Protein AF-A0A946FUX9-F1 (afdb_monomer_lite)

Sequence (734 aa):
MDYKLKNIVSNAKFGRLKPIRKHLSDPSRLYWPVNLNELDSVFQELRCDLIDTSYFHLLQISLFSSLLLSLHHLDDRIKLWLGNNLDIENLFSGIDLDDAFSFQWQSVPLMSVSHDGNKINYFMVGTGKRAEKRLDLNTIVWPEWFGQCLSNDAKQAVHDAFEIAEQSSGRQSQWYLFGMVPKVPEIIQGRSLAFPLALTARALLGSQKCCPGYIATGDLKLEQGKAVVEPVGDIALKWDTAKEQGFTLFLYPHSSAMGVRLPDEIKSIPVKTFESGWMWATLYSRDRVAALTSLETALQSPETFVTMSENLDANCLEWCAGSELIRQYLKTISKDVYKIENLGRKLKNCYARASGNFDRVAAMAALFGTPESIEAFGDISPVTALLWCSVHLALANHGGDLERAEYWCKQEMKYHDAALKETGGRKIVNQFVIRRSGIGDRHNRYDFRQSMPDEFMTLLYQQEKINQETGCTVDYCIGSIYGTIAQNFAFCGPAFIKQTKKNISLAQAAFGKGEVASLRQDWLRQFSYLCFALLDCEKCCHLEAKEVLCRYLEIENVPMGITDTVSVSADKPYPLFALTRGLTDIPGTFSPAEHRRLADKIFQITDAMKVEFFFKKPDEIHPWQLITYNAGRLALQLDNLQQAHQTFIKTIKLCQYGGETINAMTLLPLSQIHKLGQMNQELEQSCSTVLGNIQTSYYINSSYFKPLTDTRDIATALNLVADHPEQFFPFNYR

Radius of gyration: 31.08 Å; chains: 1; bounding box: 75×69×86 Å

Foldseek 3Di:
DDPLLVVLLVCLQVVNVPSNLQQLQDLVNDDADLPPVSNVVSLVSSVVSCPDQQSNLLNLLSVVQNCLQVLPDHDVVVLVVNVVPPPCCQNPNPDDSVQSSQWRKDKFWDWDQDPVAIATWIKMKTWHDDDPDDDDQLDADEHPLQVLLEDPQCVVLLSLLLVQLCLFQVHGTHMYMGISGGSDNNRDDDNQVNLRNNLVSNCRSVVAAFDPQEHETFHWDQDPNFIFGHADPDLQRSVVNSVVVPRQEYEHALVCCVPDDHDPSHHYDHDTGSVLVNLCRHPDDPVCVVLSVLLVQLLPALVSVLVSLLVHDLVSLLVLLSGPSSLVSLLVQLVPLVSLVSLLVSLVVCVLPCLQPCSSNVSSLSSQVDLVSLVSNCVPCVLSSLSSLLSQLVLCLLLLALVSNVVSLVSNVVSLVVLVVDDPSLVSNLSSCCSPQLRNQDFSQVNLDLDGDPVLVVNLVVVVVVCVVVVPQADQSNLSSLLSSLLSLLLNALVSLVVNVVSLVSSCRNNVVCPDVSSNLSNLVSLLSNLLSLLSPPPVSLVVSLVSLCSSQVHPHQPPCVVPPRPCDPSNVSNLLSVLSNLLRNVVVDDPVSSVVSLVVLLVRLVVDDLVVCLVPSSSLPPVLSSLLSSLSSCVVVVNPVSNLVSLVSSLSSQCSGHLSSVLLNLSSLLVCVVVVNDDPVSLVSLVVNLVCLCPPPRHPVVQCVCLNVDPDSNSSSPCCHVCVCSNQRSSGD

Structure (mmCIF, N/CA/C/O backbone):
data_AF-A0A946FUX9-F1
#
_entry.id   AF-A0A946FUX9-F1
#
loop_
_atom_site.group_PDB
_atom_site.id
_atom_site.type_symbol
_atom_site.label_atom_id
_atom_site.label_alt_id
_atom_site.label_comp_id
_atom_site.label_asym_id
_atom_site.label_entity_id
_atom_site.label_seq_id
_atom_site.pdbx_PDB_ins_code
_atom_site.Cartn_x
_atom_site.Cartn_y
_atom_site.Cartn_z
_atom_site.occupancy
_atom_site.B_iso_or_equiv
_atom_site.auth_seq_id
_atom_site.auth_comp_id
_atom_site.auth_asym_id
_atom_site.auth_atom_id
_atom_site.pdbx_PDB_model_num
ATOM 1 N N . MET A 1 1 ? -13.549 -14.561 33.750 1.00 60.66 1 MET A N 1
ATOM 2 C CA . MET A 1 1 ? -13.925 -13.202 34.195 1.00 60.66 1 MET A CA 1
ATOM 3 C C . MET A 1 1 ? -12.731 -12.246 34.259 1.00 60.66 1 MET A C 1
ATOM 5 O O . MET A 1 1 ? -11.788 -12.506 35.009 1.00 60.66 1 MET A O 1
ATOM 9 N N . ASP A 1 2 ? -12.788 -11.153 33.489 1.00 81.56 2 ASP A N 1
ATOM 10 C CA . ASP A 1 2 ? -11.846 -10.016 33.500 1.00 81.56 2 ASP A CA 1
ATOM 11 C C . ASP A 1 2 ? -11.669 -9.439 34.924 1.00 81.56 2 ASP A C 1
ATOM 13 O O . ASP A 1 2 ? -12.631 -9.329 35.690 1.00 81.56 2 ASP A O 1
ATOM 17 N N . TYR A 1 3 ? -10.440 -9.059 35.289 1.00 87.25 3 TYR A N 1
ATOM 18 C CA . TYR A 1 3 ? -10.121 -8.407 36.565 1.00 87.25 3 TYR A CA 1
ATOM 19 C C . TYR A 1 3 ? -10.966 -7.145 36.820 1.00 87.25 3 TYR A C 1
ATOM 21 O O . TYR A 1 3 ? -11.387 -6.902 37.951 1.00 87.25 3 TYR A O 1
ATOM 29 N N . LYS A 1 4 ? -11.269 -6.359 35.781 1.00 87.06 4 LYS A N 1
ATOM 30 C CA . LYS A 1 4 ? -12.101 -5.152 35.883 1.00 87.06 4 LYS A CA 1
ATOM 31 C C . LYS A 1 4 ? -13.546 -5.479 36.242 1.00 87.06 4 LYS A C 1
ATOM 33 O O . LYS A 1 4 ? -14.097 -4.813 37.110 1.00 87.06 4 LYS A O 1
ATOM 38 N N . LEU A 1 5 ? -14.138 -6.515 35.643 1.00 87.19 5 LEU A N 1
ATOM 39 C CA . LEU A 1 5 ? -15.495 -6.958 35.991 1.00 87.19 5 LEU A CA 1
ATOM 40 C C . LEU A 1 5 ? -15.564 -7.462 37.433 1.00 87.19 5 LEU A C 1
ATOM 42 O O . LEU A 1 5 ? -16.450 -7.048 38.175 1.00 87.19 5 LEU A O 1
ATOM 46 N N . LYS A 1 6 ? -14.575 -8.252 37.874 1.00 89.25 6 LYS A N 1
ATOM 47 C CA . LYS A 1 6 ? -14.463 -8.657 39.288 1.00 89.25 6 LYS A CA 1
ATOM 48 C C . LYS A 1 6 ? -14.384 -7.449 40.222 1.00 89.25 6 LYS A C 1
ATOM 50 O O . LYS A 1 6 ? -14.989 -7.447 41.291 1.00 89.25 6 LYS A O 1
ATOM 55 N N . ASN A 1 7 ? -13.646 -6.414 39.819 1.00 89.00 7 ASN A N 1
ATOM 56 C CA . ASN A 1 7 ? -13.542 -5.179 40.585 1.00 89.00 7 ASN A CA 1
ATOM 57 C C . ASN A 1 7 ? -14.878 -4.416 40.626 1.00 89.00 7 ASN A C 1
ATOM 59 O O . ASN A 1 7 ? -15.226 -3.874 41.670 1.00 89.00 7 ASN A O 1
ATOM 63 N N . ILE A 1 8 ? -15.653 -4.389 39.537 1.00 88.81 8 ILE A N 1
ATOM 64 C CA . ILE A 1 8 ? -16.997 -3.784 39.532 1.00 88.81 8 ILE A CA 1
ATOM 65 C C . ILE A 1 8 ? -17.920 -4.532 40.490 1.00 88.81 8 ILE A C 1
ATOM 67 O O . ILE A 1 8 ? -18.510 -3.890 41.350 1.00 88.81 8 ILE A O 1
ATOM 71 N N . VAL A 1 9 ? -17.984 -5.863 40.390 1.00 90.25 9 VAL A N 1
ATOM 72 C CA . VAL A 1 9 ? -18.791 -6.714 41.282 1.00 90.25 9 VAL A CA 1
ATOM 73 C C . VAL A 1 9 ? -18.420 -6.471 42.744 1.00 90.25 9 VAL A C 1
ATOM 75 O O . VAL A 1 9 ? -19.277 -6.186 43.572 1.00 90.25 9 VAL A O 1
ATOM 78 N N . SER A 1 10 ? -17.124 -6.494 43.061 1.00 91.69 10 SER A N 1
ATOM 79 C CA . SER A 1 10 ? -16.634 -6.213 44.412 1.00 91.69 10 SER A CA 1
ATOM 80 C C . SER A 1 10 ? -17.057 -4.822 44.897 1.00 91.69 10 SER A C 1
ATOM 82 O O . SER A 1 10 ? -17.623 -4.682 45.978 1.00 91.69 10 SER A O 1
ATOM 84 N N . ASN A 1 11 ? -16.849 -3.777 44.090 1.00 90.75 11 ASN A N 1
ATOM 85 C CA . ASN A 1 11 ? -17.252 -2.422 44.465 1.00 90.75 11 ASN A CA 1
ATOM 86 C C . ASN A 1 11 ? -18.773 -2.279 44.613 1.00 90.75 11 ASN A C 1
ATOM 88 O O . ASN A 1 11 ? -19.196 -1.523 45.486 1.00 90.75 11 ASN A O 1
ATOM 92 N N . ALA A 1 12 ? -19.573 -2.991 43.813 1.00 89.94 12 ALA A N 1
ATOM 93 C CA . ALA A 1 12 ? -21.032 -2.984 43.909 1.00 89.94 12 ALA A CA 1
ATOM 94 C C . ALA A 1 12 ? -21.481 -3.529 45.270 1.00 89.94 12 ALA A C 1
ATOM 96 O O . ALA A 1 12 ? -22.181 -2.829 45.998 1.00 89.94 12 ALA A O 1
ATOM 97 N N . LYS A 1 13 ? -20.937 -4.681 45.689 1.00 91.00 13 LYS A N 1
ATOM 98 C CA . LYS A 1 13 ? -21.181 -5.275 47.018 1.00 91.00 13 LYS A CA 1
ATOM 99 C C . LYS A 1 13 ? -20.848 -4.345 48.179 1.00 91.00 13 LYS A C 1
ATOM 101 O O . LYS A 1 13 ? -21.517 -4.362 49.207 1.00 91.00 13 LYS A O 1
ATOM 106 N N . PHE A 1 14 ? -19.803 -3.531 48.031 1.00 91.56 14 PHE A N 1
ATOM 107 C CA . PHE A 1 14 ? -19.385 -2.564 49.050 1.00 91.56 14 PHE A CA 1
ATOM 108 C C . PHE A 1 14 ? -20.036 -1.178 48.897 1.00 91.56 14 PHE A C 1
ATOM 110 O O . PHE A 1 14 ? -19.619 -0.244 49.584 1.00 91.56 14 PHE A O 1
ATOM 117 N N . GLY A 1 15 ? -21.001 -0.998 47.986 1.00 87.94 15 GLY A N 1
ATOM 118 C CA . GLY A 1 15 ? -21.677 0.285 47.753 1.00 87.94 15 GLY A CA 1
ATOM 119 C C . GLY A 1 15 ? -20.766 1.392 47.200 1.00 87.94 15 GLY A C 1
ATOM 120 O O . GLY A 1 15 ? -21.060 2.581 47.327 1.00 87.94 15 GLY A O 1
ATOM 121 N N . ARG A 1 16 ? -19.626 1.042 46.595 1.00 89.69 16 ARG A N 1
ATOM 122 C CA . ARG A 1 16 ? -18.641 1.993 46.056 1.00 89.69 16 ARG A CA 1
ATOM 123 C C . ARG A 1 16 ? -18.993 2.372 44.620 1.00 89.69 16 ARG A C 1
ATOM 125 O O . ARG A 1 16 ? -18.406 1.875 43.663 1.00 89.69 16 ARG A O 1
ATOM 132 N N . LEU A 1 17 ? -19.925 3.307 44.469 1.00 85.31 17 LEU A N 1
ATOM 133 C CA . LEU A 1 17 ? -20.510 3.657 43.169 1.00 85.31 17 LEU A CA 1
ATOM 134 C C . LEU A 1 17 ? -19.580 4.452 42.227 1.00 85.31 17 LEU A C 1
ATOM 136 O O . LEU A 1 17 ? -19.632 4.282 41.010 1.00 85.31 17 LEU A O 1
ATOM 140 N N . LYS A 1 18 ? -18.679 5.294 42.753 1.00 85.06 18 LYS A N 1
ATOM 141 C CA . LYS A 1 18 ? -17.806 6.156 41.923 1.00 85.06 18 LYS A CA 1
ATOM 142 C C . LYS A 1 18 ? -16.837 5.362 41.016 1.00 85.06 18 LYS A C 1
ATOM 144 O O . LYS A 1 18 ? -16.775 5.670 39.823 1.00 85.06 18 LYS A O 1
ATOM 149 N N . PRO A 1 19 ? -16.116 4.332 41.508 1.00 85.88 19 PRO A N 1
ATOM 150 C CA . PRO A 1 19 ? -15.332 3.438 40.650 1.00 85.88 19 PRO A CA 1
ATOM 151 C C . PRO A 1 19 ? -16.178 2.703 39.603 1.00 85.88 19 PRO A C 1
ATOM 153 O O . PRO A 1 19 ? -15.738 2.554 38.465 1.00 85.88 19 PRO A O 1
ATOM 156 N N . ILE A 1 20 ? -17.397 2.291 39.968 1.00 87.94 20 ILE A N 1
ATOM 157 C CA . ILE A 1 20 ? -18.321 1.587 39.069 1.00 87.94 20 ILE A CA 1
ATOM 158 C C . ILE A 1 20 ? -18.727 2.493 37.907 1.00 87.94 20 ILE A C 1
ATOM 160 O O . ILE A 1 20 ? -18.557 2.092 36.758 1.00 87.94 20 ILE A O 1
ATOM 164 N N . ARG A 1 21 ? -19.164 3.735 38.181 1.00 87.88 21 ARG A N 1
ATOM 165 C CA . ARG A 1 21 ? -19.520 4.720 37.138 1.00 87.88 21 ARG A CA 1
ATOM 166 C C . ARG A 1 21 ? -18.385 4.887 36.133 1.00 87.88 21 ARG A C 1
ATOM 168 O O . ARG A 1 21 ? -18.617 4.813 34.934 1.00 87.88 21 ARG A O 1
ATOM 175 N N . LYS A 1 22 ? -17.148 5.053 36.618 1.00 85.88 22 LYS A N 1
ATOM 176 C CA . LYS A 1 22 ? -15.966 5.231 35.759 1.00 85.88 22 LYS A CA 1
ATOM 177 C C . LYS A 1 22 ? -15.754 4.054 34.804 1.00 85.88 22 LYS A C 1
ATOM 179 O O . LYS A 1 22 ? -15.335 4.271 33.673 1.00 85.88 22 LYS A O 1
ATOM 184 N N . HIS A 1 23 ? -15.999 2.826 35.257 1.00 88.38 23 HIS A N 1
ATOM 185 C CA . HIS A 1 23 ? -15.855 1.653 34.404 1.00 88.38 23 HIS A CA 1
ATOM 186 C C . HIS A 1 23 ? -17.036 1.478 33.447 1.00 88.38 23 HIS A C 1
ATOM 188 O O . HIS A 1 23 ? -16.805 1.250 32.267 1.00 88.38 23 HIS A O 1
ATOM 194 N N . LEU A 1 24 ? -18.276 1.611 33.930 1.00 90.94 24 LEU A N 1
ATOM 195 C CA . LEU A 1 24 ? -19.467 1.393 33.105 1.00 90.94 24 LEU A CA 1
ATOM 196 C C . LEU A 1 24 ? -19.645 2.468 32.021 1.00 90.94 24 LEU A C 1
ATOM 198 O O . LEU A 1 24 ? -20.143 2.161 30.941 1.00 90.94 24 LEU A O 1
ATOM 202 N N . SER A 1 25 ? -19.198 3.702 32.275 1.00 90.44 25 SER A N 1
ATOM 203 C CA . SER A 1 25 ? -19.255 4.791 31.296 1.00 90.44 25 SER A CA 1
ATOM 204 C C . SER A 1 25 ? -18.263 4.650 30.135 1.00 90.44 25 SER A C 1
ATOM 206 O O . SER A 1 25 ? -18.414 5.377 29.162 1.00 90.44 25 SER A O 1
ATOM 208 N N . ASP A 1 26 ? -17.275 3.748 30.197 1.00 90.25 26 ASP A N 1
ATOM 209 C CA . ASP A 1 26 ? -16.317 3.506 29.107 1.00 90.25 26 ASP A CA 1
ATOM 210 C C . ASP A 1 26 ? -16.527 2.100 28.509 1.00 90.25 26 ASP A C 1
ATOM 212 O O . ASP A 1 26 ? -15.984 1.117 29.032 1.00 90.25 26 ASP A O 1
ATOM 216 N N . PRO A 1 27 ? -17.286 1.978 27.404 1.00 85.19 27 PRO A N 1
ATOM 217 C CA . PRO A 1 27 ? -17.626 0.680 26.826 1.00 85.19 27 PRO A CA 1
ATOM 218 C C . PRO A 1 27 ? -16.404 -0.054 26.261 1.00 85.19 27 PRO A C 1
ATOM 220 O O . PRO A 1 27 ? -16.421 -1.277 26.156 1.00 85.19 27 PRO A O 1
ATOM 223 N N . SER A 1 28 ? -15.319 0.663 25.944 1.00 82.94 28 SER A N 1
ATOM 224 C CA . SER A 1 28 ? -14.094 0.077 25.385 1.00 82.94 28 SER A CA 1
ATOM 225 C C . SER A 1 28 ? -13.230 -0.632 26.433 1.00 82.94 28 SER A C 1
ATOM 227 O O . SER A 1 28 ? -12.350 -1.427 26.101 1.00 82.94 28 SER A O 1
ATOM 229 N N . ARG A 1 29 ? -13.448 -0.338 27.722 1.00 83.56 29 ARG A N 1
ATOM 230 C CA . ARG A 1 29 ? -12.620 -0.859 28.817 1.00 83.56 29 ARG A CA 1
ATOM 231 C C . ARG A 1 29 ? -13.170 -2.124 29.456 1.00 83.56 29 ARG A C 1
ATOM 233 O O . ARG A 1 29 ? -12.454 -2.666 30.305 1.00 83.56 29 ARG A O 1
ATOM 240 N N . LEU A 1 30 ? -14.370 -2.568 29.088 1.00 85.75 30 LEU A N 1
ATOM 241 C CA . LEU A 1 30 ? -15.043 -3.720 29.680 1.00 85.75 30 LEU A CA 1
ATOM 242 C C . LEU A 1 30 ? -15.240 -4.839 28.665 1.00 85.75 30 LEU A C 1
ATOM 244 O O . LEU A 1 30 ? -15.906 -4.654 27.650 1.00 85.75 30 LEU A O 1
ATOM 248 N N . TYR A 1 31 ? -14.691 -6.008 28.990 1.00 86.31 31 TYR A N 1
ATOM 249 C CA . TYR A 1 31 ? -14.885 -7.241 28.239 1.00 86.31 31 TYR A CA 1
ATOM 250 C C . TYR A 1 31 ? -15.900 -8.118 28.959 1.00 86.31 31 TYR A C 1
ATOM 252 O O . TYR A 1 31 ? -15.583 -8.731 29.981 1.00 86.31 31 TYR A O 1
ATOM 260 N N . TRP A 1 32 ? -17.121 -8.167 28.433 1.00 89.25 32 TRP A N 1
ATOM 261 C CA . TRP A 1 32 ? -18.170 -9.032 28.966 1.00 89.25 32 TRP A CA 1
ATOM 262 C C . TRP A 1 32 ? -17.923 -10.502 28.609 1.00 89.25 32 TRP A C 1
ATOM 264 O O . TRP A 1 32 ? -17.351 -10.786 27.552 1.00 89.25 32 TRP A O 1
ATOM 274 N N . PRO A 1 33 ? -18.315 -11.457 29.476 1.00 89.19 33 PRO A N 1
ATOM 275 C CA . PRO A 1 33 ? -18.177 -12.872 29.165 1.00 89.19 33 PRO A CA 1
ATOM 276 C C . PRO A 1 33 ? -18.960 -13.241 27.901 1.00 89.19 33 PRO A C 1
ATOM 278 O O . PRO A 1 33 ? -20.124 -12.883 27.759 1.00 89.19 33 PRO A O 1
ATOM 281 N N . VAL A 1 34 ? -18.329 -14.001 27.003 1.00 85.69 34 VAL A N 1
ATOM 282 C CA . VAL A 1 34 ? -19.000 -14.567 25.814 1.00 85.69 34 VAL A CA 1
ATOM 283 C C . VAL A 1 34 ? -19.766 -15.847 26.179 1.00 85.69 34 VAL A C 1
ATOM 285 O O . VAL A 1 34 ? -20.718 -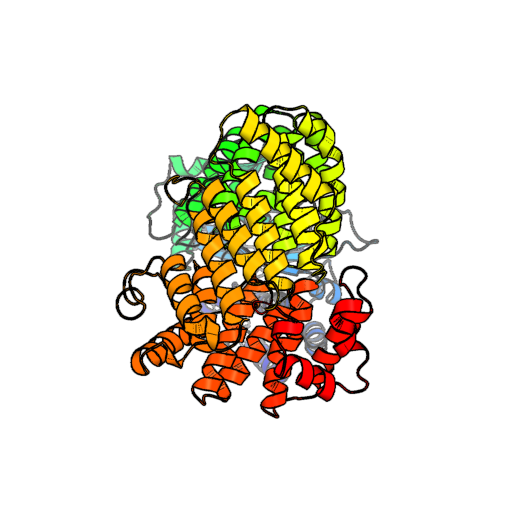16.233 25.507 1.00 85.69 34 VAL A O 1
ATOM 288 N N . ASN A 1 35 ? -19.378 -16.518 27.270 1.00 90.44 35 ASN A N 1
ATOM 289 C CA . ASN A 1 35 ? -20.128 -17.648 27.803 1.00 90.44 35 ASN A CA 1
ATOM 290 C C . ASN A 1 35 ? -21.424 -17.151 28.457 1.00 90.44 35 ASN A C 1
ATOM 292 O O . ASN A 1 35 ? -21.373 -16.390 29.421 1.00 90.44 35 ASN A O 1
ATOM 296 N N . LEU A 1 36 ? -22.568 -17.632 27.965 1.00 92.56 36 LEU A N 1
ATOM 297 C CA . LEU A 1 36 ? -23.882 -17.161 28.397 1.00 92.56 36 LEU A CA 1
ATOM 298 C C . LEU A 1 36 ? -24.150 -17.361 29.895 1.00 92.56 36 LEU A C 1
ATOM 300 O O . LEU A 1 36 ? -24.726 -16.486 30.527 1.00 92.56 36 LEU A O 1
ATOM 304 N N . ASN A 1 37 ? -23.697 -18.476 30.476 1.00 93.94 37 ASN A N 1
ATOM 305 C CA . ASN A 1 37 ? -23.906 -18.757 31.898 1.00 93.94 37 ASN A CA 1
ATOM 306 C C . ASN A 1 37 ? -23.054 -17.833 32.778 1.00 93.94 37 ASN A C 1
ATOM 308 O O . ASN A 1 37 ? -23.511 -17.371 33.819 1.00 93.94 37 ASN A O 1
ATOM 312 N N . GLU A 1 38 ? -21.815 -17.553 32.361 1.00 93.44 38 GLU A N 1
ATOM 313 C CA . GLU A 1 38 ? -20.952 -16.594 33.062 1.00 93.44 38 GLU A CA 1
ATOM 314 C C . GLU A 1 38 ? -21.497 -15.166 32.924 1.00 93.44 38 GLU A C 1
ATOM 316 O O . GLU A 1 38 ? -21.518 -14.429 33.907 1.00 93.44 38 GLU A O 1
ATOM 321 N N . LEU A 1 39 ? -21.971 -14.786 31.731 1.00 93.75 39 LEU A N 1
ATOM 322 C CA . LEU A 1 39 ? -22.597 -13.488 31.479 1.00 93.75 39 LEU A CA 1
ATOM 323 C C . LEU A 1 39 ? -23.829 -13.285 32.365 1.00 93.75 39 LEU A C 1
ATOM 325 O O . LEU A 1 39 ? -23.911 -12.275 33.062 1.00 93.75 39 LEU A O 1
ATOM 329 N N . ASP A 1 40 ? -24.748 -14.253 32.360 1.00 95.38 40 ASP A N 1
ATOM 330 C CA . ASP A 1 40 ? -25.973 -14.201 33.153 1.00 95.38 40 ASP A CA 1
ATOM 331 C C . ASP A 1 40 ? -25.651 -14.121 34.648 1.00 95.38 40 ASP A C 1
ATOM 333 O O . ASP A 1 40 ? -26.115 -13.209 35.326 1.00 95.38 40 ASP A O 1
ATOM 337 N N . SER A 1 41 ? -24.754 -14.980 35.144 1.00 94.69 41 SER A N 1
ATOM 338 C CA . SER A 1 41 ? -24.331 -14.960 36.547 1.00 94.69 41 SER A CA 1
ATOM 339 C C . SER A 1 41 ? -23.785 -13.595 36.975 1.00 94.69 41 SER A C 1
ATOM 341 O O . SER A 1 41 ? -24.163 -13.100 38.035 1.00 94.69 41 SER A O 1
ATOM 343 N N . VAL A 1 42 ? -22.907 -12.980 36.174 1.00 93.81 42 VAL A N 1
ATOM 344 C CA . VAL A 1 42 ? -22.335 -11.658 36.486 1.00 93.81 42 VAL A CA 1
ATOM 345 C C . VAL A 1 42 ? -23.401 -10.570 36.419 1.00 93.81 42 VAL A C 1
ATOM 347 O O . VAL A 1 42 ? -23.425 -9.677 37.266 1.00 93.81 42 VAL A O 1
ATOM 350 N N . PHE A 1 43 ? -24.282 -10.625 35.420 1.00 94.88 43 PHE A N 1
ATOM 351 C CA . PHE A 1 43 ? -25.347 -9.644 35.260 1.00 94.88 43 PHE A CA 1
ATOM 352 C C . PHE A 1 43 ? -26.341 -9.692 36.424 1.00 94.88 43 PHE A C 1
ATOM 354 O O . PHE A 1 43 ? -26.665 -8.640 36.972 1.00 94.88 43 PHE A O 1
ATOM 361 N N . GLN A 1 44 ? -26.778 -10.884 36.847 1.00 94.56 44 GLN A N 1
ATOM 362 C CA . GLN A 1 44 ? -27.684 -11.028 37.991 1.00 94.56 44 GLN A CA 1
ATOM 363 C C . GLN A 1 44 ? -27.024 -10.577 39.300 1.00 94.56 44 GLN A C 1
ATOM 365 O O . GLN A 1 44 ? -27.662 -9.895 40.097 1.00 94.56 44 GLN A O 1
ATOM 370 N N . GLU A 1 45 ? -25.739 -10.886 39.503 1.00 93.81 45 GLU A N 1
ATOM 371 C CA . GLU A 1 45 ? -24.988 -10.427 40.678 1.00 93.81 45 GLU A CA 1
ATOM 372 C C . GLU A 1 45 ? -24.943 -8.891 40.745 1.00 93.81 45 GLU A C 1
ATOM 374 O O . GLU A 1 45 ? -25.341 -8.293 41.744 1.00 93.81 45 GLU A O 1
ATOM 379 N N . LEU A 1 46 ? -24.574 -8.232 39.641 1.00 92.81 46 LEU A N 1
ATOM 380 C CA . LEU A 1 46 ? -24.561 -6.768 39.562 1.00 92.81 46 LEU A CA 1
ATOM 381 C C . LEU A 1 46 ? -25.958 -6.152 39.679 1.00 92.81 46 LEU A C 1
ATOM 383 O O . LEU A 1 46 ? -26.101 -5.081 40.266 1.00 92.81 46 LEU A O 1
ATOM 387 N N . ARG A 1 47 ? -26.988 -6.812 39.142 1.00 92.25 47 ARG A N 1
ATOM 388 C CA . ARG A 1 47 ? -28.386 -6.376 39.253 1.00 92.25 47 ARG A CA 1
ATOM 389 C C . ARG A 1 47 ? -28.866 -6.365 40.702 1.00 92.25 47 ARG A C 1
ATOM 391 O O . ARG A 1 47 ? -29.582 -5.445 41.081 1.00 92.25 47 ARG A O 1
ATOM 398 N N . CYS A 1 48 ? -28.489 -7.365 41.497 1.00 90.69 48 CYS A N 1
ATOM 399 C CA . CYS A 1 48 ? -28.832 -7.424 42.917 1.00 90.69 48 CYS A CA 1
ATOM 400 C C . CYS A 1 48 ? -28.121 -6.335 43.732 1.00 90.69 48 CYS A C 1
ATOM 402 O O . CYS A 1 48 ? -28.727 -5.758 44.634 1.00 90.69 48 CYS A O 1
ATOM 404 N N . ASP A 1 49 ? -26.864 -6.038 43.398 1.00 89.75 49 ASP A N 1
ATOM 405 C CA . ASP A 1 49 ? -26.032 -5.115 44.174 1.00 89.75 49 ASP A CA 1
ATOM 406 C C . ASP A 1 49 ? -26.224 -3.631 43.780 1.00 89.75 49 ASP A C 1
ATOM 408 O O . ASP A 1 49 ? -25.977 -2.730 44.585 1.00 89.75 49 ASP A O 1
ATOM 412 N N . LEU A 1 50 ? -26.691 -3.338 42.559 1.00 88.31 50 LEU A N 1
ATOM 413 C CA . LEU A 1 50 ? -26.960 -1.975 42.077 1.00 88.31 50 LEU A CA 1
ATOM 414 C C . LEU A 1 50 ? -28.426 -1.568 42.299 1.00 88.31 50 LEU A C 1
ATOM 416 O O . LEU A 1 50 ? -29.226 -1.530 41.368 1.00 88.31 50 LEU A O 1
ATOM 420 N N . ILE A 1 51 ? -28.759 -1.202 43.541 1.00 80.38 51 ILE A N 1
ATOM 421 C CA . ILE A 1 51 ? -30.117 -0.777 43.949 1.00 80.38 51 ILE A CA 1
ATOM 422 C C . ILE A 1 51 ? -30.556 0.538 43.262 1.00 80.38 51 ILE A C 1
ATOM 424 O O . ILE A 1 51 ? -31.747 0.784 43.074 1.00 80.38 51 ILE A O 1
ATOM 428 N N . ASP A 1 52 ? -29.610 1.395 42.861 1.00 83.94 52 ASP A N 1
ATOM 429 C CA . ASP A 1 52 ? -29.902 2.653 42.164 1.00 83.94 52 ASP A CA 1
ATOM 430 C C . ASP A 1 52 ? -30.247 2.408 40.685 1.00 83.94 52 ASP A C 1
ATOM 432 O O . ASP A 1 52 ? -29.401 2.000 39.881 1.00 83.94 52 ASP A O 1
ATOM 436 N N . THR A 1 53 ? -31.488 2.740 40.316 1.00 85.38 53 THR A N 1
ATOM 437 C CA . THR A 1 53 ? -32.023 2.633 38.945 1.00 85.38 53 THR A CA 1
ATOM 438 C C . THR A 1 53 ? -31.140 3.290 37.877 1.00 85.38 53 THR A C 1
ATOM 440 O O . THR A 1 53 ? -31.067 2.799 36.751 1.00 85.38 53 THR A O 1
ATOM 443 N N . SER A 1 54 ? -30.409 4.350 38.222 1.00 87.06 54 SER A N 1
ATOM 444 C CA . SER A 1 54 ? -29.532 5.083 37.305 1.00 87.06 54 SER A CA 1
ATOM 445 C C . SER A 1 54 ? -28.265 4.296 36.971 1.00 87.06 54 SER A C 1
ATOM 447 O O . SER A 1 54 ? -27.790 4.324 35.834 1.00 87.06 54 SER A O 1
ATOM 449 N N . TYR A 1 55 ? -27.716 3.580 37.956 1.00 88.50 55 TYR A N 1
ATOM 450 C CA . TYR A 1 55 ? -26.544 2.723 37.773 1.00 88.50 55 TYR A CA 1
ATOM 451 C C . TYR A 1 55 ? -26.913 1.411 37.103 1.00 88.50 55 TYR A C 1
ATOM 453 O O . TYR A 1 55 ? -26.137 0.919 36.287 1.00 88.50 55 TYR A O 1
ATOM 461 N N . PHE A 1 56 ? -28.098 0.874 37.397 1.00 90.88 56 PHE A 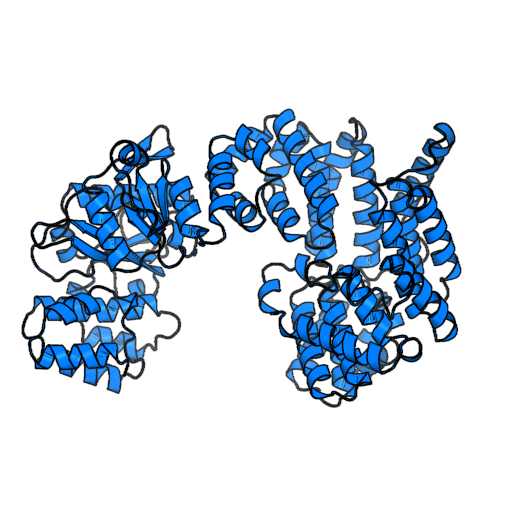N 1
ATOM 462 C CA . PHE A 1 56 ? -28.615 -0.280 36.676 1.00 90.88 56 PHE A CA 1
ATOM 463 C C . PHE A 1 56 ? -28.842 0.047 35.193 1.00 90.88 56 PHE A C 1
ATOM 465 O O . PHE A 1 56 ? -28.395 -0.699 34.328 1.00 90.88 56 PHE A O 1
ATOM 472 N N . HIS A 1 57 ? -29.411 1.212 34.874 1.00 91.56 57 HIS A N 1
ATOM 473 C CA . HIS A 1 57 ? -29.510 1.678 33.489 1.00 91.56 57 HIS A CA 1
ATOM 474 C C . HIS A 1 57 ? -28.133 1.788 32.815 1.00 91.56 57 HIS A C 1
ATOM 476 O O . HIS A 1 57 ? -27.927 1.265 31.720 1.00 91.56 57 HIS A O 1
ATOM 482 N N . LEU A 1 58 ? -27.156 2.403 33.491 1.00 91.50 58 LEU A N 1
ATOM 483 C CA . LEU A 1 58 ? -25.793 2.515 32.968 1.00 91.50 58 LEU A CA 1
ATOM 484 C C . LEU A 1 58 ? -25.126 1.140 32.779 1.00 91.50 58 LEU A C 1
ATOM 486 O O . LEU A 1 58 ? -24.386 0.959 31.817 1.00 91.50 58 LEU A O 1
ATOM 490 N N . LEU A 1 59 ? -25.400 0.165 33.653 1.00 93.25 59 LEU A N 1
ATOM 491 C CA . LEU A 1 59 ? -24.962 -1.225 33.501 1.00 93.25 59 LEU A CA 1
ATOM 492 C C . LEU A 1 59 ? -25.528 -1.840 32.217 1.00 93.25 59 LEU A C 1
ATOM 494 O O . LEU A 1 59 ? -24.767 -2.410 31.437 1.00 93.25 59 LEU A O 1
ATOM 498 N N . GLN A 1 60 ? -26.838 -1.705 31.991 1.00 94.12 60 GLN A N 1
ATOM 499 C CA . GLN A 1 60 ? -27.506 -2.250 30.808 1.00 94.12 60 GLN A CA 1
ATOM 500 C C . GLN A 1 60 ? -26.945 -1.637 29.517 1.00 94.12 60 GLN A C 1
ATOM 502 O O . GLN A 1 60 ? -26.591 -2.370 28.595 1.00 94.12 60 GLN A O 1
ATOM 507 N N . ILE A 1 61 ? -26.780 -0.309 29.480 1.00 93.62 61 ILE A N 1
ATOM 508 C CA . ILE A 1 61 ? -26.160 0.390 28.346 1.00 93.62 61 ILE A CA 1
ATOM 509 C C . ILE A 1 61 ? -24.706 -0.055 28.161 1.00 93.62 61 ILE A C 1
ATOM 511 O O . ILE A 1 61 ? -24.277 -0.303 27.040 1.00 93.62 61 ILE A O 1
ATOM 515 N N . SER A 1 62 ? -23.937 -0.188 29.244 1.00 93.50 62 SER A N 1
ATOM 516 C CA . SER A 1 62 ? -22.533 -0.609 29.183 1.00 93.50 62 SER A CA 1
ATOM 517 C C . SER A 1 62 ? -22.355 -2.002 28.592 1.00 93.50 62 SER A C 1
ATOM 519 O O . SER A 1 62 ? -21.500 -2.207 27.725 1.00 93.50 62 SER A O 1
ATOM 521 N N . LEU A 1 63 ? -23.195 -2.943 29.025 1.00 93.81 63 LEU A N 1
ATOM 522 C CA . LEU A 1 63 ? -23.247 -4.288 28.472 1.00 93.81 63 LEU A CA 1
ATOM 523 C C . LEU A 1 63 ? -23.594 -4.253 26.985 1.00 93.81 63 LEU A C 1
ATOM 525 O O . LEU A 1 63 ? -22.844 -4.789 26.171 1.00 93.81 63 LEU A O 1
ATOM 529 N N . PHE A 1 64 ? -24.685 -3.577 26.628 1.00 93.12 64 PHE A N 1
ATOM 530 C CA . PHE A 1 64 ? -25.146 -3.528 25.247 1.00 93.12 64 PHE A CA 1
ATOM 531 C C . PHE A 1 64 ? -24.106 -2.894 24.310 1.00 93.12 64 PHE A C 1
ATOM 533 O O . PHE A 1 64 ? -23.722 -3.502 23.313 1.00 93.12 64 PHE A O 1
ATOM 540 N N . SER A 1 65 ? -23.550 -1.738 24.676 1.00 94.06 65 SER A N 1
ATOM 541 C CA . SER A 1 65 ? -22.518 -1.039 23.901 1.00 94.06 65 SER A CA 1
ATOM 542 C C . SER A 1 65 ? -21.252 -1.863 23.690 1.00 94.06 65 SER A C 1
ATOM 544 O O . SER A 1 65 ? -20.701 -1.865 22.594 1.00 94.06 65 SER A O 1
ATOM 546 N N . SER A 1 66 ? -20.771 -2.567 24.718 1.00 92.06 66 SER A N 1
ATOM 547 C CA . SER A 1 66 ? -19.569 -3.402 24.592 1.00 92.06 66 SER A CA 1
ATOM 548 C C . SER A 1 66 ? -19.785 -4.566 23.613 1.00 92.06 66 SER A C 1
ATOM 550 O O . SER A 1 66 ? -18.902 -4.875 22.806 1.00 92.06 66 SER A O 1
ATOM 552 N N . LEU A 1 67 ? -20.986 -5.155 23.605 1.00 90.88 67 LEU A N 1
ATOM 553 C CA . LEU A 1 67 ? -21.363 -6.182 22.632 1.00 90.88 67 LEU A CA 1
ATOM 554 C C . LEU A 1 67 ? -21.491 -5.600 21.213 1.00 90.88 67 LEU A C 1
ATOM 556 O O . LEU A 1 67 ? -20.964 -6.194 20.273 1.00 90.88 67 LEU A O 1
ATOM 560 N N . LEU A 1 68 ? -22.083 -4.410 21.058 1.00 91.94 68 LEU A N 1
ATOM 561 C CA . LEU A 1 68 ? -22.155 -3.695 19.774 1.00 91.94 68 LEU A CA 1
ATOM 562 C C . LEU A 1 68 ? -20.781 -3.286 19.217 1.00 91.94 68 LEU A C 1
ATOM 564 O O . LEU A 1 68 ? -20.621 -3.162 18.008 1.00 91.94 68 LEU A O 1
ATOM 568 N N . LEU A 1 69 ? -19.766 -3.095 20.061 1.00 91.44 69 LEU A N 1
ATOM 569 C CA . LEU A 1 69 ? -18.384 -2.870 19.612 1.00 91.44 69 LEU A CA 1
ATOM 570 C C . LEU A 1 69 ? -17.661 -4.177 19.230 1.00 91.44 69 LEU A C 1
ATOM 572 O O . LEU A 1 69 ? -16.608 -4.126 18.594 1.00 91.44 69 LEU A O 1
ATOM 576 N N . SER A 1 70 ? -18.221 -5.339 19.586 1.00 86.00 70 SER A N 1
ATOM 577 C CA . SER A 1 70 ? -17.592 -6.666 19.475 1.00 86.00 70 SER A CA 1
ATOM 578 C C . SER A 1 70 ? -18.300 -7.603 18.474 1.00 86.00 70 SER A C 1
ATOM 580 O O . SER A 1 70 ? -18.221 -8.826 18.602 1.00 86.00 70 SER A O 1
ATOM 582 N N . LEU A 1 71 ? -18.979 -7.045 17.459 1.00 72.50 71 LEU A N 1
ATOM 583 C CA . LEU A 1 71 ? -19.925 -7.739 16.555 1.00 72.50 71 LEU A CA 1
ATOM 584 C C . LEU A 1 71 ? -19.420 -9.014 15.874 1.00 72.50 71 LEU A C 1
ATOM 586 O O . LEU A 1 71 ? -20.220 -9.881 15.537 1.00 72.50 71 LEU A O 1
ATOM 590 N N . HIS A 1 72 ? -18.113 -9.161 15.668 1.00 67.06 72 HIS A N 1
ATOM 591 C CA . HIS A 1 72 ? -17.548 -10.264 14.886 1.00 67.06 72 HIS A CA 1
ATOM 592 C C . HIS A 1 72 ? -17.703 -11.661 15.528 1.00 67.06 72 HIS A C 1
ATOM 594 O O . HIS A 1 72 ? -17.330 -12.651 14.900 1.00 67.06 72 HIS A O 1
ATOM 600 N N . HIS A 1 73 ? -18.250 -11.765 16.748 1.00 62.38 73 HIS A N 1
ATOM 601 C CA . HIS A 1 73 ? -18.278 -13.008 17.535 1.00 62.38 73 HIS A CA 1
ATOM 602 C C . HIS A 1 73 ? -19.602 -13.294 18.264 1.00 62.38 73 HIS A C 1
ATOM 604 O O . HIS A 1 73 ? -19.624 -14.103 19.193 1.00 62.38 73 HIS A O 1
ATOM 610 N N . LEU A 1 74 ? -20.699 -12.631 17.893 1.00 75.75 74 LEU A N 1
ATOM 611 C CA . LEU A 1 74 ? -21.957 -12.756 18.630 1.00 75.75 74 LEU A CA 1
ATOM 612 C C . LEU A 1 74 ? -22.821 -13.923 18.138 1.00 75.75 74 LEU A C 1
ATOM 614 O O . LEU A 1 74 ? -23.282 -13.944 17.002 1.00 75.75 74 LEU A O 1
ATOM 618 N N . ASP A 1 75 ? -23.058 -14.869 19.044 1.00 83.62 75 ASP A N 1
ATOM 619 C CA . ASP A 1 75 ? -24.011 -15.971 18.905 1.00 83.62 75 ASP A CA 1
ATOM 620 C C . ASP A 1 75 ? -25.457 -15.452 19.033 1.00 83.62 75 ASP A C 1
ATOM 622 O O . ASP A 1 75 ? -25.743 -14.620 19.901 1.00 83.62 75 ASP A O 1
ATOM 626 N N . ASP A 1 76 ? -26.388 -15.966 18.226 1.00 88.94 76 ASP A N 1
ATOM 627 C CA . ASP A 1 76 ? -27.815 -15.615 18.291 1.00 88.94 76 ASP A CA 1
ATOM 628 C C . ASP A 1 76 ? -28.428 -15.873 19.679 1.00 88.94 76 ASP A C 1
ATOM 630 O O . ASP A 1 76 ? -29.353 -15.176 20.099 1.00 88.94 76 ASP A O 1
ATOM 634 N N . ARG A 1 77 ? -27.861 -16.803 20.459 1.00 92.00 77 ARG A N 1
ATOM 635 C CA . ARG A 1 77 ? -28.239 -17.025 21.865 1.00 92.00 77 ARG A CA 1
ATOM 636 C C . ARG A 1 77 ? -28.002 -15.797 22.745 1.00 92.00 77 ARG A C 1
ATOM 638 O O . ARG A 1 77 ? -28.783 -15.557 23.662 1.00 92.00 77 ARG A O 1
ATOM 645 N N . ILE A 1 78 ? -26.951 -15.018 22.478 1.00 91.25 78 ILE A N 1
ATOM 646 C CA . ILE A 1 78 ? -26.674 -13.778 23.216 1.00 91.25 78 ILE A CA 1
ATOM 647 C C . ILE A 1 78 ? -27.693 -12.708 22.823 1.00 91.25 78 ILE A C 1
ATOM 649 O O . ILE A 1 78 ? -28.218 -12.036 23.706 1.00 91.25 78 ILE A O 1
ATOM 653 N N . LYS A 1 79 ? -28.044 -12.588 21.534 1.00 90.44 79 LYS A N 1
ATOM 654 C CA . LYS A 1 79 ? -29.100 -11.661 21.087 1.00 90.44 79 LYS A CA 1
ATOM 655 C C . LYS A 1 79 ? -30.435 -11.965 21.764 1.00 90.44 79 LYS A C 1
ATOM 657 O O . LYS A 1 79 ? -31.058 -11.065 22.322 1.00 90.44 79 LYS A O 1
ATOM 662 N N . LEU A 1 80 ? -30.825 -13.241 21.792 1.00 92.50 80 LEU A N 1
ATOM 663 C CA . LEU A 1 80 ? -32.035 -13.687 22.480 1.00 92.50 80 LEU A CA 1
ATOM 664 C C . LEU A 1 80 ? -31.981 -13.368 23.980 1.00 92.50 80 LEU A C 1
ATOM 666 O O . LEU A 1 80 ? -32.956 -12.886 24.553 1.00 92.50 80 LEU A O 1
ATOM 670 N N . TRP A 1 81 ? -30.835 -13.600 24.624 1.00 95.06 81 TRP A N 1
ATOM 671 C CA . TRP A 1 81 ? -30.657 -13.273 26.036 1.00 95.06 81 TRP A CA 1
ATOM 672 C C . TRP A 1 81 ? -30.774 -11.770 26.304 1.00 95.06 81 TRP A C 1
ATOM 674 O O . TRP A 1 81 ? -31.425 -11.397 27.279 1.00 95.06 81 TRP A O 1
ATOM 684 N N . LEU A 1 82 ? -30.218 -10.911 25.440 1.00 93.19 82 LEU A N 1
ATOM 685 C CA . LEU A 1 82 ? -30.348 -9.455 25.561 1.00 93.19 82 LEU A CA 1
ATOM 686 C C . LEU A 1 82 ? -31.812 -9.025 25.473 1.00 93.19 82 LEU A C 1
ATOM 688 O O . LEU A 1 82 ? -32.257 -8.268 26.328 1.00 93.19 82 LEU A O 1
ATOM 692 N N . GLY A 1 83 ? -32.566 -9.557 24.507 1.00 91.75 83 GLY A N 1
ATOM 693 C CA . GLY A 1 83 ? -33.998 -9.275 24.372 1.00 91.75 83 GLY A CA 1
ATOM 694 C C . GLY A 1 83 ? -34.828 -9.711 25.585 1.00 91.75 83 GLY A C 1
ATOM 695 O O . GLY A 1 83 ? -35.817 -9.065 25.914 1.00 91.75 83 GLY A O 1
ATOM 696 N N . ASN A 1 84 ? -34.407 -10.767 26.287 1.00 94.19 84 ASN A N 1
ATOM 697 C CA . ASN A 1 84 ? -35.115 -11.282 27.463 1.00 94.19 84 ASN A CA 1
ATOM 698 C C . ASN A 1 84 ? -34.717 -10.600 28.784 1.00 94.19 84 ASN A C 1
ATOM 700 O O . ASN A 1 84 ? -35.495 -10.625 29.737 1.00 94.19 84 ASN A O 1
ATOM 704 N N . ASN A 1 85 ? -33.503 -10.050 28.880 1.00 94.56 85 ASN A N 1
ATOM 705 C CA . ASN A 1 85 ? -32.943 -9.550 30.145 1.00 94.56 85 ASN A CA 1
ATOM 706 C C . ASN A 1 85 ? -32.761 -8.032 30.191 1.00 94.56 85 ASN A C 1
ATOM 708 O O . ASN A 1 85 ? -32.629 -7.465 31.281 1.00 94.56 85 ASN A O 1
ATOM 712 N N . LEU A 1 86 ? -32.735 -7.371 29.036 1.00 93.25 86 LEU A N 1
ATOM 713 C CA . LEU A 1 86 ? -32.626 -5.925 28.932 1.00 93.25 86 LEU A CA 1
ATOM 714 C C . LEU A 1 86 ? -33.953 -5.327 28.480 1.00 93.25 86 LEU A C 1
ATOM 716 O O . LEU A 1 86 ? -34.683 -5.900 27.678 1.00 93.25 86 LEU A O 1
ATOM 720 N N . ASP A 1 87 ? -34.230 -4.125 28.965 1.00 89.06 87 ASP A N 1
ATOM 721 C CA . ASP A 1 87 ? -35.370 -3.331 28.522 1.00 89.06 87 ASP A CA 1
ATOM 722 C C . ASP A 1 87 ? -35.002 -2.600 27.222 1.00 89.06 87 ASP A C 1
ATOM 724 O O . ASP A 1 87 ? -34.730 -1.399 27.216 1.00 89.06 87 ASP A O 1
ATOM 728 N N . ILE A 1 88 ? -34.858 -3.366 26.133 1.00 88.62 88 ILE A N 1
ATOM 729 C CA . ILE A 1 88 ? -34.326 -2.869 24.854 1.00 88.62 88 ILE A CA 1
ATOM 730 C C . ILE A 1 88 ? -35.164 -1.708 24.315 1.00 88.62 88 ILE A C 1
ATOM 732 O O . ILE A 1 88 ? -34.590 -0.744 23.819 1.00 88.62 88 ILE A O 1
ATOM 736 N N . GLU A 1 89 ? -36.489 -1.744 24.466 1.00 86.12 89 GLU A N 1
ATOM 737 C CA . GLU A 1 89 ? -37.361 -0.660 24.003 1.00 86.12 89 GLU A CA 1
ATOM 738 C C . GLU A 1 89 ? -37.046 0.664 24.708 1.00 86.12 89 GLU A C 1
ATOM 740 O O . GLU A 1 89 ? -36.919 1.697 24.050 1.00 86.12 89 GLU A O 1
ATOM 745 N N . ASN A 1 90 ? -36.839 0.644 26.029 1.00 85.62 90 ASN A N 1
ATOM 746 C CA . ASN A 1 90 ? -36.490 1.855 26.771 1.00 85.62 90 ASN A CA 1
ATOM 747 C C . ASN A 1 90 ? -35.016 2.248 26.632 1.00 85.62 90 ASN A C 1
ATOM 749 O O . ASN A 1 90 ? -34.690 3.432 26.716 1.00 85.62 90 ASN A O 1
ATOM 753 N N . LEU A 1 91 ? -34.107 1.288 26.456 1.00 86.00 91 LEU A N 1
ATOM 754 C CA . LEU A 1 91 ? -32.676 1.557 26.288 1.00 86.00 91 LEU A CA 1
ATOM 755 C C . LEU A 1 91 ? -32.364 2.088 24.885 1.00 86.00 91 LEU A C 1
ATOM 757 O O . LEU A 1 91 ? -31.506 2.961 24.750 1.00 86.00 91 LEU A O 1
ATOM 761 N N . PHE A 1 92 ? -33.071 1.578 23.875 1.00 86.56 92 PHE A N 1
ATOM 762 C CA . PHE A 1 92 ? -32.717 1.651 22.459 1.00 86.56 92 PHE A CA 1
ATOM 763 C C . PHE A 1 92 ? -33.914 1.926 21.537 1.00 86.56 92 PHE A C 1
ATOM 765 O O . PHE A 1 92 ? -34.055 1.334 20.471 1.00 86.56 92 PHE A O 1
ATOM 772 N N . SER A 1 93 ? -34.794 2.854 21.919 1.00 87.38 93 SER A N 1
ATOM 773 C CA . SER A 1 93 ? -35.967 3.179 21.100 1.00 87.38 93 SER A CA 1
ATOM 774 C C . SER A 1 93 ? -35.583 3.697 19.705 1.00 87.38 93 SER A C 1
ATOM 776 O O . SER A 1 93 ? -34.598 4.423 19.547 1.00 87.38 93 SER A O 1
ATOM 778 N N . GLY A 1 94 ? -36.415 3.400 18.706 1.00 84.81 94 GLY A N 1
ATOM 779 C CA . GLY A 1 94 ? -36.313 3.946 17.347 1.00 84.81 94 GLY A CA 1
ATOM 780 C C . GLY A 1 94 ? -35.702 3.004 16.306 1.00 84.81 94 GLY A C 1
ATOM 781 O O . GLY A 1 94 ? -35.905 3.242 15.118 1.00 84.81 94 GLY A O 1
ATOM 782 N N . ILE A 1 95 ? -35.031 1.930 16.730 1.00 86.88 95 ILE A N 1
ATOM 783 C CA . ILE A 1 95 ? -34.604 0.802 15.884 1.00 86.88 95 ILE A CA 1
ATOM 784 C C . ILE A 1 95 ? -34.818 -0.510 16.643 1.00 86.88 95 ILE A C 1
ATOM 786 O O . ILE A 1 95 ? -34.849 -0.502 17.873 1.00 86.88 95 ILE A O 1
ATOM 790 N N . ASP A 1 96 ? -35.001 -1.621 15.931 1.00 87.94 96 ASP A N 1
ATOM 791 C CA . ASP A 1 96 ? -35.081 -2.932 16.576 1.00 87.94 96 ASP A CA 1
ATOM 792 C C . ASP A 1 96 ? -33.686 -3.525 16.851 1.00 87.94 96 ASP A C 1
ATOM 794 O O . ASP A 1 96 ? -32.645 -2.959 16.499 1.00 87.94 96 ASP A O 1
ATOM 798 N N . LEU A 1 97 ? -33.661 -4.651 17.566 1.00 88.75 97 LEU A N 1
ATOM 799 C CA . LEU A 1 97 ? -32.418 -5.288 17.991 1.00 88.75 97 LEU A CA 1
ATOM 800 C C . LEU A 1 97 ? -31.607 -5.819 16.798 1.00 88.75 97 LEU A C 1
ATOM 802 O O . LEU A 1 97 ? -30.379 -5.739 16.815 1.00 88.75 97 LEU A O 1
ATOM 806 N N . ASP A 1 98 ? -32.277 -6.339 15.770 1.00 88.12 98 ASP A N 1
ATOM 807 C CA . ASP A 1 98 ? -31.617 -6.882 14.583 1.00 88.12 98 ASP A CA 1
ATOM 808 C C . ASP A 1 98 ? -30.982 -5.759 13.756 1.00 88.12 98 ASP A C 1
ATOM 810 O O . ASP A 1 98 ? -29.818 -5.867 13.355 1.00 88.12 98 ASP A O 1
ATOM 814 N N . ASP A 1 99 ? -31.693 -4.640 13.604 1.00 87.88 99 ASP A N 1
ATOM 815 C CA . ASP A 1 99 ? -31.173 -3.412 13.015 1.00 87.88 99 ASP A CA 1
ATOM 816 C C . ASP A 1 99 ? -29.938 -2.935 13.786 1.00 87.88 99 ASP A C 1
ATOM 818 O O . ASP A 1 99 ? -28.890 -2.719 13.177 1.00 87.88 99 ASP A O 1
ATOM 822 N N . ALA A 1 100 ? -29.995 -2.859 15.120 1.00 90.44 100 ALA A N 1
ATOM 823 C CA . ALA A 1 100 ? -28.854 -2.442 15.937 1.00 90.44 100 ALA A CA 1
ATOM 824 C C . ALA A 1 100 ? -27.605 -3.313 15.702 1.00 90.44 100 ALA A C 1
ATOM 826 O O . ALA A 1 100 ? -26.500 -2.780 15.588 1.00 90.44 100 ALA A O 1
ATOM 827 N N . PHE A 1 101 ? -27.755 -4.633 15.566 1.00 90.56 101 PHE A N 1
ATOM 828 C CA . PHE A 1 101 ? -26.635 -5.535 15.260 1.00 90.56 101 PHE A CA 1
ATOM 829 C C . PHE A 1 101 ? -26.163 -5.472 13.799 1.00 90.56 101 PHE A C 1
ATOM 831 O O . PHE A 1 101 ? -25.052 -5.917 13.502 1.00 90.56 101 PHE A O 1
ATOM 838 N N . SER A 1 102 ? -26.967 -4.915 12.891 1.00 89.25 102 SER A N 1
ATOM 839 C CA . SER A 1 102 ? -26.576 -4.673 11.497 1.00 89.25 102 SER A CA 1
ATOM 840 C C . SER A 1 102 ? -25.759 -3.386 11.307 1.00 89.25 102 SER A C 1
ATOM 842 O O . SER A 1 102 ? -25.082 -3.224 10.286 1.00 89.25 102 SER A O 1
ATOM 844 N N . PHE A 1 103 ? -25.808 -2.471 12.281 1.00 93.00 103 PHE A N 1
ATOM 845 C CA . PHE A 1 103 ? -25.094 -1.196 12.240 1.00 93.00 103 PHE A CA 1
ATOM 846 C C . PHE A 1 103 ? -23.601 -1.385 12.532 1.00 93.00 103 PHE A C 1
ATOM 848 O O . PHE A 1 103 ? -23.180 -2.283 13.260 1.00 93.00 103 PHE A O 1
ATOM 855 N N . GLN A 1 104 ? -22.781 -0.482 11.997 1.00 94.19 104 GLN A N 1
ATOM 856 C CA . GLN A 1 104 ? -21.392 -0.322 12.418 1.00 94.19 104 GLN A CA 1
ATOM 857 C C . GLN A 1 104 ? -21.330 0.685 13.567 1.00 94.19 104 GLN A C 1
ATOM 859 O O . GLN A 1 104 ? -21.830 1.800 13.429 1.00 94.19 104 GLN A O 1
ATOM 864 N N . TRP A 1 105 ? -20.688 0.307 14.673 1.00 95.06 105 TRP A N 1
ATOM 865 C CA . TRP A 1 105 ? -20.629 1.115 15.893 1.00 95.06 105 TRP A CA 1
ATOM 866 C C . TRP A 1 105 ? -19.220 1.588 16.225 1.00 95.06 105 TRP A C 1
ATOM 868 O O . TRP A 1 105 ? -18.244 0.850 16.072 1.00 95.06 105 TRP A O 1
ATOM 878 N N . GLN A 1 106 ? -19.123 2.809 16.746 1.00 95.88 106 GLN A N 1
ATOM 879 C CA . GLN A 1 106 ? -17.910 3.357 17.347 1.00 95.88 106 GLN A CA 1
ATOM 880 C C . GLN A 1 106 ? -18.241 4.180 18.595 1.00 95.88 106 GLN A C 1
ATOM 882 O O . GLN A 1 106 ? -19.257 4.872 18.659 1.00 95.88 106 GLN A O 1
ATOM 887 N N . SER A 1 107 ? -17.353 4.118 19.589 1.00 95.50 107 SER A N 1
ATOM 888 C CA . SER A 1 107 ? -17.429 4.943 20.795 1.00 95.50 107 SER A CA 1
ATOM 889 C C . SER A 1 107 ? -16.635 6.240 20.630 1.00 95.50 107 SER A C 1
ATOM 891 O O . SER A 1 107 ? -15.485 6.198 20.190 1.00 95.50 107 SER A O 1
ATOM 893 N N . VAL A 1 108 ? -17.195 7.362 21.076 1.00 96.19 108 VAL A N 1
ATOM 894 C CA . VAL A 1 108 ? -16.597 8.701 20.986 1.00 96.19 108 VAL A CA 1
ATOM 895 C C . VAL A 1 108 ? -16.338 9.258 22.378 1.00 96.19 108 VAL A C 1
ATOM 897 O O . VAL A 1 108 ? -17.302 9.479 23.114 1.00 96.19 108 VAL A O 1
ATOM 900 N N . PRO A 1 109 ? -15.079 9.521 22.761 1.00 96.12 109 PRO A N 1
ATOM 901 C CA . PRO A 1 109 ? -14.782 10.220 24.001 1.00 96.12 109 PRO A CA 1
ATOM 902 C C . PRO A 1 109 ? -15.084 11.718 23.856 1.00 96.12 109 PRO A C 1
ATOM 904 O O . PRO A 1 109 ? -14.580 12.388 22.955 1.00 96.12 109 PRO A O 1
ATOM 907 N N . LEU A 1 110 ? -15.876 12.255 24.780 1.00 95.38 110 LEU A N 1
ATOM 908 C CA . LEU A 1 110 ? -16.277 13.655 24.857 1.00 95.38 110 LEU A CA 1
ATOM 909 C C . LEU A 1 110 ? -15.874 14.244 26.207 1.00 95.38 110 LEU A C 1
ATOM 911 O O . LEU A 1 110 ? -16.235 13.729 27.265 1.00 95.38 110 LEU A O 1
ATOM 915 N N . MET A 1 111 ? -15.155 15.361 26.179 1.00 94.50 111 MET A N 1
ATOM 916 C CA . MET A 1 111 ? -14.764 16.073 27.396 1.00 94.50 111 MET A CA 1
ATOM 917 C C . MET A 1 111 ? -15.896 16.972 27.874 1.00 94.50 111 MET A C 1
ATOM 919 O O . MET A 1 111 ? -16.354 17.843 27.135 1.00 94.50 111 MET A O 1
ATOM 923 N N . SER A 1 112 ? -16.294 16.805 29.132 1.00 91.06 112 SER A N 1
ATOM 924 C CA . SER A 1 112 ? -17.206 17.718 29.820 1.00 91.06 112 SER A CA 1
ATOM 925 C C . SER A 1 112 ? -16.508 18.400 30.985 1.00 91.06 112 SER A C 1
ATOM 927 O O . SER A 1 112 ? -15.843 17.737 31.785 1.00 91.06 112 SER A O 1
ATOM 929 N N . VAL A 1 113 ? -16.734 19.702 31.097 1.00 91.88 113 VAL A N 1
ATOM 930 C CA . VAL A 1 113 ? -16.326 20.542 32.223 1.00 91.88 113 VAL A CA 1
ATOM 931 C C . VAL A 1 113 ? -17.584 20.859 33.022 1.00 91.88 113 VAL A C 1
ATOM 933 O O . VAL A 1 113 ? -18.605 21.222 32.441 1.00 91.88 113 VAL A O 1
ATOM 936 N N . SER A 1 114 ? -17.543 20.651 34.335 1.00 88.75 114 SER A N 1
ATOM 937 C CA . SER A 1 114 ? -18.684 20.888 35.224 1.00 88.75 114 SER A CA 1
ATOM 938 C C . SER A 1 114 ? -18.213 21.323 36.609 1.00 88.75 114 SER A C 1
ATOM 940 O O . SER A 1 114 ? -17.048 21.124 36.958 1.00 88.75 114 SER A O 1
ATOM 942 N N . HIS A 1 115 ? -19.119 21.876 37.419 1.00 84.06 115 HIS A N 1
ATOM 943 C CA . HIS A 1 115 ? -18.819 22.246 38.807 1.00 84.06 115 HIS A CA 1
ATOM 944 C C . HIS A 1 115 ? -18.404 21.044 39.672 1.00 84.06 115 HIS A C 1
ATOM 946 O O . HIS A 1 115 ? -17.570 21.196 40.560 1.00 84.06 115 HIS A O 1
ATOM 952 N N . ASP A 1 116 ? -18.912 19.846 39.363 1.00 82.19 116 ASP A N 1
ATOM 953 C CA . ASP A 1 116 ? -18.598 18.599 40.077 1.00 82.19 116 ASP A CA 1
ATOM 954 C C . ASP A 1 116 ? -17.288 17.941 39.604 1.00 82.19 116 ASP A C 1
ATOM 956 O O . ASP A 1 116 ? -16.934 16.833 40.022 1.00 82.19 116 ASP A O 1
ATOM 960 N N . GLY A 1 117 ? -16.560 18.627 38.721 1.00 86.88 117 GLY A N 1
ATOM 961 C CA . GLY A 1 117 ? -15.294 18.195 38.154 1.00 86.88 117 GLY A CA 1
ATOM 962 C C . GLY A 1 117 ? -15.375 17.889 36.662 1.00 86.88 117 GLY A C 1
ATOM 963 O O . GLY A 1 117 ? -16.444 17.762 36.056 1.00 86.88 117 GLY A O 1
ATOM 964 N N . ASN A 1 118 ? -14.196 17.766 36.064 1.00 91.06 118 ASN A N 1
ATOM 965 C CA . ASN A 1 118 ? -14.050 17.463 34.650 1.00 91.06 118 ASN A CA 1
ATOM 966 C C . ASN A 1 118 ? -14.037 15.948 34.442 1.00 91.06 118 ASN A C 1
ATOM 968 O O . ASN A 1 118 ? -13.486 15.195 35.248 1.00 91.06 118 ASN A O 1
ATOM 972 N N . LYS A 1 119 ? -14.663 15.482 33.364 1.00 91.06 119 LYS A N 1
ATOM 973 C CA . LYS A 1 119 ? -14.759 14.050 33.057 1.00 91.06 119 LYS A CA 1
ATOM 974 C C . LYS A 1 119 ? -14.824 13.801 31.557 1.00 91.06 119 LYS A C 1
ATOM 976 O O . LYS A 1 119 ? -15.178 14.688 30.780 1.00 91.06 119 LYS A O 1
ATOM 981 N N . ILE A 1 120 ? -14.500 12.569 31.172 1.00 92.62 120 ILE A N 1
ATOM 982 C CA . ILE A 1 120 ? -14.761 12.045 29.832 1.00 92.62 120 ILE A CA 1
ATOM 983 C C . ILE A 1 120 ? -16.083 11.287 29.879 1.00 92.62 120 ILE A C 1
ATOM 985 O O . ILE A 1 120 ? -16.212 10.319 30.629 1.00 92.62 120 ILE A O 1
ATOM 989 N N . ASN A 1 121 ? -17.050 11.728 29.083 1.00 92.31 121 ASN A N 1
ATOM 990 C CA . ASN A 1 121 ? -18.240 10.948 28.768 1.00 92.31 121 ASN A CA 1
ATOM 991 C C . ASN A 1 121 ? -18.000 10.232 27.444 1.00 92.31 121 ASN A C 1
ATOM 993 O O . ASN A 1 121 ? -17.300 10.754 26.583 1.00 92.31 121 ASN A O 1
ATOM 997 N N . TYR A 1 122 ? -18.595 9.062 27.261 1.00 94.88 122 TYR A N 1
ATOM 998 C CA . TYR A 1 122 ? -18.519 8.357 25.988 1.00 94.88 122 TYR A CA 1
ATOM 999 C C . TYR A 1 122 ? -19.881 8.360 25.330 1.00 94.88 122 TYR A C 1
ATOM 1001 O O . TYR A 1 122 ? -20.881 8.100 25.992 1.00 94.88 122 TYR A O 1
ATOM 1009 N N . PHE A 1 123 ? -19.928 8.670 24.043 1.00 96.19 123 PHE A N 1
ATOM 1010 C CA . PHE A 1 123 ? -21.114 8.474 23.218 1.00 96.19 123 PHE A CA 1
ATOM 1011 C C . PHE A 1 123 ? -20.890 7.277 22.303 1.00 96.19 123 PHE A C 1
ATOM 1013 O O . PHE A 1 123 ? -19.756 6.922 21.998 1.00 96.19 123 PHE A O 1
ATOM 1020 N N . MET A 1 124 ? -21.973 6.662 21.867 1.00 96.69 124 MET A N 1
ATOM 1021 C CA . MET A 1 124 ? -21.985 5.576 20.904 1.00 96.69 124 MET A CA 1
ATOM 1022 C C . MET A 1 124 ? -22.642 6.078 19.630 1.00 96.69 124 MET A C 1
ATOM 1024 O O . MET A 1 124 ? -23.782 6.535 19.666 1.00 96.69 124 MET A O 1
ATOM 1028 N N . VAL A 1 125 ? -21.909 6.003 18.522 1.00 97.19 125 VAL A N 1
ATOM 1029 C CA . VAL A 1 125 ? -22.380 6.382 17.188 1.00 97.19 125 VAL A CA 1
ATOM 1030 C C . VAL A 1 125 ? -22.515 5.113 16.362 1.00 97.19 125 VAL A C 1
ATOM 1032 O O . VAL A 1 125 ? -21.561 4.341 16.253 1.00 97.19 125 VAL A O 1
ATOM 1035 N N . GLY A 1 126 ? -23.700 4.906 15.802 1.00 96.31 126 GLY A N 1
ATOM 1036 C CA . GLY A 1 126 ? -24.031 3.797 14.920 1.00 96.31 126 GLY A CA 1
ATOM 1037 C C . GLY A 1 126 ? -24.359 4.297 13.523 1.00 96.31 126 GLY A C 1
ATOM 1038 O O . GLY A 1 126 ? -25.017 5.327 13.373 1.00 96.31 126 GLY A O 1
ATOM 1039 N N . THR A 1 127 ? -23.921 3.557 12.507 1.00 94.06 127 THR A N 1
ATOM 1040 C CA . THR A 1 127 ? -24.271 3.820 11.110 1.00 94.06 127 THR A CA 1
ATOM 1041 C C . THR A 1 127 ? -24.815 2.559 10.438 1.00 94.06 127 THR A C 1
ATOM 1043 O O . THR A 1 127 ? -24.210 1.490 10.543 1.00 94.06 127 THR A O 1
ATOM 1046 N N . GLY A 1 128 ? -25.969 2.667 9.780 1.00 89.44 128 GLY A N 1
ATOM 1047 C CA . GLY A 1 128 ? -26.693 1.542 9.181 1.00 89.44 128 GLY A CA 1
ATOM 1048 C C . GLY A 1 128 ? -26.933 1.708 7.683 1.00 89.44 128 GLY A C 1
ATOM 1049 O O . GLY A 1 128 ? -26.908 2.818 7.149 1.00 89.44 128 GLY A O 1
ATOM 1050 N N . LYS A 1 129 ? -27.190 0.598 6.977 1.00 79.19 129 LYS A N 1
ATOM 1051 C CA . LYS A 1 129 ? -27.637 0.679 5.579 1.00 79.19 129 LYS A CA 1
ATOM 1052 C C . LYS A 1 129 ? -29.029 1.302 5.530 1.00 79.19 129 LYS A C 1
ATOM 1054 O O . LYS A 1 129 ? -29.900 0.966 6.320 1.00 79.19 129 LYS A O 1
ATOM 1059 N N . ARG A 1 130 ? -29.231 2.172 4.545 1.00 66.81 130 ARG A N 1
ATOM 1060 C CA . ARG A 1 130 ? -30.491 2.865 4.277 1.00 66.81 130 ARG A CA 1
ATOM 1061 C C . ARG A 1 130 ? -31.639 1.861 4.110 1.00 66.81 130 ARG A C 1
ATOM 1063 O O . ARG A 1 130 ? -31.705 1.176 3.091 1.00 66.81 130 ARG A O 1
ATOM 1070 N N . ALA A 1 131 ? -32.544 1.785 5.084 1.00 59.28 131 ALA A N 1
ATOM 1071 C CA . ALA A 1 131 ? -33.781 1.032 4.925 1.00 59.28 131 ALA A CA 1
ATOM 1072 C C . ALA A 1 131 ? -34.663 1.743 3.885 1.00 59.28 131 ALA A C 1
ATOM 1074 O O . ALA A 1 131 ? -34.997 2.915 4.041 1.00 59.28 131 ALA A O 1
ATOM 1075 N N . GLU A 1 132 ? -35.070 1.047 2.820 1.00 54.44 132 GLU A N 1
ATOM 1076 C CA . GLU A 1 132 ? -35.852 1.623 1.708 1.00 54.44 132 GLU A CA 1
ATOM 1077 C C . GLU A 1 132 ? -37.220 2.203 2.125 1.00 54.44 132 GLU A C 1
ATOM 1079 O O . GLU A 1 132 ? -37.893 2.827 1.306 1.00 54.44 132 GLU A O 1
ATOM 1084 N N . LYS A 1 133 ? -37.675 1.985 3.369 1.00 51.62 133 LYS A N 1
ATOM 1085 C CA . LYS A 1 133 ? -39.079 2.200 3.757 1.00 51.62 133 LYS A CA 1
ATOM 1086 C C . LYS A 1 133 ? -39.355 2.984 5.038 1.00 51.62 133 LYS A C 1
ATOM 1088 O O . LYS A 1 133 ? -40.534 3.164 5.340 1.00 51.62 133 LYS A O 1
ATOM 1093 N N . ARG A 1 134 ? -38.373 3.459 5.807 1.00 49.97 134 ARG A N 1
ATOM 1094 C CA . ARG A 1 134 ? -38.681 4.135 7.082 1.00 49.97 134 ARG A CA 1
ATOM 1095 C C . ARG A 1 134 ? -37.768 5.330 7.358 1.00 49.97 134 ARG A C 1
ATOM 1097 O O . ARG A 1 134 ? -36.560 5.170 7.431 1.00 49.97 134 ARG A O 1
ATOM 1104 N N . LEU A 1 135 ? -38.430 6.468 7.596 1.00 53.72 135 LEU A N 1
ATOM 1105 C CA . LEU A 1 135 ? -37.942 7.760 8.100 1.00 53.72 135 LEU A CA 1
ATOM 1106 C C . LEU A 1 135 ? -37.295 8.706 7.078 1.00 53.72 135 LEU A C 1
ATOM 1108 O O . LEU A 1 135 ? -36.645 8.301 6.118 1.00 53.72 135 LEU A O 1
ATOM 1112 N N . ASP A 1 136 ? -37.557 9.996 7.299 1.00 60.66 136 ASP A N 1
ATOM 1113 C CA . ASP A 1 136 ? -36.971 11.113 6.567 1.00 60.66 136 ASP A CA 1
ATOM 1114 C C . ASP A 1 136 ? -35.444 11.026 6.685 1.00 60.66 136 ASP A C 1
ATOM 1116 O O . ASP A 1 136 ? -34.905 10.849 7.781 1.00 60.66 136 ASP A O 1
ATOM 1120 N N . LEU A 1 137 ? -34.757 11.088 5.546 1.00 54.16 137 LEU A N 1
ATOM 1121 C CA . LEU A 1 137 ? -33.364 10.650 5.369 1.00 54.16 137 LEU A CA 1
ATOM 1122 C C . LEU A 1 137 ? -32.352 11.451 6.192 1.00 54.16 137 LEU A C 1
ATOM 1124 O O . LEU A 1 137 ? -31.211 11.027 6.333 1.00 54.16 137 LEU A O 1
ATOM 1128 N N . ASN A 1 138 ? -32.787 12.577 6.752 1.00 59.69 138 ASN A N 1
ATOM 1129 C CA . ASN A 1 138 ? -31.975 13.483 7.555 1.00 59.69 138 ASN A CA 1
ATOM 1130 C C . ASN A 1 138 ? -32.200 13.306 9.068 1.00 59.69 138 ASN A C 1
ATOM 1132 O O . ASN A 1 138 ? -31.715 14.111 9.865 1.00 59.69 138 ASN A O 1
ATOM 1136 N N . THR A 1 139 ? -32.964 12.291 9.488 1.00 79.25 139 THR A N 1
ATOM 1137 C CA . THR A 1 139 ? -33.330 12.137 10.900 1.00 79.25 139 THR A CA 1
ATOM 1138 C C . THR A 1 139 ? -32.315 11.273 11.629 1.00 79.25 139 THR A C 1
ATOM 1140 O O . THR A 1 139 ? -32.217 10.066 11.414 1.00 79.25 139 THR A O 1
ATOM 1143 N N . ILE A 1 140 ? -31.576 11.902 12.534 1.00 89.88 140 ILE A N 1
ATOM 1144 C CA . ILE A 1 140 ? -30.743 11.208 13.511 1.00 89.88 140 ILE A CA 1
ATOM 1145 C C . ILE A 1 140 ? -31.671 10.549 14.525 1.00 89.88 140 ILE A C 1
ATOM 1147 O O . ILE A 1 140 ? -32.537 11.214 15.096 1.00 89.88 140 ILE A O 1
ATOM 1151 N N . VAL A 1 141 ? -31.493 9.251 14.750 1.00 92.75 141 VAL A N 1
ATOM 1152 C CA . VAL A 1 141 ? -32.275 8.503 15.733 1.00 92.75 141 VAL A CA 1
ATOM 1153 C C . VAL A 1 141 ? -31.501 8.445 17.047 1.00 92.75 141 VAL A C 1
ATOM 1155 O O . VAL A 1 141 ? -30.303 8.171 17.080 1.00 92.75 141 VAL A O 1
ATOM 1158 N N . TRP A 1 142 ? -32.184 8.699 18.154 1.00 94.12 142 TRP A N 1
ATOM 1159 C CA . TRP A 1 142 ? -31.658 8.468 19.493 1.00 94.12 142 TRP A CA 1
ATOM 1160 C C . TRP A 1 142 ? -32.796 8.111 20.448 1.00 94.12 142 TRP A C 1
ATOM 1162 O O . TRP A 1 142 ? -33.948 8.477 20.185 1.00 94.12 142 TRP A O 1
ATOM 1172 N N . PRO A 1 143 ? -32.505 7.441 21.575 1.00 93.25 143 PRO A N 1
ATOM 1173 C CA . PRO A 1 143 ? -33.515 7.172 22.580 1.00 93.25 143 PRO A CA 1
ATOM 1174 C C . PRO A 1 143 ? -34.127 8.450 23.153 1.00 93.25 143 PRO A C 1
ATOM 1176 O O . PRO A 1 143 ? -33.416 9.437 23.363 1.00 93.25 143 PRO A O 1
ATOM 1179 N N . GLU A 1 144 ? -35.420 8.427 23.490 1.00 91.44 144 GLU A N 1
ATOM 1180 C CA . GLU A 1 144 ? -36.097 9.601 24.066 1.00 91.44 144 GLU A CA 1
ATOM 1181 C C . GLU A 1 144 ? -35.390 10.100 25.335 1.00 91.44 144 GLU A C 1
ATOM 1183 O O . GLU A 1 144 ? -35.124 11.296 25.474 1.00 91.44 144 GLU A O 1
ATOM 1188 N N . TRP A 1 145 ? -35.007 9.177 26.225 1.00 91.75 145 TRP A N 1
ATOM 1189 C CA . TRP A 1 145 ? -34.294 9.509 27.460 1.00 91.75 145 TRP A CA 1
ATOM 1190 C C . TRP A 1 145 ? -32.978 10.242 27.179 1.00 91.75 145 TRP A C 1
ATOM 1192 O O . TRP A 1 145 ? -32.636 11.185 27.886 1.00 91.75 145 TRP A O 1
ATOM 1202 N N . PHE A 1 146 ? -32.259 9.857 26.122 1.00 93.56 146 PHE A N 1
ATOM 1203 C CA . PHE A 1 146 ? -30.996 10.491 25.769 1.00 93.56 146 PHE A CA 1
ATOM 1204 C C . PHE A 1 146 ? -31.229 11.863 25.138 1.00 93.56 146 PHE A C 1
ATOM 1206 O O . PHE A 1 146 ? -30.526 12.821 25.453 1.00 93.56 146 PHE A O 1
ATOM 1213 N N . GLY A 1 147 ? -32.279 11.995 24.325 1.00 92.69 147 GLY A N 1
ATOM 1214 C CA . GLY A 1 147 ? -32.722 13.281 23.799 1.00 92.69 147 GLY A CA 1
ATOM 1215 C C . GLY A 1 147 ? -33.086 14.291 24.896 1.00 92.69 147 GLY A C 1
ATOM 1216 O O . GLY A 1 147 ? -32.913 15.492 24.694 1.00 92.69 147 GLY A O 1
ATOM 1217 N N . GLN A 1 148 ? -33.551 13.839 26.064 1.00 92.56 148 GLN A N 1
ATOM 1218 C CA . GLN A 1 148 ? -33.803 14.697 27.231 1.00 92.56 148 GLN A CA 1
ATOM 1219 C C . GLN A 1 148 ? -32.508 15.118 27.949 1.00 92.56 148 GLN A C 1
ATOM 1221 O O . GLN A 1 148 ? -32.469 16.179 28.570 1.00 92.56 148 GLN A O 1
ATOM 1226 N N . CYS A 1 149 ? -31.431 14.337 27.822 1.00 92.44 149 CYS A N 1
ATOM 1227 C CA . CYS A 1 149 ? -30.107 14.681 28.343 1.00 92.44 149 CYS A CA 1
ATOM 1228 C C . CYS A 1 149 ? -29.356 15.704 27.475 1.00 92.44 149 CYS A C 1
ATOM 1230 O O . CYS A 1 149 ? -28.309 16.177 27.900 1.00 92.44 149 CYS A O 1
ATOM 1232 N N . LEU A 1 150 ? -29.833 16.052 26.276 1.00 93.81 150 LEU A N 1
ATOM 1233 C CA . LEU A 1 150 ? -29.170 17.009 25.381 1.00 93.81 150 LEU A CA 1
ATOM 1234 C C . LEU A 1 150 ? -29.907 18.354 25.363 1.00 93.81 150 LEU A C 1
ATOM 1236 O O . LEU A 1 150 ? -31.117 18.406 25.118 1.00 93.81 150 LEU A O 1
ATOM 1240 N N . SER A 1 151 ? -29.176 19.459 25.536 1.00 95.25 151 SER A N 1
ATOM 1241 C CA . SER A 1 151 ? -29.723 20.791 25.254 1.00 95.25 151 SER A CA 1
ATOM 1242 C C . SER A 1 151 ? -30.016 20.974 23.759 1.00 95.25 151 SER A C 1
ATOM 1244 O O . SER A 1 151 ? -29.512 20.229 22.917 1.00 95.25 151 SER A O 1
ATOM 1246 N N . ASN A 1 152 ? -30.808 21.988 23.401 1.00 95.44 152 ASN A N 1
ATOM 1247 C CA . ASN A 1 152 ? -31.085 22.291 21.991 1.00 95.44 152 ASN A CA 1
ATOM 1248 C C . ASN A 1 152 ? -29.801 22.601 21.206 1.00 95.44 152 ASN A C 1
ATOM 1250 O O . ASN A 1 152 ? -29.632 22.102 20.098 1.00 95.44 152 ASN A O 1
ATOM 1254 N N . ASP A 1 153 ? -28.860 23.333 21.809 1.00 96.38 153 ASP A N 1
ATOM 1255 C CA . ASP A 1 153 ? -27.562 23.618 21.188 1.00 96.38 153 ASP A CA 1
ATOM 1256 C C . ASP A 1 153 ? -26.744 22.344 20.958 1.00 96.38 153 ASP A C 1
ATOM 1258 O O . ASP A 1 153 ? -26.129 22.189 19.905 1.00 96.38 153 ASP A O 1
ATOM 1262 N N . ALA A 1 154 ? -26.759 21.418 21.924 1.00 96.44 154 ALA A N 1
ATOM 1263 C CA . ALA A 1 154 ? -26.090 20.130 21.798 1.00 96.44 154 ALA A CA 1
ATOM 1264 C C . ALA A 1 154 ? -26.727 19.276 20.691 1.00 96.44 154 ALA A C 1
ATOM 1266 O O . ALA A 1 154 ? -26.006 18.694 19.886 1.00 96.44 154 ALA A O 1
ATOM 1267 N N . LYS A 1 155 ? -28.064 19.245 20.596 1.00 96.38 155 LYS A N 1
ATOM 1268 C CA . LYS A 1 155 ? -28.785 18.564 19.504 1.00 96.38 155 LYS A CA 1
ATOM 1269 C C . LYS A 1 155 ? -28.417 19.147 18.146 1.00 96.38 155 LYS A C 1
ATOM 1271 O O . LYS A 1 155 ? -28.104 18.391 17.233 1.00 96.38 155 LYS A O 1
ATOM 1276 N N . GLN A 1 156 ? -28.394 20.473 18.021 1.00 96.50 156 GLN A N 1
ATOM 1277 C CA . GLN A 1 156 ? -27.994 21.119 16.773 1.00 96.50 156 GLN A CA 1
ATOM 1278 C C . GLN A 1 156 ? -26.542 20.780 16.412 1.00 96.50 156 GLN A C 1
ATOM 1280 O O . GLN A 1 156 ? -26.272 20.416 15.277 1.00 96.50 156 GLN A O 1
ATOM 1285 N N . ALA A 1 157 ? -25.624 20.792 17.383 1.00 97.31 157 ALA A N 1
ATOM 1286 C CA . ALA A 1 157 ? -24.236 20.378 17.174 1.00 97.31 157 ALA A CA 1
ATOM 1287 C C . ALA A 1 157 ? -24.100 18.919 16.698 1.00 97.31 157 ALA A C 1
ATOM 1289 O O . ALA A 1 157 ? -23.216 18.621 15.899 1.00 97.31 157 ALA A O 1
ATOM 1290 N N . VAL A 1 158 ? -24.966 18.010 17.164 1.00 97.50 158 VAL A N 1
ATOM 1291 C CA . VAL A 1 158 ? -25.036 16.628 16.659 1.00 97.50 158 VAL A CA 1
ATOM 1292 C C . VAL A 1 158 ? -25.471 16.603 15.187 1.00 97.50 158 VAL A C 1
ATOM 1294 O O . VAL A 1 158 ? -24.845 15.907 14.388 1.00 97.50 158 VAL A O 1
ATOM 1297 N N . HIS A 1 159 ? -26.501 17.373 14.819 1.00 96.00 159 HIS A N 1
ATOM 1298 C CA . HIS A 1 159 ? -26.946 17.487 13.425 1.00 96.00 159 HIS A CA 1
ATOM 1299 C C . HIS A 1 159 ? -25.843 18.031 12.514 1.00 96.00 159 HIS A C 1
ATOM 1301 O O . HIS A 1 159 ? -25.502 17.385 11.523 1.00 96.00 159 HIS A O 1
ATOM 1307 N N . ASP A 1 160 ? -25.224 19.147 12.902 1.00 96.38 160 ASP A N 1
ATOM 1308 C CA . ASP A 1 160 ? -24.149 19.783 12.134 1.00 96.38 160 ASP A CA 1
ATOM 1309 C C . ASP A 1 160 ? -22.952 18.825 11.958 1.00 96.38 160 ASP A C 1
ATOM 1311 O O . ASP A 1 160 ? -22.334 18.759 10.894 1.00 96.38 160 ASP A O 1
ATOM 1315 N N . ALA A 1 161 ? -22.637 18.033 12.989 1.00 97.88 161 ALA A N 1
ATOM 1316 C CA . ALA A 1 161 ? -21.547 17.066 12.956 1.00 97.88 161 ALA A CA 1
ATOM 1317 C C . ALA A 1 161 ? -21.754 15.954 11.920 1.00 97.88 161 ALA A C 1
ATOM 1319 O O . ALA A 1 161 ? -20.824 15.618 11.180 1.00 97.88 161 ALA A O 1
ATOM 1320 N N . PHE A 1 162 ? -22.949 15.362 11.878 1.00 96.56 162 PHE A N 1
ATOM 1321 C CA . PHE A 1 162 ? -23.242 14.289 10.929 1.00 96.56 162 PHE A CA 1
ATOM 1322 C C . PHE A 1 162 ? -23.404 14.828 9.510 1.00 96.56 162 PHE A C 1
ATOM 1324 O O . PHE A 1 162 ? -22.855 14.223 8.593 1.00 96.56 162 PHE A O 1
ATOM 1331 N N . GLU A 1 163 ? -24.009 16.005 9.327 1.00 94.69 163 GLU A N 1
ATOM 1332 C CA . GLU A 1 163 ? -24.061 16.666 8.018 1.00 94.69 163 GLU A CA 1
ATOM 1333 C C . GLU A 1 163 ? -22.649 16.899 7.450 1.00 94.69 163 GLU A C 1
ATOM 1335 O O . GLU A 1 163 ? -22.361 16.539 6.307 1.00 94.69 163 GLU A O 1
ATOM 1340 N N . ILE A 1 164 ? -21.728 17.432 8.258 1.00 95.88 164 ILE A N 1
ATOM 1341 C CA . ILE A 1 164 ? -20.339 17.667 7.837 1.00 95.88 164 ILE A CA 1
ATOM 1342 C C . ILE A 1 164 ? -19.615 16.357 7.512 1.00 95.88 164 ILE A C 1
ATOM 1344 O O . ILE A 1 164 ? -18.873 16.288 6.528 1.00 95.88 164 ILE A O 1
ATOM 1348 N N . ALA A 1 165 ? -19.828 15.303 8.303 1.00 95.56 165 ALA A N 1
ATOM 1349 C CA . ALA A 1 165 ? -19.242 13.993 8.034 1.00 95.56 165 ALA A CA 1
ATOM 1350 C C . ALA A 1 165 ? -19.737 13.399 6.702 1.00 95.56 165 ALA A C 1
ATOM 1352 O O . ALA A 1 165 ? -18.941 12.840 5.937 1.00 95.56 165 ALA A O 1
ATOM 1353 N N . GLU A 1 166 ? -21.027 13.546 6.399 1.00 92.94 166 GLU A N 1
ATOM 1354 C CA . GLU A 1 166 ? -21.626 13.103 5.140 1.00 92.94 166 GLU A CA 1
ATOM 1355 C C . GLU A 1 166 ? -21.105 13.905 3.947 1.00 92.94 166 GLU A C 1
ATOM 1357 O O . GLU A 1 166 ? -20.625 13.315 2.977 1.00 92.94 166 GLU A O 1
ATOM 1362 N N . GLN A 1 167 ? -21.084 15.238 4.045 1.00 90.81 167 GLN A N 1
ATOM 1363 C CA . GLN A 1 167 ? -20.537 16.114 3.004 1.00 90.81 167 GLN A CA 1
ATOM 1364 C C . GLN A 1 167 ? -19.056 15.812 2.725 1.00 90.81 167 GLN A C 1
ATOM 1366 O O . GLN A 1 167 ? -18.661 15.644 1.572 1.00 90.81 167 GLN A O 1
ATOM 1371 N N . SER A 1 168 ? -18.239 15.669 3.773 1.00 90.56 168 SER A N 1
ATOM 1372 C CA . SER A 1 168 ? -16.801 15.380 3.656 1.00 90.56 168 SER A CA 1
ATOM 1373 C C . SER A 1 168 ? -16.504 13.956 3.154 1.00 90.56 168 SER A C 1
ATOM 1375 O O . SER A 1 168 ? -15.419 13.672 2.633 1.00 90.56 168 SER A O 1
ATOM 1377 N N . SER A 1 169 ? -17.442 13.019 3.313 1.00 90.25 169 SER A N 1
ATOM 1378 C CA . SER A 1 169 ? -17.304 11.650 2.796 1.00 90.25 169 SER A CA 1
ATOM 1379 C C . SER A 1 169 ? -17.924 11.436 1.416 1.00 90.25 169 SER A C 1
ATOM 1381 O O . SER A 1 169 ? -17.563 10.465 0.746 1.00 90.25 169 SER A O 1
ATOM 1383 N N . GLY A 1 170 ? -18.856 12.301 1.006 1.00 88.19 170 GLY A N 1
ATOM 1384 C CA . GLY A 1 170 ? -19.721 12.086 -0.153 1.00 88.19 170 GLY A CA 1
ATOM 1385 C C . GLY A 1 170 ? -20.689 10.909 0.022 1.00 88.19 170 GLY A C 1
ATOM 1386 O O . GLY A 1 170 ? -21.175 10.370 -0.971 1.00 88.19 170 GLY A O 1
ATOM 1387 N N . ARG A 1 171 ? -20.929 10.457 1.260 1.00 89.38 171 ARG A N 1
ATOM 1388 C CA . ARG A 1 171 ? -21.794 9.317 1.593 1.00 89.38 171 ARG A CA 1
ATOM 1389 C C . ARG A 1 171 ? -22.827 9.743 2.624 1.00 89.38 171 ARG A C 1
ATOM 1391 O O . ARG A 1 171 ? -22.488 10.429 3.575 1.00 89.38 171 ARG A O 1
ATOM 1398 N N . GLN A 1 172 ? -24.057 9.284 2.443 1.00 90.44 172 GLN A N 1
ATOM 1399 C CA . GLN A 1 172 ? -25.148 9.467 3.400 1.00 90.44 172 GLN A CA 1
ATOM 1400 C C . GLN A 1 172 ? -25.389 8.176 4.172 1.00 90.44 172 GLN A C 1
ATOM 1402 O O . GLN A 1 172 ? -25.130 7.090 3.640 1.00 90.44 172 GLN A O 1
ATOM 1407 N N . SER A 1 173 ? -25.911 8.282 5.392 1.00 91.12 173 SER A N 1
ATOM 1408 C CA . SER A 1 173 ? -26.245 7.106 6.188 1.00 91.12 173 SER A CA 1
ATOM 1409 C C . SER A 1 173 ? -27.374 7.345 7.182 1.00 91.12 173 SER A C 1
ATOM 1411 O O . SER A 1 173 ? -27.730 8.475 7.494 1.00 91.12 173 SER A O 1
ATOM 1413 N N . GLN A 1 174 ? -27.932 6.254 7.706 1.00 91.56 174 GLN A N 1
ATOM 1414 C CA . GLN A 1 174 ? -28.800 6.329 8.872 1.00 91.56 174 GLN A CA 1
ATOM 1415 C C . GLN A 1 174 ? -27.938 6.399 10.130 1.00 91.56 174 GLN A C 1
ATOM 1417 O O . GLN A 1 174 ? -27.065 5.552 10.338 1.00 91.56 174 GLN A O 1
ATOM 1422 N N . TRP A 1 175 ? -28.211 7.390 10.975 1.00 94.56 175 TRP A N 1
ATOM 1423 C CA . TRP A 1 175 ? -27.458 7.633 12.199 1.00 94.56 175 TRP A CA 1
ATOM 1424 C C . TRP A 1 175 ? -28.237 7.220 13.432 1.00 94.56 175 TRP A C 1
ATOM 1426 O O . TRP A 1 175 ? -29.409 7.570 13.580 1.00 94.56 175 TRP A O 1
ATOM 1436 N N . TYR A 1 176 ? -27.548 6.537 14.341 1.00 95.81 176 TYR A N 1
ATOM 1437 C CA . TYR A 1 176 ? -28.032 6.299 15.691 1.00 95.81 176 TYR A CA 1
ATOM 1438 C C . TYR A 1 176 ? -27.030 6.831 16.714 1.00 95.81 176 TYR A C 1
ATOM 1440 O O . TYR A 1 176 ? -25.826 6.599 16.580 1.00 95.81 176 TYR A O 1
ATOM 1448 N N . LEU A 1 177 ? -27.508 7.540 17.734 1.00 96.56 177 LEU A N 1
ATOM 1449 C CA . LEU A 1 177 ? -26.663 8.125 18.773 1.00 96.56 177 LEU A CA 1
ATOM 1450 C C . LEU A 1 177 ? -27.243 7.870 20.165 1.00 96.56 177 LEU A C 1
ATOM 1452 O O . LEU A 1 177 ? -28.424 8.086 20.406 1.00 96.56 177 LEU A O 1
ATOM 1456 N N . PHE A 1 178 ? -26.397 7.489 21.116 1.00 95.31 178 PHE A N 1
ATOM 1457 C CA . PHE A 1 178 ? -26.757 7.497 22.536 1.00 95.31 178 PHE A CA 1
ATOM 1458 C C . PHE A 1 178 ? -25.526 7.696 23.425 1.00 95.31 178 PHE A C 1
ATOM 1460 O O . PHE A 1 178 ? -24.391 7.467 23.006 1.00 95.31 178 PHE A O 1
ATOM 1467 N N . GLY A 1 179 ? -25.730 8.159 24.658 1.00 93.69 179 GLY A N 1
ATOM 1468 C CA . GLY A 1 179 ? -24.655 8.438 25.612 1.00 93.69 179 GLY A CA 1
ATOM 1469 C C . GLY A 1 179 ? -24.462 7.339 26.652 1.00 93.69 179 GLY A C 1
ATOM 1470 O O . GLY A 1 179 ? -25.412 6.723 27.114 1.00 93.69 179 GLY A O 1
ATOM 1471 N N . MET A 1 180 ? -23.229 7.154 27.110 1.00 92.56 180 MET A N 1
ATOM 1472 C CA . MET A 1 180 ? -22.862 6.279 28.230 1.00 92.56 180 MET A CA 1
ATOM 1473 C C . MET A 1 180 ? -23.018 7.017 29.567 1.00 92.56 180 MET A C 1
ATOM 1475 O O . MET A 1 180 ? -22.078 7.136 30.366 1.00 92.56 180 MET A O 1
ATOM 1479 N N . VAL A 1 181 ? -24.208 7.577 29.779 1.00 87.69 181 VAL A N 1
ATOM 1480 C CA . VAL A 1 181 ? -24.553 8.411 30.934 1.00 87.69 181 VAL A CA 1
ATOM 1481 C C . VAL A 1 181 ? -25.675 7.759 31.745 1.00 87.69 181 VAL A C 1
ATOM 1483 O O . VAL A 1 181 ? -26.528 7.081 31.175 1.00 87.69 181 VAL A O 1
ATOM 1486 N N . PRO A 1 182 ? -25.680 7.907 33.080 1.00 82.19 182 PRO A N 1
ATOM 1487 C CA . PRO A 1 182 ? -26.798 7.432 33.888 1.00 82.19 182 PRO A CA 1
ATOM 1488 C C . PRO A 1 182 ? -28.076 8.213 33.533 1.00 82.19 182 PRO A C 1
ATOM 1490 O O . PRO A 1 182 ? -27.991 9.379 33.145 1.00 82.19 182 PRO A O 1
ATOM 1493 N N . LYS A 1 183 ? -29.254 7.592 33.703 1.00 78.25 183 LYS A N 1
ATOM 1494 C CA . LYS A 1 183 ? -30.579 8.197 33.439 1.00 78.25 183 LYS A CA 1
ATOM 1495 C C . LYS A 1 183 ? -30.944 9.236 34.511 1.00 78.25 183 LYS A C 1
ATOM 1497 O O . LYS A 1 183 ? -31.868 9.051 35.294 1.00 78.25 183 LYS A O 1
ATOM 1502 N N . VAL A 1 184 ? -30.160 10.306 34.581 1.00 71.56 184 VAL A N 1
ATOM 1503 C CA . VAL A 1 184 ? -30.250 11.409 35.548 1.00 71.56 184 VAL A CA 1
ATOM 1504 C C . VAL A 1 184 ? -30.278 12.714 34.742 1.00 71.56 184 VAL A C 1
ATOM 1506 O O . VAL A 1 184 ? -29.616 12.774 33.706 1.00 71.56 184 VAL A O 1
ATOM 1509 N N . PRO A 1 185 ? -30.999 13.769 35.173 1.00 62.00 185 PRO A N 1
ATOM 1510 C CA . PRO A 1 185 ? -31.147 15.032 34.433 1.00 62.00 185 PRO A CA 1
ATOM 1511 C C . PRO A 1 185 ? -29.870 15.900 34.355 1.00 62.00 185 PRO A C 1
ATOM 1513 O O . PRO A 1 185 ? -29.950 17.127 34.359 1.00 62.00 185 PRO A O 1
ATOM 1516 N N . GLU A 1 186 ? -28.676 15.304 34.274 1.00 74.12 186 GLU A N 1
ATOM 1517 C CA . GLU A 1 186 ? -27.472 16.031 33.865 1.00 74.12 186 GLU A CA 1
ATOM 1518 C C . GLU A 1 186 ? -27.630 16.416 32.382 1.00 74.12 186 GLU A C 1
ATOM 1520 O O . GLU A 1 186 ? -27.385 15.612 31.483 1.00 74.12 186 GLU A O 1
ATOM 1525 N N . ILE A 1 187 ? -28.082 17.647 32.125 1.00 84.94 187 ILE A N 1
ATOM 1526 C CA . ILE A 1 187 ? -28.201 18.177 30.765 1.00 84.94 187 ILE A CA 1
ATOM 1527 C C . ILE A 1 187 ? -26.792 18.429 30.224 1.00 84.94 187 ILE A C 1
ATOM 1529 O O . ILE A 1 187 ? -26.055 19.276 30.728 1.00 84.94 187 ILE A O 1
ATOM 1533 N N . ILE A 1 188 ? -26.434 17.715 29.165 1.00 91.00 188 ILE A N 1
ATOM 1534 C CA . ILE A 1 188 ? -25.243 17.937 28.357 1.00 91.00 188 ILE A CA 1
ATOM 1535 C C . ILE A 1 188 ? -25.494 19.177 27.500 1.00 91.00 188 ILE A C 1
ATOM 1537 O O . ILE A 1 188 ? -26.440 19.233 26.709 1.00 91.00 188 ILE A O 1
ATOM 1541 N N . GLN A 1 189 ? -24.646 20.184 27.688 1.00 92.31 189 GLN A N 1
ATOM 1542 C CA . GLN A 1 189 ? -24.779 21.498 27.069 1.00 92.31 189 GLN A CA 1
ATOM 1543 C C . GLN A 1 189 ? -23.566 21.843 26.207 1.00 92.31 189 GLN A C 1
ATOM 1545 O O . GLN A 1 189 ? -22.471 21.305 26.381 1.00 92.31 189 GLN A O 1
ATOM 1550 N N . GLY A 1 190 ? -23.773 22.814 25.319 1.00 93.12 190 GLY A N 1
ATOM 1551 C CA . GLY A 1 190 ? -22.732 23.387 24.483 1.00 93.12 190 GLY A CA 1
ATOM 1552 C C . GLY A 1 190 ? -22.471 22.594 23.208 1.00 93.12 190 GLY A C 1
ATOM 1553 O O . GLY A 1 190 ? -22.874 21.445 23.039 1.00 93.12 190 GLY A O 1
ATOM 1554 N N . ARG A 1 191 ? -21.767 23.250 22.289 1.00 96.81 191 ARG A N 1
ATOM 1555 C CA . ARG A 1 191 ? -21.554 22.759 20.924 1.00 96.81 191 ARG A CA 1
ATOM 1556 C C . ARG A 1 191 ? -20.197 22.087 20.716 1.00 96.81 191 ARG A C 1
ATOM 1558 O O . ARG A 1 191 ? -19.913 21.574 19.643 1.00 96.81 191 ARG A O 1
ATOM 1565 N N . SER A 1 192 ? -19.366 21.996 21.763 1.00 97.56 192 SER A N 1
ATOM 1566 C CA . SER A 1 192 ? -18.000 21.458 21.662 1.00 97.56 192 SER A CA 1
ATOM 1567 C C . SER A 1 192 ? -17.894 19.961 21.349 1.00 97.56 192 SER A C 1
ATOM 1569 O O . SER A 1 192 ? -16.784 19.448 21.202 1.00 97.56 192 SER A O 1
ATOM 1571 N N . LEU A 1 193 ? -19.035 19.272 21.294 1.00 97.31 193 LEU A N 1
ATOM 1572 C CA . LEU A 1 193 ? -19.180 17.878 20.884 1.00 97.31 193 LEU A CA 1
ATOM 1573 C C . LEU A 1 193 ? -19.290 17.701 19.360 1.00 97.31 193 LEU A C 1
ATOM 1575 O O . LEU A 1 193 ? -19.111 16.580 18.890 1.00 97.31 193 LEU A O 1
ATOM 1579 N N . ALA A 1 194 ? -19.552 18.769 18.593 1.00 98.25 194 ALA A N 1
ATOM 1580 C CA . ALA A 1 194 ? -19.754 18.665 17.148 1.00 98.25 194 ALA A CA 1
ATOM 1581 C C . ALA A 1 194 ? -18.527 18.051 16.458 1.00 98.25 194 ALA A C 1
ATOM 1583 O O . ALA A 1 194 ? -18.622 17.054 15.745 1.00 98.25 194 ALA A O 1
ATOM 1584 N N . PHE A 1 195 ? -17.342 18.599 16.734 1.00 98.50 195 PHE A N 1
ATOM 1585 C CA . PHE A 1 195 ? -16.106 18.160 16.096 1.00 98.50 195 PHE A CA 1
ATOM 1586 C C . PHE A 1 195 ? -15.733 16.686 16.369 1.00 98.50 195 PHE A C 1
ATOM 1588 O O . PHE A 1 195 ? -15.550 15.941 15.402 1.00 98.50 195 PHE A O 1
ATOM 1595 N N . PRO A 1 196 ? -15.650 16.200 17.626 1.00 98.38 196 PRO A N 1
ATOM 1596 C CA . PRO A 1 196 ? -15.361 14.784 17.885 1.00 98.38 196 PRO A CA 1
ATOM 1597 C C . PRO A 1 196 ? -16.420 13.821 17.316 1.00 98.38 196 PRO A C 1
ATOM 1599 O O . PRO A 1 196 ? -16.060 12.729 16.860 1.00 98.38 196 PRO A O 1
ATOM 1602 N N . LEU A 1 197 ? -17.703 14.208 17.293 1.00 98.44 197 LEU A N 1
ATOM 1603 C CA . LEU A 1 197 ? -18.749 13.393 16.668 1.00 98.44 197 LEU A CA 1
ATOM 1604 C C . LEU A 1 197 ? -18.582 13.314 15.151 1.00 98.44 197 LEU A C 1
ATOM 1606 O O . LEU A 1 197 ? -18.650 12.217 14.602 1.00 98.44 197 LEU A O 1
ATOM 1610 N N . ALA A 1 198 ? -18.289 14.433 14.486 1.00 98.31 198 ALA A N 1
ATOM 1611 C CA . ALA A 1 198 ? -18.079 14.464 13.042 1.00 98.31 198 ALA A CA 1
ATOM 1612 C C . ALA A 1 198 ? -16.882 13.601 12.619 1.00 98.31 198 ALA A C 1
ATOM 1614 O O . ALA A 1 198 ? -16.966 12.867 11.637 1.00 98.31 198 ALA A O 1
ATOM 1615 N N . LEU A 1 199 ? -15.781 13.627 13.386 1.00 98.38 199 LEU A N 1
ATOM 1616 C CA . LEU A 1 199 ? -14.616 12.767 13.135 1.00 98.38 199 LEU A CA 1
ATOM 1617 C C . LEU A 1 199 ? -14.996 11.281 13.193 1.00 98.38 199 LEU A C 1
ATOM 1619 O O . LEU A 1 199 ? -14.605 10.501 12.328 1.00 98.38 199 LEU A O 1
ATOM 1623 N N . THR A 1 200 ? -15.791 10.894 14.188 1.00 97.75 200 THR A N 1
ATOM 1624 C CA . THR A 1 200 ? -16.218 9.498 14.360 1.00 97.75 200 THR A CA 1
ATOM 1625 C C . THR A 1 200 ? -17.212 9.080 13.281 1.00 97.75 200 THR A C 1
ATOM 1627 O O . THR A 1 200 ? -17.056 8.028 12.665 1.00 97.75 200 THR A O 1
ATOM 1630 N N . ALA A 1 201 ? -18.205 9.919 12.986 1.00 97.50 201 ALA A N 1
ATOM 1631 C CA . ALA A 1 201 ? -19.147 9.675 11.900 1.00 97.50 201 ALA A CA 1
ATOM 1632 C C . ALA A 1 201 ? -18.412 9.526 10.557 1.00 97.50 201 ALA A C 1
ATOM 1634 O O . ALA A 1 201 ? -18.666 8.588 9.801 1.00 97.50 201 ALA A O 1
ATOM 1635 N N . ARG A 1 202 ? -17.411 10.375 10.292 1.00 96.31 202 ARG A N 1
ATOM 1636 C CA . ARG A 1 202 ? -16.581 10.285 9.085 1.00 96.31 202 ARG A CA 1
ATOM 1637 C C . ARG A 1 202 ? -15.783 8.984 9.013 1.00 96.31 202 ARG A C 1
ATOM 1639 O O . ARG A 1 202 ? -15.650 8.424 7.917 1.00 96.31 202 ARG A O 1
ATOM 1646 N N . ALA A 1 203 ? -15.278 8.509 10.152 1.00 96.19 203 ALA A N 1
ATOM 1647 C CA . ALA A 1 203 ? -14.590 7.229 10.269 1.00 96.19 203 ALA A CA 1
ATOM 1648 C C . ALA A 1 203 ? -15.520 6.056 9.951 1.00 96.19 203 ALA A C 1
ATOM 1650 O O . ALA A 1 203 ? -15.167 5.210 9.128 1.00 96.19 203 ALA A O 1
ATOM 1651 N N . LEU A 1 204 ? -16.732 6.059 10.507 1.00 95.69 204 LEU A N 1
ATOM 1652 C CA . LEU A 1 204 ? -17.768 5.065 10.228 1.00 95.69 204 LEU A CA 1
ATOM 1653 C C . LEU A 1 204 ? -18.138 5.012 8.734 1.00 95.69 204 LEU A C 1
ATOM 1655 O O . LEU A 1 204 ? -18.067 3.942 8.132 1.00 95.69 204 LEU A O 1
ATOM 1659 N N . LEU A 1 205 ? -18.406 6.154 8.086 1.00 94.25 205 LEU A N 1
ATOM 1660 C CA . LEU A 1 205 ? -18.731 6.209 6.644 1.00 94.25 205 LEU A CA 1
ATOM 1661 C C . LEU A 1 205 ? -17.604 5.688 5.746 1.00 94.25 205 LEU A C 1
ATOM 1663 O O . LEU A 1 205 ? -17.850 5.182 4.646 1.00 94.25 205 LEU A O 1
ATOM 1667 N N . GLY A 1 206 ? -16.356 5.856 6.187 1.00 91.31 206 GLY A N 1
ATOM 1668 C CA . GLY A 1 206 ? -15.171 5.366 5.490 1.00 91.31 206 GLY A CA 1
ATOM 1669 C C . GLY A 1 206 ? -14.800 3.922 5.824 1.00 91.31 206 GLY A C 1
ATOM 1670 O O . GLY A 1 206 ? -13.871 3.405 5.209 1.00 91.31 206 GLY A O 1
ATOM 1671 N N . SER A 1 207 ? -15.465 3.293 6.801 1.00 91.62 207 SER A N 1
ATOM 1672 C CA . SER A 1 207 ? -14.988 2.068 7.463 1.00 91.62 207 SER A CA 1
ATOM 1673 C C . SER A 1 207 ? -13.517 2.180 7.903 1.00 91.62 207 SER A C 1
ATOM 1675 O O . SER A 1 207 ? -12.735 1.232 7.825 1.00 91.62 207 SER A O 1
ATOM 1677 N N . GLN A 1 208 ? -13.133 3.378 8.346 1.00 91.12 208 GLN A N 1
ATOM 1678 C CA . GLN A 1 208 ? -11.807 3.719 8.843 1.00 91.12 208 GLN A CA 1
ATOM 1679 C C . GLN A 1 208 ? -11.826 3.788 10.372 1.00 91.12 208 GLN A C 1
ATOM 1681 O O . GLN A 1 208 ? -12.875 3.901 11.010 1.00 91.12 208 GLN A O 1
ATOM 1686 N N . LYS A 1 209 ? -10.641 3.704 10.976 1.00 91.62 209 LYS A N 1
ATOM 1687 C CA . LYS A 1 209 ? -10.453 3.881 12.416 1.00 91.62 209 LYS A CA 1
ATOM 1688 C C . LYS A 1 209 ? -9.632 5.137 12.652 1.00 91.62 209 LYS A C 1
ATOM 1690 O O . LYS A 1 209 ? -8.649 5.366 11.951 1.00 91.62 209 LYS A O 1
ATOM 1695 N N . CYS A 1 210 ? -10.014 5.910 13.658 1.00 94.50 210 CYS A N 1
ATOM 1696 C CA . CYS A 1 210 ? -9.150 6.950 14.194 1.00 94.50 210 CYS A CA 1
ATOM 1697 C C . CYS A 1 210 ? -7.967 6.321 14.952 1.00 94.50 210 CYS A C 1
ATOM 1699 O O . CYS A 1 210 ? -8.046 5.180 15.424 1.00 94.50 210 CYS A O 1
ATOM 1701 N N . CYS A 1 211 ? -6.868 7.059 15.085 1.00 94.00 211 CYS A N 1
ATOM 1702 C CA . CYS A 1 211 ? -5.693 6.626 15.821 1.00 94.00 211 CYS A CA 1
ATOM 1703 C C . CYS A 1 211 ? -6.039 6.412 17.307 1.00 94.00 211 CYS A C 1
ATOM 1705 O O . CYS A 1 211 ? -6.741 7.233 17.905 1.00 94.00 211 CYS A O 1
ATOM 1707 N N . PRO A 1 212 ? -5.544 5.342 17.950 1.00 90.94 212 PRO A N 1
ATOM 1708 C CA . PRO A 1 212 ? -5.757 5.141 19.378 1.00 90.94 212 PRO A CA 1
ATOM 1709 C C . PRO A 1 212 ? -5.241 6.326 20.203 1.00 90.94 212 PRO A C 1
ATOM 1711 O O . PRO A 1 212 ? -4.184 6.882 19.913 1.00 90.94 212 PRO A O 1
ATOM 1714 N N . GLY A 1 213 ? -5.969 6.696 21.259 1.00 93.06 213 GLY A N 1
ATOM 1715 C CA . GLY A 1 213 ? -5.525 7.739 22.188 1.00 93.06 213 GLY A CA 1
ATOM 1716 C C . GLY A 1 213 ? -5.664 9.174 21.672 1.00 93.06 213 GLY A C 1
ATOM 1717 O O . GLY A 1 213 ? -5.047 10.070 22.251 1.00 93.06 213 GLY A O 1
ATOM 1718 N N . TYR A 1 214 ? -6.469 9.421 20.634 1.00 96.50 214 TYR A N 1
ATOM 1719 C CA . TYR A 1 214 ? -6.908 10.778 20.297 1.00 96.50 214 TYR A CA 1
ATOM 1720 C C . TYR A 1 214 ? -8.138 11.201 21.097 1.00 96.50 214 TYR A C 1
ATOM 1722 O O . TYR A 1 214 ? -8.988 10.382 21.448 1.00 96.50 214 TYR A O 1
ATOM 1730 N N . ILE A 1 215 ? -8.246 12.503 21.333 1.00 97.94 215 ILE A N 1
ATOM 1731 C CA . ILE A 1 215 ? -9.471 13.151 21.778 1.00 97.94 215 ILE A CA 1
ATOM 1732 C C . ILE A 1 215 ? -9.570 14.537 21.143 1.00 97.94 215 ILE A C 1
ATOM 1734 O O . ILE A 1 215 ? -8.553 15.161 20.830 1.00 97.94 215 ILE A O 1
ATOM 1738 N N . ALA A 1 216 ? -10.793 15.010 20.920 1.00 98.38 216 ALA A N 1
ATOM 1739 C CA . ALA A 1 216 ? -11.042 16.267 20.232 1.00 98.38 216 ALA A CA 1
ATOM 1740 C C . ALA A 1 216 ? -12.121 17.101 20.931 1.00 98.38 216 ALA A C 1
ATOM 1742 O O . ALA A 1 216 ? -13.006 16.571 21.601 1.00 98.38 216 ALA A O 1
ATOM 1743 N N . THR A 1 217 ? -12.053 18.418 20.756 1.00 98.31 217 THR A N 1
ATOM 1744 C CA . THR A 1 217 ? -13.085 19.373 21.175 1.00 98.31 217 THR A CA 1
ATOM 1745 C C . THR A 1 217 ? -13.200 20.476 20.138 1.00 98.31 217 THR A C 1
ATOM 1747 O O . THR A 1 217 ? -12.197 20.921 19.592 1.00 98.31 217 THR A O 1
ATOM 1750 N N . GLY A 1 218 ? -14.414 20.948 19.891 1.00 98.00 218 GLY A N 1
ATOM 1751 C CA . GLY A 1 218 ? -14.653 22.030 18.943 1.00 98.00 218 GLY A CA 1
ATOM 1752 C C . GLY A 1 218 ? -16.103 22.058 18.501 1.00 98.00 218 GLY A C 1
ATOM 1753 O O . GLY A 1 218 ? -16.771 21.022 18.495 1.00 98.00 218 GLY A O 1
ATOM 1754 N N . ASP A 1 219 ? -16.579 23.250 18.175 1.00 97.81 219 ASP A N 1
ATOM 1755 C CA . ASP A 1 219 ? -17.810 23.407 17.412 1.00 97.81 219 ASP A CA 1
ATOM 1756 C C . ASP A 1 219 ? -17.470 23.333 15.914 1.00 97.81 219 ASP A C 1
ATOM 1758 O O . ASP A 1 219 ? -16.301 23.425 15.525 1.00 97.81 219 ASP A O 1
ATOM 1762 N N . LEU A 1 220 ? -18.474 23.117 15.077 1.00 97.88 220 LEU A N 1
ATOM 1763 C CA . LEU A 1 220 ? -18.328 23.070 13.637 1.00 97.88 220 LEU A CA 1
ATOM 1764 C C . LEU A 1 220 ? -19.305 24.022 12.966 1.00 97.88 220 LEU A C 1
ATOM 1766 O O . LEU A 1 220 ? -20.470 24.124 13.345 1.00 97.88 220 LEU A O 1
ATOM 1770 N N . LYS A 1 221 ? -18.817 24.681 11.919 1.00 95.56 221 LYS A N 1
ATOM 1771 C CA . LYS A 1 221 ? -19.612 25.572 11.085 1.00 95.56 221 LYS A CA 1
ATOM 1772 C C . LYS A 1 221 ? -19.196 25.431 9.630 1.00 95.56 221 LYS A C 1
ATOM 1774 O O . LYS A 1 221 ? -18.013 25.299 9.322 1.00 95.56 221 LYS A O 1
ATOM 1779 N N . LEU A 1 222 ? -20.171 25.486 8.729 1.00 92.81 222 LEU A N 1
ATOM 1780 C CA . LEU A 1 222 ? -19.917 25.564 7.296 1.00 92.81 222 LEU A CA 1
ATOM 1781 C C . LEU A 1 222 ? -19.675 27.022 6.887 1.00 92.81 222 LEU A C 1
ATOM 1783 O O . LEU A 1 222 ? -20.558 27.871 7.002 1.00 92.81 222 LEU A O 1
ATOM 1787 N N . GLU A 1 223 ? -18.486 27.311 6.367 1.00 92.31 223 GLU A N 1
ATOM 1788 C CA . GLU A 1 223 ? -18.115 28.606 5.801 1.00 92.31 223 GLU A CA 1
ATOM 1789 C C . GLU A 1 223 ? -17.701 28.427 4.341 1.00 92.31 223 GLU A C 1
ATOM 1791 O O . GLU A 1 223 ? -16.721 27.750 4.036 1.00 92.31 223 GLU A O 1
ATOM 1796 N N . GLN A 1 224 ? -18.465 29.016 3.414 1.00 87.00 224 GLN A N 1
ATOM 1797 C CA . GLN A 1 224 ? -18.208 28.917 1.966 1.00 87.00 224 GLN A CA 1
ATOM 1798 C C . GLN A 1 224 ? -18.059 27.459 1.473 1.00 87.00 224 GLN A C 1
ATOM 1800 O O . GLN A 1 224 ? -17.223 27.162 0.621 1.00 87.00 224 GLN A O 1
ATOM 1805 N N . GLY A 1 225 ? -18.852 26.538 2.035 1.00 84.81 225 GLY A N 1
ATOM 1806 C CA . GLY A 1 225 ? -18.800 25.109 1.704 1.00 84.81 225 GLY A CA 1
ATOM 1807 C C . GLY A 1 225 ? -17.636 24.340 2.337 1.00 84.81 225 GLY A C 1
ATOM 1808 O O . GLY A 1 225 ? -17.422 23.185 1.985 1.00 84.81 225 GLY A O 1
ATOM 1809 N N . LYS A 1 226 ? -16.879 24.951 3.258 1.00 88.75 226 LYS A N 1
ATOM 1810 C CA . LYS A 1 226 ? -15.815 24.296 4.029 1.00 88.75 226 LYS A CA 1
ATOM 1811 C C . LYS A 1 226 ? -16.200 24.210 5.499 1.00 88.75 226 LYS A C 1
ATOM 1813 O O . LYS A 1 226 ? -16.669 25.190 6.070 1.00 88.75 226 LYS A O 1
ATOM 1818 N N . ALA A 1 227 ? -15.963 23.063 6.123 1.00 94.94 227 ALA A N 1
ATOM 1819 C CA . ALA A 1 227 ? -16.192 22.892 7.551 1.00 94.94 227 ALA A CA 1
ATOM 1820 C C . ALA A 1 227 ? -15.015 23.463 8.360 1.00 94.94 227 ALA A C 1
ATOM 1822 O O . ALA A 1 227 ? -13.875 22.993 8.269 1.00 94.94 227 ALA A O 1
ATOM 1823 N N . VAL A 1 228 ? -15.296 24.491 9.156 1.00 96.75 228 VAL A N 1
ATOM 1824 C CA . VAL A 1 228 ? -14.342 25.183 10.030 1.00 96.75 228 VAL A CA 1
ATOM 1825 C C . VAL A 1 228 ? -14.568 24.734 11.472 1.00 96.75 228 VAL A C 1
ATOM 1827 O O . VAL A 1 228 ? -15.704 24.502 11.887 1.00 96.75 228 VAL A O 1
ATOM 1830 N N . VAL A 1 229 ? -13.474 24.584 12.223 1.00 97.62 229 VAL A N 1
ATOM 1831 C CA . VAL A 1 229 ? -13.509 24.236 13.648 1.00 97.62 229 VAL A CA 1
ATOM 1832 C C . VAL A 1 229 ? -13.533 25.523 14.472 1.00 97.62 229 VAL A C 1
ATOM 1834 O O . VAL A 1 229 ? -12.547 26.261 14.527 1.00 97.62 229 VAL A O 1
ATOM 1837 N N . GLU A 1 230 ? -14.667 25.779 15.115 1.00 97.25 230 GLU A N 1
ATOM 1838 C CA . GLU A 1 230 ? -14.966 27.009 15.853 1.00 97.25 230 GLU A CA 1
ATOM 1839 C C . GLU A 1 230 ? -14.508 26.933 17.327 1.00 97.25 230 GLU A C 1
ATOM 1841 O O . GLU A 1 230 ? -14.424 25.836 17.902 1.00 97.25 230 GLU A O 1
ATOM 1846 N N . PRO A 1 231 ? -14.180 28.082 17.959 1.00 96.25 231 PRO A N 1
ATOM 1847 C CA . PRO A 1 231 ? -13.660 28.133 19.322 1.00 96.25 231 PRO A CA 1
ATOM 1848 C C . PRO A 1 231 ? -14.668 27.619 20.347 1.00 96.25 231 PRO A C 1
ATOM 1850 O O . PRO A 1 231 ? -15.876 27.802 20.226 1.00 96.25 231 PRO A O 1
ATOM 1853 N N . VAL A 1 232 ? -14.146 27.030 21.422 1.00 95.75 232 VAL A N 1
ATOM 1854 C CA . VAL A 1 232 ? -14.945 26.539 22.551 1.00 95.75 232 VAL A CA 1
ATOM 1855 C C . VAL A 1 232 ? -14.264 26.854 23.879 1.00 95.75 232 VAL A C 1
ATOM 1857 O O . VAL A 1 232 ? -13.053 27.075 23.929 1.00 95.75 232 VAL A O 1
ATOM 1860 N N . GLY A 1 233 ? -15.047 26.872 24.959 1.00 94.00 233 GLY A N 1
ATOM 1861 C CA . GLY A 1 233 ? -14.562 27.166 26.308 1.00 94.00 233 GLY A CA 1
ATOM 1862 C C . GLY A 1 233 ? -13.698 26.062 26.929 1.00 94.00 233 GLY A C 1
ATOM 1863 O O . GLY A 1 233 ? -13.703 24.906 26.482 1.00 94.00 233 GLY A O 1
ATOM 1864 N N . ASP A 1 234 ? -12.986 26.459 27.989 1.00 95.62 234 ASP A N 1
ATOM 1865 C CA . ASP A 1 234 ? -12.312 25.594 28.966 1.00 95.62 234 ASP A CA 1
ATOM 1866 C C . ASP A 1 234 ? -11.277 24.617 28.390 1.00 95.62 234 ASP A C 1
ATOM 1868 O O . ASP A 1 234 ? -11.120 23.491 28.862 1.00 95.62 234 ASP A O 1
ATOM 1872 N N . ILE A 1 235 ? -10.534 25.048 27.367 1.00 96.56 235 ILE A N 1
ATOM 1873 C CA . ILE A 1 235 ? -9.534 24.212 26.685 1.00 96.56 235 ILE A CA 1
ATOM 1874 C C . ILE A 1 235 ? -8.479 23.652 27.648 1.00 96.56 235 ILE A C 1
ATOM 1876 O O . ILE A 1 235 ? -8.154 22.473 27.546 1.00 96.56 235 ILE A O 1
ATOM 1880 N N . ALA A 1 236 ? -7.983 24.452 28.598 1.00 96.12 236 ALA A N 1
ATOM 1881 C CA . ALA A 1 236 ? -6.996 23.995 29.580 1.00 96.12 236 ALA A CA 1
ATOM 1882 C C . ALA A 1 236 ? -7.548 22.867 30.471 1.00 96.12 236 ALA A C 1
ATOM 1884 O O . ALA A 1 236 ? -6.924 21.819 30.595 1.00 96.12 236 ALA A O 1
ATOM 1885 N N . LEU A 1 237 ? -8.771 23.027 30.989 1.00 96.31 237 LEU A N 1
ATOM 1886 C CA . LEU A 1 237 ? -9.432 22.018 31.827 1.00 96.31 237 LEU A CA 1
ATOM 1887 C C . LEU A 1 237 ? -9.733 20.726 31.052 1.00 96.31 237 LEU A C 1
ATOM 1889 O O . LEU A 1 237 ? -9.576 19.618 31.573 1.00 96.31 237 LEU A O 1
ATOM 1893 N N . LYS A 1 238 ? -10.143 20.852 29.786 1.00 97.38 238 LYS A N 1
ATOM 1894 C CA . LYS A 1 238 ? -10.343 19.710 28.882 1.00 97.38 238 LYS A CA 1
ATOM 1895 C C . LYS A 1 238 ? -9.028 18.981 28.610 1.00 97.38 238 LYS A C 1
ATOM 1897 O O . LYS A 1 238 ? -8.995 17.753 28.650 1.00 97.38 238 LYS A O 1
ATOM 1902 N N . TRP A 1 239 ? -7.951 19.727 28.387 1.00 97.12 239 TRP A N 1
ATOM 1903 C CA . TRP A 1 239 ? -6.619 19.174 28.181 1.00 97.12 239 TRP A CA 1
ATOM 1904 C C . TRP A 1 239 ? -6.109 18.420 29.417 1.00 97.12 239 TRP A C 1
ATOM 1906 O O . TRP A 1 239 ? -5.669 17.279 29.281 1.00 97.12 239 TRP A O 1
ATOM 1916 N N . ASP A 1 240 ? -6.257 18.986 30.620 1.00 96.81 240 ASP A N 1
ATOM 1917 C CA . ASP A 1 240 ? -5.882 18.314 31.875 1.00 96.81 240 ASP A CA 1
ATOM 1918 C C . ASP A 1 240 ? -6.636 16.986 32.025 1.00 96.81 240 ASP A C 1
ATOM 1920 O O . ASP A 1 240 ? -6.055 15.942 32.322 1.00 96.81 240 ASP A O 1
ATOM 1924 N N . THR A 1 241 ? -7.930 16.991 31.702 1.00 96.25 241 THR A N 1
ATOM 1925 C CA . THR A 1 241 ? -8.765 15.781 31.732 1.00 96.25 241 THR A CA 1
ATOM 1926 C C . THR A 1 241 ? -8.276 14.729 30.733 1.00 96.25 241 THR A C 1
ATOM 1928 O O . THR A 1 241 ? -8.213 13.539 31.055 1.00 96.25 241 THR A O 1
ATOM 1931 N N . ALA A 1 242 ? -7.910 15.147 29.518 1.00 96.81 242 ALA A N 1
ATOM 1932 C CA . ALA A 1 242 ? -7.340 14.262 28.509 1.00 96.81 242 ALA A CA 1
ATOM 1933 C C . ALA A 1 242 ? -6.013 13.646 28.987 1.00 96.81 242 ALA A C 1
ATOM 1935 O O . ALA A 1 242 ? -5.796 12.440 28.827 1.00 96.81 242 ALA A O 1
ATOM 1936 N N . LYS A 1 243 ? -5.160 14.448 29.638 1.00 96.75 243 LYS A N 1
ATOM 1937 C CA . LYS A 1 243 ? -3.881 14.008 30.213 1.00 96.75 243 LYS A CA 1
ATOM 1938 C C . LYS A 1 243 ? -4.104 12.922 31.251 1.00 96.75 243 LYS A C 1
ATOM 1940 O O . LYS A 1 243 ? -3.518 11.845 31.164 1.00 96.75 243 LYS A O 1
ATOM 1945 N N . GLU A 1 244 ? -4.980 13.194 32.212 1.00 95.50 244 GLU A N 1
ATOM 1946 C CA . GLU A 1 244 ? -5.287 12.287 33.317 1.00 95.50 244 GLU A CA 1
ATOM 1947 C C . GLU A 1 244 ? -5.874 10.952 32.845 1.00 95.50 244 GLU A C 1
ATOM 1949 O O . GLU A 1 244 ? -5.683 9.924 33.498 1.00 95.50 244 GLU A O 1
ATOM 1954 N N . GLN A 1 245 ? -6.576 10.939 31.706 1.00 93.44 245 GLN A N 1
ATOM 1955 C CA . GLN A 1 245 ? -7.096 9.708 31.105 1.00 93.44 245 GLN A CA 1
ATOM 1956 C C . GLN A 1 245 ? -6.107 8.993 30.171 1.00 93.44 245 GLN A C 1
ATOM 1958 O O . GLN A 1 245 ? -6.424 7.898 29.696 1.00 93.44 245 GLN A O 1
ATOM 1963 N N . GLY A 1 246 ? -4.913 9.553 29.955 1.00 95.44 246 GLY A N 1
ATOM 1964 C CA . GLY A 1 246 ? -3.843 8.937 29.171 1.00 95.44 246 GLY A CA 1
ATOM 1965 C C . GLY A 1 246 ? -3.992 9.092 27.656 1.00 95.44 246 GLY A C 1
ATOM 1966 O O . GLY A 1 246 ? -3.449 8.274 26.912 1.00 95.44 246 GLY A O 1
ATOM 1967 N N . PHE A 1 247 ? -4.722 10.107 27.184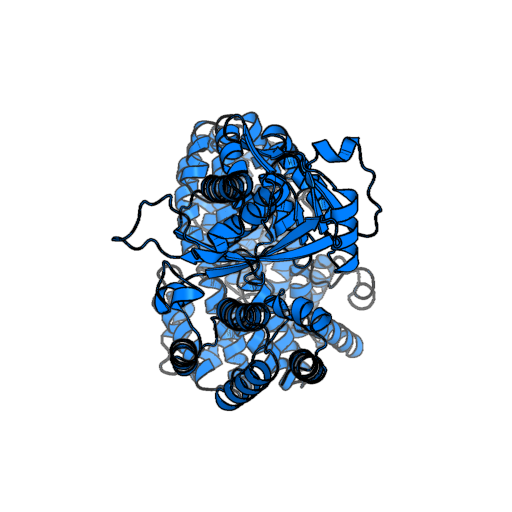 1.00 96.50 247 PHE A N 1
ATOM 1968 C CA . PHE A 1 247 ? -4.749 10.439 25.758 1.00 96.50 247 PHE A CA 1
ATOM 1969 C C . PHE A 1 247 ? -3.387 10.986 25.310 1.00 96.50 247 PHE A C 1
ATOM 1971 O O . PHE A 1 247 ? -2.672 11.640 26.067 1.00 96.50 247 PHE A O 1
ATOM 1978 N N . THR A 1 248 ? -3.007 10.701 24.065 1.00 97.12 248 THR A N 1
ATOM 1979 C CA . THR A 1 248 ? -1.707 11.080 23.489 1.00 97.12 248 THR A CA 1
ATOM 1980 C C . THR A 1 248 ? -1.799 12.207 22.468 1.00 97.12 248 THR A C 1
ATOM 1982 O O . THR A 1 248 ? -0.792 12.868 22.215 1.00 97.12 248 THR A O 1
ATOM 1985 N N . LEU A 1 249 ? -2.992 12.431 21.912 1.00 98.00 249 LEU A N 1
ATOM 1986 C CA . LEU A 1 249 ? -3.295 13.505 20.973 1.00 98.00 249 LEU A CA 1
ATOM 1987 C C . LEU A 1 249 ? -4.534 14.271 21.445 1.00 98.00 249 LEU A C 1
ATOM 1989 O O . LEU A 1 249 ? -5.577 13.667 21.687 1.00 98.00 249 LEU A O 1
ATOM 1993 N N . PHE A 1 250 ? -4.422 15.594 21.515 1.00 98.25 250 PHE A N 1
ATOM 1994 C CA . PHE A 1 250 ? -5.514 16.507 21.835 1.00 98.25 250 PHE A CA 1
ATOM 1995 C C . PHE A 1 250 ? -5.732 17.481 20.670 1.00 98.25 250 PHE A C 1
ATOM 1997 O O . PHE A 1 250 ? -4.883 18.332 20.399 1.00 98.25 250 PHE A O 1
ATOM 2004 N N . LEU A 1 251 ? -6.859 17.343 19.968 1.00 98.38 251 LEU A N 1
ATOM 2005 C CA . LEU A 1 251 ? -7.256 18.228 18.870 1.00 98.38 251 LEU A CA 1
ATOM 2006 C C . LEU A 1 251 ? -8.195 19.318 19.386 1.00 98.38 251 LEU A C 1
ATOM 2008 O O . LEU A 1 251 ? -9.198 19.022 20.039 1.00 98.38 251 LEU A O 1
ATOM 2012 N N . TYR A 1 252 ? -7.893 20.575 19.077 1.00 98.06 252 TYR A N 1
ATOM 2013 C CA . TYR A 1 252 ? -8.670 21.715 19.567 1.00 98.06 252 TYR A CA 1
ATOM 2014 C C . TYR A 1 252 ? -8.712 22.863 18.551 1.00 98.06 252 TYR A C 1
ATOM 2016 O O . TYR A 1 252 ? -7.881 22.891 17.644 1.00 98.06 252 TYR A O 1
ATOM 2024 N N . PRO A 1 253 ? -9.648 23.821 18.668 1.00 97.56 253 PRO A N 1
ATOM 2025 C CA . PRO A 1 253 ? -9.807 24.876 17.673 1.00 97.56 253 PRO A CA 1
ATOM 2026 C C . PRO A 1 253 ? -8.586 25.797 17.618 1.00 97.56 253 PRO A C 1
ATOM 2028 O O . PRO A 1 253 ? -8.085 26.254 18.649 1.00 97.56 253 PRO A O 1
ATOM 2031 N N . HIS A 1 254 ? -8.132 26.123 16.409 1.00 95.75 254 HIS A N 1
ATOM 2032 C CA . HIS A 1 254 ? -6.967 26.983 16.202 1.00 95.75 254 HIS A CA 1
ATOM 2033 C C . HIS A 1 254 ? -7.140 28.386 16.795 1.00 95.75 254 HIS A C 1
ATOM 2035 O O . HIS A 1 254 ? -6.205 28.934 17.374 1.00 95.75 254 HIS A O 1
ATOM 2041 N N . SER A 1 255 ? -8.346 28.948 16.722 1.00 92.25 255 SER A N 1
ATOM 2042 C CA . SER A 1 255 ? -8.689 30.246 17.318 1.00 92.25 255 SER A CA 1
ATOM 2043 C C . SER A 1 255 ? -8.469 30.287 18.836 1.00 92.25 255 SER A C 1
ATOM 2045 O O . SER A 1 255 ? -8.071 31.321 19.370 1.00 92.25 255 SER A O 1
ATOM 2047 N N . SER A 1 256 ? -8.635 29.159 19.533 1.00 90.38 256 SER A N 1
ATOM 2048 C CA . SER A 1 256 ? -8.378 29.050 20.973 1.00 90.38 256 SER A CA 1
ATOM 2049 C C . SER A 1 256 ? -6.884 29.013 21.325 1.00 90.38 256 SER A C 1
ATOM 2051 O O . SER A 1 256 ? -6.519 29.306 22.463 1.00 90.38 256 SER A O 1
ATOM 2053 N N . ALA A 1 257 ? -6.001 28.697 20.370 1.00 86.38 257 ALA A N 1
ATOM 2054 C CA . ALA A 1 257 ? -4.555 28.630 20.602 1.00 86.38 257 ALA A CA 1
ATOM 2055 C C . ALA A 1 257 ? -3.923 29.998 20.893 1.00 86.38 257 ALA A C 1
ATOM 2057 O O . ALA A 1 257 ? -2.881 30.064 21.538 1.00 86.38 257 ALA A O 1
ATOM 2058 N N . MET A 1 258 ? -4.558 31.093 20.460 1.00 79.06 258 MET A N 1
ATOM 2059 C CA . MET A 1 258 ? -4.036 32.445 20.689 1.00 79.06 258 MET A CA 1
ATOM 2060 C C . MET A 1 258 ? -4.088 32.876 22.163 1.00 79.06 258 MET A C 1
ATOM 2062 O O . MET A 1 258 ? -3.358 33.783 22.550 1.00 79.06 258 MET A O 1
ATOM 2066 N N . GLY A 1 259 ? -4.932 32.239 22.985 1.00 79.38 259 GLY A N 1
ATOM 2067 C CA . GLY A 1 259 ? -5.125 32.599 24.396 1.00 79.38 259 GLY A CA 1
ATOM 2068 C C . GLY A 1 259 ? -4.653 31.553 25.406 1.00 79.38 259 GLY A C 1
ATOM 2069 O O . GLY A 1 259 ? -4.650 31.834 26.602 1.00 79.38 259 GLY A O 1
ATOM 2070 N N . VAL A 1 260 ? -4.272 30.350 24.963 1.00 85.88 260 VAL A N 1
ATOM 2071 C CA . VAL A 1 260 ? -3.970 29.220 25.855 1.00 85.88 260 VAL A CA 1
ATOM 2072 C C . VAL A 1 260 ? -2.689 28.524 25.408 1.00 85.88 260 VAL A C 1
ATOM 2074 O O . VAL A 1 260 ? -2.634 27.930 24.333 1.00 85.88 260 VAL A O 1
ATOM 2077 N N . ARG A 1 261 ? -1.662 28.551 26.264 1.00 89.44 261 ARG A N 1
ATOM 2078 C CA . ARG A 1 261 ? -0.445 27.754 26.082 1.00 89.44 261 ARG A CA 1
ATOM 2079 C C . ARG A 1 261 ? -0.594 26.438 26.839 1.00 89.44 261 ARG A C 1
ATOM 2081 O O . ARG A 1 261 ? -0.598 26.434 28.066 1.00 89.44 261 ARG A O 1
ATOM 2088 N N . LEU A 1 262 ? -0.721 25.343 26.099 1.00 93.19 262 LEU A N 1
ATOM 2089 C CA . LEU A 1 262 ? -0.836 23.999 26.663 1.00 93.19 262 LEU A CA 1
ATOM 2090 C C . LEU A 1 262 ? 0.560 23.377 26.872 1.00 93.19 262 LEU A C 1
ATOM 2092 O O . LEU A 1 262 ? 1.462 23.662 26.078 1.00 93.19 262 LEU A O 1
ATOM 2096 N N . PRO A 1 263 ? 0.768 22.551 27.914 1.00 92.62 263 PRO A N 1
ATOM 2097 C CA . PRO A 1 263 ? 2.022 21.819 28.107 1.00 92.62 263 PRO A CA 1
ATOM 2098 C C . PRO A 1 263 ? 2.272 20.749 27.026 1.00 92.62 263 PRO A C 1
ATOM 2100 O O . PRO A 1 263 ? 1.335 20.206 26.442 1.00 92.62 263 PRO A O 1
ATOM 2103 N N . ASP A 1 264 ? 3.539 20.376 26.815 1.00 90.94 264 ASP A N 1
ATOM 2104 C CA . ASP A 1 264 ? 3.968 19.380 25.808 1.00 90.94 264 ASP A CA 1
ATOM 2105 C C . ASP A 1 264 ? 3.853 17.908 26.276 1.00 90.94 264 ASP A C 1
ATOM 2107 O O . ASP A 1 264 ? 4.421 16.997 25.674 1.00 90.94 264 ASP A O 1
ATOM 2111 N N . GLU A 1 265 ? 3.110 17.636 27.352 1.00 94.06 265 GLU A N 1
ATOM 2112 C CA . GLU A 1 265 ? 2.944 16.277 27.901 1.00 94.06 265 GLU A CA 1
ATOM 2113 C C . GLU A 1 265 ? 1.989 15.409 27.061 1.00 94.06 265 GLU A C 1
ATOM 2115 O O . GLU A 1 265 ? 2.145 14.188 26.987 1.00 94.06 265 GLU A O 1
ATOM 2120 N N . ILE A 1 266 ? 1.027 16.049 26.391 1.00 95.25 266 ILE A N 1
ATOM 2121 C CA . ILE A 1 266 ? 0.203 15.469 25.326 1.00 95.25 266 ILE A CA 1
ATOM 2122 C C . ILE A 1 266 ? 0.491 16.265 24.062 1.00 95.25 266 ILE A C 1
ATOM 2124 O O . ILE A 1 266 ? 0.603 17.494 24.119 1.00 95.25 266 ILE A O 1
ATOM 2128 N N . LYS A 1 267 ? 0.534 15.609 22.896 1.00 97.00 267 LYS A N 1
ATOM 2129 C CA . LYS A 1 267 ? 0.613 16.367 21.652 1.00 97.00 267 LYS A CA 1
ATOM 2130 C C . LYS A 1 267 ? -0.698 17.120 21.435 1.00 97.00 267 LYS A C 1
ATOM 2132 O O . LYS A 1 267 ? -1.723 16.517 21.133 1.00 97.00 267 LYS A O 1
ATOM 2137 N N . SER A 1 268 ? -0.642 18.438 21.572 1.00 97.06 268 SER A N 1
ATOM 2138 C CA . SER A 1 268 ? -1.788 19.324 21.375 1.00 97.06 268 SER A CA 1
ATOM 2139 C C . SER A 1 268 ? -1.696 19.949 19.989 1.00 97.06 268 SER A C 1
ATOM 2141 O O . SER A 1 268 ? -0.695 20.596 19.679 1.00 97.06 268 SER A O 1
ATOM 2143 N N . ILE A 1 269 ? -2.706 19.734 19.148 1.00 96.94 269 ILE A N 1
ATOM 2144 C CA . ILE A 1 269 ? -2.732 20.242 17.775 1.00 96.94 269 ILE A CA 1
ATOM 2145 C C . ILE A 1 269 ? -3.912 21.207 17.599 1.00 96.94 269 ILE A C 1
ATOM 2147 O O . ILE A 1 269 ? -5.068 20.774 17.670 1.00 96.94 269 ILE A O 1
ATOM 2151 N N . PRO A 1 270 ? -3.639 22.500 17.350 1.00 96.69 270 PRO A N 1
ATOM 2152 C CA . PRO A 1 270 ? -4.667 23.456 16.976 1.00 96.69 270 PRO A CA 1
ATOM 2153 C C . PRO A 1 270 ? -5.098 23.234 15.523 1.00 96.69 270 PRO A C 1
ATOM 2155 O O . PRO A 1 270 ? -4.291 23.389 14.612 1.00 96.69 270 PRO A O 1
ATOM 2158 N N . VAL A 1 271 ? -6.372 22.931 15.296 1.00 96.38 271 VAL A N 1
ATOM 2159 C CA . VAL A 1 271 ? -6.933 22.659 13.966 1.00 96.38 271 VAL A CA 1
ATOM 2160 C C . VAL A 1 271 ? -7.886 23.769 13.537 1.00 96.38 271 VAL A C 1
ATOM 2162 O O . VAL A 1 271 ? -8.693 24.258 14.327 1.00 96.38 271 VAL A O 1
ATOM 2165 N N . LYS A 1 272 ? -7.772 24.203 12.279 1.00 95.50 272 LYS A N 1
ATOM 2166 C CA . LYS A 1 272 ? -8.632 25.250 11.703 1.00 95.50 272 LYS A CA 1
ATOM 2167 C C . LYS A 1 272 ? -9.817 24.671 10.933 1.00 95.50 272 LYS A C 1
ATOM 2169 O O . LYS A 1 272 ? -10.903 25.235 10.969 1.00 95.50 272 LYS A O 1
ATOM 2174 N N . THR A 1 273 ? -9.610 23.568 10.223 1.00 95.81 273 THR A N 1
ATOM 2175 C CA . THR A 1 273 ? -10.623 22.934 9.371 1.00 95.81 273 THR A CA 1
ATOM 2176 C C . THR A 1 273 ? -10.902 21.513 9.829 1.00 95.81 273 THR A C 1
ATOM 2178 O O . THR A 1 273 ? -10.059 20.875 10.474 1.00 95.81 273 THR A O 1
ATOM 2181 N N . PHE A 1 274 ? -12.082 21.011 9.473 1.00 96.19 274 PHE A N 1
ATOM 2182 C CA . PHE A 1 274 ? -12.450 19.624 9.720 1.00 96.19 274 PHE A CA 1
ATOM 2183 C C . PHE A 1 274 ? -11.449 18.658 9.076 1.00 96.19 274 PHE A C 1
ATOM 2185 O O . PHE A 1 274 ? -11.022 17.708 9.722 1.00 96.19 274 PHE A O 1
ATOM 2192 N N . GLU A 1 275 ? -11.000 18.934 7.849 1.00 94.38 275 GLU A N 1
ATOM 2193 C CA . GLU A 1 275 ? -10.064 18.084 7.108 1.00 94.38 275 GLU A CA 1
ATOM 2194 C C . GLU A 1 275 ? -8.695 17.967 7.784 1.00 94.38 275 GLU A C 1
ATOM 2196 O O . GLU A 1 275 ? -8.157 16.862 7.857 1.00 94.38 275 GLU A O 1
ATOM 2201 N N . SER A 1 276 ? -8.143 19.063 8.323 1.00 95.56 276 SER A N 1
ATOM 2202 C CA . SER A 1 276 ? -6.913 19.002 9.129 1.00 95.56 276 SER A CA 1
ATOM 2203 C C . SER A 1 276 ? -7.130 18.146 10.376 1.00 95.56 276 SER A C 1
ATOM 2205 O O . SER A 1 276 ? -6.311 17.289 10.704 1.00 95.56 276 SER A O 1
ATOM 2207 N N . GLY A 1 277 ? -8.268 18.333 11.047 1.00 97.25 277 GLY A N 1
ATOM 2208 C CA . GLY A 1 277 ? -8.690 17.505 12.170 1.00 97.25 277 GLY A CA 1
ATOM 2209 C C . GLY A 1 277 ? -8.758 16.018 11.839 1.00 97.25 277 GLY A C 1
ATOM 2210 O O . GLY A 1 277 ? -8.206 15.189 12.559 1.00 97.25 277 GLY A O 1
ATOM 2211 N N . TRP A 1 278 ? -9.398 15.695 10.720 1.00 97.00 278 TRP A N 1
ATOM 2212 C CA . TRP A 1 278 ? -9.573 14.342 10.213 1.00 97.00 278 TRP A CA 1
ATOM 2213 C C . TRP A 1 278 ? -8.244 13.679 9.852 1.00 97.00 278 TRP A C 1
ATOM 2215 O O . TRP A 1 278 ? -8.002 12.527 10.217 1.00 97.00 278 TRP A O 1
ATOM 2225 N N . MET A 1 279 ? -7.346 14.421 9.204 1.00 96.81 279 MET A N 1
ATOM 2226 C CA . MET A 1 279 ? -5.985 13.979 8.907 1.00 96.81 279 MET A CA 1
ATOM 2227 C C . MET A 1 279 ? -5.241 13.576 10.187 1.00 96.81 279 MET A C 1
ATOM 2229 O O . MET A 1 279 ? -4.729 12.460 10.280 1.00 96.81 279 MET A O 1
ATOM 2233 N N . TRP A 1 280 ? -5.212 14.450 11.199 1.00 97.75 280 TRP A N 1
ATOM 2234 C CA . TRP A 1 280 ? -4.551 14.142 12.468 1.00 97.75 280 TRP A CA 1
ATOM 2235 C C . TRP A 1 280 ? -5.227 12.974 13.193 1.00 97.75 280 TRP A C 1
ATOM 2237 O O . TRP A 1 280 ? -4.539 12.066 13.650 1.00 97.75 280 TRP A O 1
ATOM 2247 N N . ALA A 1 281 ? -6.559 12.942 13.243 1.00 97.25 281 ALA A N 1
ATOM 2248 C CA . ALA A 1 281 ? -7.305 11.880 13.910 1.00 97.25 281 ALA A CA 1
ATOM 2249 C C . ALA A 1 281 ? -7.111 10.497 13.270 1.00 97.25 281 ALA A C 1
ATOM 2251 O O . ALA A 1 281 ? -7.338 9.501 13.944 1.00 97.25 281 ALA A O 1
ATOM 2252 N N . THR A 1 282 ? -6.702 10.403 12.002 1.00 95.69 282 THR A N 1
ATOM 2253 C CA . THR A 1 282 ? -6.526 9.118 11.297 1.00 95.69 282 THR A CA 1
ATOM 2254 C C . THR A 1 282 ? -5.076 8.687 11.152 1.00 95.69 282 THR A C 1
ATOM 2256 O O . THR A 1 282 ? -4.788 7.493 11.211 1.00 95.69 282 THR A O 1
ATOM 2259 N N . LEU A 1 283 ? -4.154 9.633 10.971 1.00 95.56 283 LEU A N 1
ATOM 2260 C CA . LEU A 1 283 ? -2.761 9.326 10.652 1.00 95.56 283 LEU A CA 1
ATOM 2261 C C . LEU A 1 283 ? -1.796 9.499 11.826 1.00 95.56 283 LEU A C 1
ATOM 2263 O O . LEU A 1 283 ? -0.629 9.119 11.693 1.00 95.56 283 LEU A O 1
ATOM 2267 N N . TYR A 1 284 ? -2.235 10.094 12.939 1.00 97.00 284 TYR A N 1
ATOM 2268 C CA . TYR A 1 284 ? -1.335 10.425 14.035 1.00 97.00 284 TYR A CA 1
ATOM 2269 C C . TYR A 1 284 ? -0.675 9.201 14.662 1.00 97.00 284 TYR A C 1
ATOM 2271 O O . TYR A 1 284 ? -1.311 8.256 15.128 1.00 97.00 284 TYR A O 1
ATOM 2279 N N . SER A 1 285 ? 0.640 9.320 14.767 1.00 94.50 285 SER A N 1
ATOM 2280 C CA . SER A 1 285 ? 1.490 8.575 15.673 1.00 94.50 285 SER A CA 1
ATOM 2281 C C . SER A 1 285 ? 2.606 9.510 16.146 1.00 94.50 285 SER A C 1
ATOM 2283 O O . SER A 1 285 ? 2.926 10.510 15.492 1.00 94.50 285 SER A O 1
ATOM 2285 N N . ARG A 1 286 ? 3.189 9.229 17.317 1.00 92.38 286 ARG A N 1
ATOM 2286 C CA . ARG A 1 286 ? 4.187 10.119 17.942 1.00 92.38 286 ARG A CA 1
ATOM 2287 C C . ARG A 1 286 ? 5.409 10.366 17.048 1.00 92.38 286 ARG A C 1
ATOM 2289 O O . ARG A 1 286 ? 5.960 11.460 17.062 1.00 92.38 286 ARG A O 1
ATOM 2296 N N . ASP A 1 287 ? 5.795 9.374 16.259 1.00 93.06 287 ASP A N 1
ATOM 2297 C CA . ASP A 1 287 ? 6.911 9.386 15.311 1.00 93.06 287 ASP A CA 1
ATOM 2298 C C . ASP A 1 287 ? 6.604 10.113 13.989 1.00 93.06 287 ASP A C 1
ATOM 2300 O O . ASP A 1 287 ? 7.526 10.457 13.254 1.00 93.06 287 ASP A O 1
ATOM 2304 N N . ARG A 1 288 ? 5.332 10.414 13.690 1.00 93.75 288 ARG A N 1
ATOM 2305 C CA . ARG A 1 288 ? 4.910 11.003 12.404 1.00 93.75 288 ARG A CA 1
ATOM 2306 C C . ARG A 1 288 ? 4.512 12.472 12.468 1.00 93.75 288 ARG A C 1
ATOM 2308 O O . ARG A 1 288 ? 4.094 13.033 11.460 1.00 93.75 288 ARG A O 1
ATOM 2315 N N . VAL A 1 289 ? 4.680 13.130 13.615 1.00 94.19 289 VAL A N 1
ATOM 2316 C CA . VAL A 1 289 ? 4.284 14.538 13.807 1.00 94.19 289 VAL A CA 1
ATOM 2317 C C . VAL A 1 289 ? 4.856 15.452 12.720 1.00 94.19 289 VAL A C 1
ATOM 2319 O O . VAL A 1 289 ? 4.104 16.219 12.132 1.00 94.19 289 VAL A O 1
ATOM 2322 N N . ALA A 1 290 ? 6.152 15.345 12.407 1.00 94.06 290 ALA A N 1
ATOM 2323 C CA . ALA A 1 290 ? 6.782 16.189 11.389 1.00 94.06 290 ALA A CA 1
ATOM 2324 C C . ALA A 1 290 ? 6.179 15.972 9.988 1.00 94.06 290 ALA A C 1
ATOM 2326 O O . ALA A 1 290 ? 5.874 16.941 9.295 1.00 94.06 290 ALA A O 1
ATOM 2327 N N . ALA A 1 291 ? 5.948 14.713 9.601 1.00 94.31 291 ALA A N 1
ATOM 2328 C CA . ALA A 1 291 ? 5.334 14.370 8.319 1.00 94.31 291 ALA A CA 1
ATOM 2329 C C . ALA A 1 291 ? 3.893 14.898 8.212 1.00 94.31 291 ALA A C 1
ATOM 2331 O O . ALA A 1 291 ? 3.497 15.410 7.165 1.00 94.31 291 ALA A O 1
ATOM 2332 N N . LEU A 1 292 ? 3.125 14.836 9.305 1.00 96.19 292 LEU A N 1
ATOM 2333 C CA . LEU A 1 292 ? 1.757 15.356 9.356 1.00 96.19 292 LEU A CA 1
ATOM 2334 C C . LEU A 1 292 ? 1.701 16.883 9.359 1.00 96.19 292 LEU A C 1
ATOM 2336 O O . LEU A 1 292 ? 0.827 17.445 8.711 1.00 96.19 292 LEU A O 1
ATOM 2340 N N . THR A 1 293 ? 2.663 17.570 9.980 1.00 95.00 293 THR A N 1
ATOM 2341 C CA . THR A 1 293 ? 2.800 19.029 9.838 1.00 95.00 293 THR A CA 1
ATOM 2342 C C . THR A 1 293 ? 3.082 19.425 8.381 1.00 95.00 293 THR A C 1
ATOM 2344 O O . THR A 1 293 ? 2.513 20.396 7.874 1.00 95.00 293 THR A O 1
ATOM 2347 N N . SER A 1 294 ? 3.936 18.672 7.675 1.00 94.94 294 SER A N 1
ATOM 2348 C CA . SER A 1 294 ? 4.172 18.892 6.241 1.00 94.94 294 SER A CA 1
ATOM 2349 C C . SER A 1 294 ? 2.915 18.642 5.408 1.00 94.94 294 SER A C 1
ATOM 2351 O O . SER A 1 294 ? 2.624 19.426 4.504 1.00 94.94 294 SER A O 1
ATOM 2353 N N . LEU A 1 295 ? 2.143 17.598 5.728 1.00 96.75 295 LEU A N 1
ATOM 2354 C CA . LEU A 1 295 ? 0.868 17.335 5.068 1.00 96.75 295 LEU A CA 1
ATOM 2355 C C . LEU A 1 295 ? -0.148 18.450 5.337 1.00 96.75 295 LEU A C 1
ATOM 2357 O O . LEU A 1 295 ? -0.725 18.968 4.391 1.00 96.75 295 LEU A O 1
ATOM 2361 N N . GLU A 1 296 ? -0.316 18.894 6.580 1.00 95.56 296 GLU A N 1
ATOM 2362 C CA . GLU A 1 296 ? -1.215 20.002 6.925 1.00 95.56 296 GLU A CA 1
ATOM 2363 C C . GLU A 1 296 ? -0.875 21.283 6.152 1.00 95.56 296 GLU A C 1
ATOM 2365 O O . GLU A 1 296 ? -1.766 21.969 5.653 1.00 95.56 296 GLU A O 1
ATOM 2370 N N . THR A 1 297 ? 0.419 21.564 5.972 1.00 95.00 297 THR A N 1
ATOM 2371 C CA . THR A 1 297 ? 0.878 22.663 5.111 1.00 95.00 297 THR A CA 1
ATOM 2372 C C . THR A 1 297 ? 0.446 22.436 3.659 1.00 95.00 297 THR A C 1
ATOM 2374 O O . THR A 1 297 ? -0.089 23.342 3.022 1.00 95.00 297 THR A O 1
ATOM 2377 N N . ALA A 1 298 ? 0.606 21.215 3.141 1.00 95.81 298 ALA A N 1
ATOM 2378 C CA . ALA A 1 298 ? 0.162 20.838 1.800 1.00 95.81 298 ALA A CA 1
ATOM 2379 C C . ALA A 1 298 ? -1.361 20.995 1.602 1.00 95.81 298 ALA A C 1
ATOM 2381 O O . ALA A 1 298 ? -1.791 21.306 0.495 1.00 95.81 298 ALA A O 1
ATOM 2382 N N . LEU A 1 299 ? -2.177 20.845 2.652 1.00 94.06 299 LEU A N 1
ATOM 2383 C CA . LEU 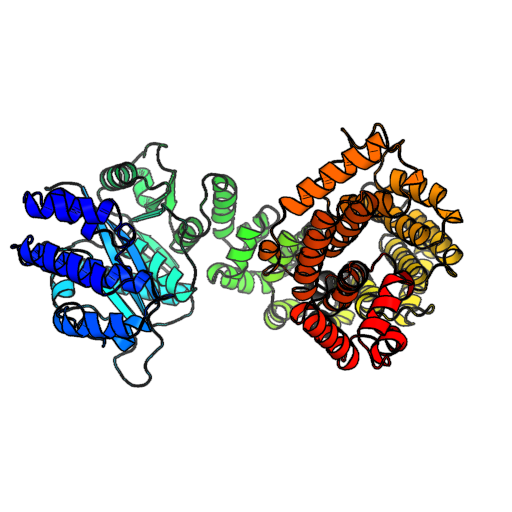A 1 299 ? -3.639 20.983 2.581 1.00 94.06 299 LEU A CA 1
ATOM 2384 C C . LEU A 1 299 ? -4.126 22.436 2.446 1.00 94.06 299 LEU A C 1
ATOM 2386 O O . LEU A 1 299 ? -5.309 22.651 2.181 1.00 94.06 299 LEU A O 1
ATOM 2390 N N . GLN A 1 300 ? -3.255 23.439 2.585 1.00 93.06 300 GLN A N 1
ATOM 2391 C CA . GLN A 1 300 ? -3.660 24.851 2.582 1.00 93.06 300 GLN A CA 1
ATOM 2392 C C . GLN A 1 300 ? -4.207 25.341 1.233 1.00 93.06 300 GLN A C 1
ATOM 2394 O O . GLN A 1 300 ? -5.130 26.156 1.213 1.00 93.06 300 GLN A O 1
ATOM 2399 N N . SER A 1 301 ? -3.655 24.863 0.112 1.00 95.25 301 SER A N 1
ATOM 2400 C CA . SER A 1 301 ? -4.128 25.210 -1.234 1.00 95.25 301 SER A CA 1
ATOM 2401 C C . SER A 1 301 ? -3.678 24.184 -2.287 1.00 95.25 301 SER A C 1
ATOM 2403 O O . SER A 1 301 ? -2.734 23.428 -2.033 1.00 95.25 301 SER A O 1
ATOM 2405 N N . PRO A 1 302 ? -4.287 24.174 -3.492 1.00 96.81 302 PRO A N 1
ATOM 2406 C CA . PRO A 1 302 ? -3.813 23.356 -4.610 1.00 96.81 302 PRO A CA 1
ATOM 2407 C C . PRO A 1 302 ? -2.336 23.604 -4.964 1.00 96.81 302 PRO A C 1
ATOM 2409 O O . PRO A 1 302 ? -1.596 22.663 -5.244 1.00 96.81 302 PRO A O 1
ATOM 2412 N N . GLU A 1 303 ? -1.878 24.859 -4.928 1.00 97.44 303 GLU A N 1
ATOM 2413 C CA . GLU A 1 303 ? -0.492 25.249 -5.219 1.00 97.44 303 GLU A CA 1
ATOM 2414 C C . GLU A 1 303 ? 0.483 24.677 -4.187 1.00 97.44 303 GLU A C 1
ATOM 2416 O O . GLU A 1 303 ? 1.525 24.113 -4.545 1.00 97.44 303 GLU A O 1
ATOM 2421 N N . THR A 1 304 ? 0.140 24.796 -2.903 1.00 97.12 304 THR A N 1
ATOM 2422 C CA . THR A 1 304 ? 0.965 24.269 -1.815 1.00 97.12 304 THR A CA 1
ATOM 2423 C C . THR A 1 304 ? 0.984 22.746 -1.846 1.00 97.12 304 THR A C 1
ATOM 2425 O O . THR A 1 304 ? 2.053 22.155 -1.680 1.00 97.12 304 THR A O 1
ATOM 2428 N N . PHE A 1 305 ? -0.142 22.101 -2.172 1.00 97.75 305 PHE A N 1
ATOM 2429 C CA . PHE A 1 305 ? -0.211 20.653 -2.362 1.00 97.75 305 PHE A CA 1
ATOM 2430 C C . PHE A 1 305 ? 0.733 20.179 -3.469 1.00 97.75 305 PHE A C 1
ATOM 2432 O O . PHE A 1 305 ? 1.590 19.324 -3.230 1.00 97.75 305 PHE A O 1
ATOM 2439 N N . VAL A 1 306 ? 0.651 20.784 -4.663 1.00 97.62 306 VAL A N 1
ATOM 2440 C CA . VAL A 1 306 ? 1.563 20.460 -5.769 1.00 97.62 306 VAL A CA 1
ATOM 2441 C C . VAL A 1 306 ? 3.007 20.691 -5.348 1.00 97.62 306 VAL A C 1
ATOM 2443 O O . VAL A 1 306 ? 3.856 19.869 -5.671 1.00 97.62 306 VAL A O 1
ATOM 2446 N N . THR A 1 307 ? 3.309 21.759 -4.603 1.00 96.56 307 THR A N 1
ATOM 2447 C CA . THR A 1 307 ? 4.668 22.096 -4.142 1.00 96.56 307 THR A CA 1
ATOM 2448 C C . THR A 1 307 ? 5.215 21.101 -3.112 1.00 96.56 307 THR A C 1
ATOM 2450 O O . THR A 1 307 ? 6.392 20.744 -3.183 1.00 96.56 307 THR A O 1
ATOM 2453 N N . MET A 1 308 ? 4.379 20.589 -2.214 1.00 96.31 308 MET A N 1
ATOM 2454 C CA . MET A 1 308 ? 4.798 19.718 -1.113 1.00 96.31 308 MET A CA 1
ATOM 2455 C C . MET A 1 308 ? 4.710 18.219 -1.422 1.00 96.31 308 MET A C 1
ATOM 2457 O O . MET A 1 308 ? 5.356 17.437 -0.731 1.00 96.31 308 MET A O 1
ATOM 2461 N N . SER A 1 309 ? 3.985 17.800 -2.465 1.00 95.19 309 SER A N 1
ATOM 2462 C CA . SER A 1 309 ? 3.720 16.380 -2.765 1.00 95.19 309 SER A CA 1
ATOM 2463 C C . SER A 1 309 ? 4.975 15.498 -2.880 1.00 95.19 309 SER A C 1
ATOM 2465 O O . SER A 1 309 ? 4.982 14.375 -2.384 1.00 95.19 309 SER A O 1
ATOM 2467 N N . GLU A 1 310 ? 6.082 16.020 -3.424 1.00 91.19 310 GLU A N 1
ATOM 2468 C CA . GLU A 1 310 ? 7.376 15.308 -3.516 1.00 91.19 310 GLU A CA 1
ATOM 2469 C C . GLU A 1 310 ? 8.098 15.141 -2.169 1.00 91.19 310 GLU A C 1
ATOM 2471 O O . GLU A 1 310 ? 9.124 14.463 -2.103 1.00 91.19 310 GLU A O 1
ATOM 2476 N N . ASN A 1 311 ? 7.563 15.673 -1.069 1.00 91.19 311 ASN A N 1
ATOM 2477 C CA . ASN A 1 311 ? 8.088 15.490 0.291 1.00 91.19 311 ASN A CA 1
ATOM 2478 C C . ASN A 1 311 ? 7.135 14.706 1.208 1.00 91.19 311 ASN A C 1
ATOM 2480 O O . ASN A 1 311 ? 7.531 14.322 2.303 1.00 91.19 311 ASN A O 1
ATOM 2484 N N . LEU A 1 312 ? 5.906 14.427 0.763 1.00 95.31 312 LEU A N 1
ATOM 2485 C CA . LEU A 1 312 ? 4.945 13.639 1.537 1.00 95.31 312 LEU A CA 1
ATOM 2486 C C . LEU A 1 312 ? 5.310 12.151 1.522 1.00 95.31 312 LEU A C 1
ATOM 2488 O O . LEU A 1 312 ? 5.658 11.607 0.469 1.00 95.31 312 LEU A O 1
ATOM 2492 N N . ASP A 1 313 ? 5.223 11.493 2.678 1.00 93.69 313 ASP A N 1
ATOM 2493 C CA . ASP A 1 313 ? 5.390 10.041 2.771 1.00 93.69 313 ASP A CA 1
ATOM 2494 C C . ASP A 1 313 ? 4.239 9.288 2.063 1.00 93.69 313 ASP A C 1
ATOM 2496 O O . ASP A 1 313 ? 3.222 9.881 1.689 1.00 93.69 313 ASP A O 1
ATOM 2500 N N . ALA A 1 314 ? 4.413 7.981 1.841 1.00 93.12 314 ALA A N 1
ATOM 2501 C CA . ALA A 1 314 ? 3.433 7.168 1.119 1.00 93.12 314 ALA A CA 1
ATOM 2502 C C . ALA A 1 314 ? 2.056 7.156 1.805 1.00 93.12 314 ALA A C 1
ATOM 2504 O O . ALA A 1 314 ? 1.053 7.413 1.152 1.00 93.12 314 ALA A O 1
ATOM 2505 N N . ASN A 1 315 ? 2.008 6.971 3.126 1.00 92.81 315 ASN A N 1
ATOM 2506 C CA . ASN A 1 315 ? 0.760 6.939 3.897 1.00 92.81 315 ASN A CA 1
ATOM 2507 C C . ASN A 1 315 ? -0.010 8.273 3.812 1.00 92.81 315 ASN A C 1
ATOM 2509 O O . ASN A 1 315 ? -1.238 8.291 3.759 1.00 92.81 315 ASN A O 1
ATOM 2513 N N . CYS A 1 316 ? 0.698 9.407 3.809 1.00 95.88 316 CYS A N 1
ATOM 2514 C CA . CYS A 1 316 ? 0.111 10.729 3.607 1.00 95.88 316 CYS A CA 1
ATOM 2515 C C . CYS A 1 316 ? -0.488 10.865 2.200 1.00 95.88 316 CYS A C 1
ATOM 2517 O O . CYS A 1 316 ? -1.601 11.370 2.058 1.00 95.88 316 CYS A O 1
ATOM 2519 N N . LEU A 1 317 ? 0.220 10.402 1.165 1.00 96.50 317 LEU A N 1
ATOM 2520 C CA . LEU A 1 317 ? -0.271 10.414 -0.219 1.00 96.50 317 LEU A CA 1
ATOM 2521 C C . LEU A 1 317 ? -1.465 9.465 -0.427 1.00 96.50 317 LEU A C 1
ATOM 2523 O O . LEU A 1 317 ? -2.430 9.853 -1.082 1.00 96.50 317 LEU A O 1
ATOM 2527 N N . GLU A 1 318 ? -1.453 8.276 0.181 1.00 94.00 318 GLU A N 1
ATOM 2528 C CA . GLU A 1 318 ? -2.586 7.338 0.178 1.00 94.00 318 GLU A CA 1
ATOM 2529 C C . GLU A 1 318 ? -3.827 7.975 0.810 1.00 94.00 318 GLU A C 1
ATOM 2531 O O . GLU A 1 318 ? -4.924 7.923 0.250 1.00 94.00 318 GLU A O 1
ATOM 2536 N N . TRP A 1 319 ? -3.649 8.652 1.947 1.00 94.50 319 TRP A N 1
ATOM 2537 C CA . TRP A 1 319 ? -4.726 9.416 2.569 1.00 94.50 319 TRP A CA 1
ATOM 2538 C C . TRP A 1 319 ? -5.231 10.539 1.653 1.00 94.50 319 TRP A C 1
ATOM 2540 O O . TRP A 1 319 ? -6.441 10.729 1.523 1.00 94.50 319 TRP A O 1
ATOM 2550 N N . CYS A 1 320 ? -4.328 11.248 0.966 1.00 95.56 320 CYS A N 1
ATOM 2551 C CA . CYS A 1 320 ? -4.692 12.299 0.012 1.00 95.56 320 CYS A CA 1
ATOM 2552 C C . CYS A 1 320 ? -5.536 11.758 -1.145 1.00 95.56 320 CYS A C 1
ATOM 2554 O O . CYS A 1 320 ? -6.534 12.380 -1.498 1.00 95.56 320 CYS A O 1
ATOM 2556 N N . ALA A 1 321 ? -5.196 10.590 -1.695 1.00 93.00 321 ALA A N 1
ATOM 2557 C CA . ALA A 1 321 ? -5.974 9.957 -2.762 1.00 93.00 321 ALA A CA 1
ATOM 2558 C C . ALA A 1 321 ? -7.421 9.631 -2.324 1.00 93.00 321 ALA A C 1
ATOM 2560 O O . ALA A 1 321 ? -8.358 9.687 -3.124 1.00 93.00 321 ALA A O 1
ATOM 2561 N N . GLY A 1 322 ? -7.631 9.352 -1.032 1.00 89.69 322 GLY A N 1
ATOM 2562 C CA . GLY A 1 322 ? -8.951 9.131 -0.435 1.00 89.69 322 GLY A CA 1
ATOM 2563 C C . GLY A 1 322 ? -9.709 10.396 0.000 1.00 89.69 322 GLY A C 1
ATOM 2564 O O . GLY A 1 322 ? -10.878 10.290 0.378 1.00 89.69 322 GLY A O 1
ATOM 2565 N N . SER A 1 323 ? -9.078 11.573 -0.032 1.00 90.38 323 SER A N 1
ATOM 2566 C CA . SER A 1 323 ? -9.617 12.822 0.524 1.00 90.38 323 SER A CA 1
ATOM 2567 C C . SER A 1 323 ? -10.444 13.613 -0.492 1.00 90.38 323 SER A C 1
ATOM 2569 O O . SER A 1 323 ? -9.965 13.939 -1.578 1.00 90.38 323 SER A O 1
ATOM 2571 N N . GLU A 1 324 ? -11.674 13.995 -0.130 1.00 88.25 324 GLU A N 1
ATOM 2572 C CA . GLU A 1 324 ? -12.547 14.789 -1.009 1.00 88.25 324 GLU A CA 1
ATOM 2573 C C . GLU A 1 324 ? -11.987 16.198 -1.262 1.00 88.25 324 GLU A C 1
ATOM 2575 O O . GLU A 1 324 ? -12.034 16.688 -2.390 1.00 88.25 324 GLU A O 1
ATOM 2580 N N . LEU A 1 325 ? -11.355 16.817 -0.257 1.00 89.88 325 LEU A N 1
ATOM 2581 C CA . LEU A 1 325 ? -10.664 18.100 -0.426 1.00 89.88 325 LEU A CA 1
ATOM 2582 C C . LEU A 1 325 ? -9.568 18.007 -1.493 1.00 89.88 325 LEU A C 1
ATOM 2584 O O . LEU A 1 325 ? -9.480 18.858 -2.378 1.00 89.88 325 LEU A O 1
ATOM 2588 N N . ILE A 1 326 ? -8.751 16.951 -1.446 1.00 94.50 326 ILE A N 1
ATOM 2589 C CA . ILE A 1 326 ? -7.702 16.751 -2.447 1.00 94.50 326 ILE A CA 1
ATOM 2590 C C . ILE A 1 326 ? -8.309 16.468 -3.817 1.00 94.50 326 ILE A C 1
ATOM 2592 O O . ILE A 1 326 ? -7.829 17.025 -4.796 1.00 94.50 326 ILE A O 1
ATOM 2596 N N . ARG A 1 327 ? -9.405 15.709 -3.927 1.00 93.25 327 ARG A N 1
ATOM 2597 C CA . ARG A 1 327 ? -10.099 15.543 -5.218 1.00 93.25 327 ARG A CA 1
ATOM 2598 C C . ARG A 1 327 ? -10.563 16.876 -5.804 1.00 93.25 327 ARG A C 1
ATOM 2600 O O . ARG A 1 327 ? -10.443 17.084 -7.011 1.00 93.25 327 ARG A O 1
ATOM 2607 N N . GLN A 1 328 ? -11.045 17.805 -4.978 1.00 92.19 328 GLN A N 1
ATOM 2608 C CA . GLN A 1 328 ? -11.382 19.162 -5.425 1.00 92.19 328 GLN A CA 1
ATOM 2609 C C . GLN A 1 328 ? -10.140 19.942 -5.887 1.00 92.19 328 GLN A C 1
ATOM 2611 O O . GLN A 1 328 ? -10.185 20.626 -6.915 1.00 92.19 328 GLN A O 1
ATOM 2616 N N . TYR A 1 329 ? -9.011 19.805 -5.183 1.00 95.94 329 TYR A N 1
ATOM 2617 C CA . TYR A 1 329 ? -7.738 20.386 -5.621 1.00 95.94 329 TYR A CA 1
ATOM 2618 C C . TYR A 1 329 ? -7.297 19.799 -6.958 1.00 95.94 329 TYR A C 1
ATOM 2620 O O . TYR A 1 329 ? -6.951 20.554 -7.860 1.00 95.94 329 TYR A O 1
ATOM 2628 N N . LEU A 1 330 ? -7.379 18.480 -7.127 1.00 96.94 330 LEU A N 1
ATOM 2629 C CA . LEU A 1 330 ? -6.996 17.789 -8.354 1.00 96.94 330 LEU A CA 1
ATOM 2630 C C . LEU A 1 330 ? -7.868 18.203 -9.545 1.00 96.94 330 LEU A C 1
ATOM 2632 O O . LEU A 1 330 ? -7.316 18.428 -10.612 1.00 96.94 330 LEU A O 1
ATOM 2636 N N . LYS A 1 331 ? -9.177 18.437 -9.359 1.00 96.12 331 LYS A N 1
ATOM 2637 C CA . LYS A 1 331 ? -10.058 19.037 -10.391 1.00 96.12 331 LYS A CA 1
ATOM 2638 C C . LYS A 1 331 ? -9.638 20.451 -10.809 1.00 96.12 331 LYS A C 1
ATOM 2640 O O . LYS A 1 331 ? -9.959 20.892 -11.910 1.00 96.12 331 LYS A O 1
ATOM 2645 N N . THR A 1 332 ? -8.994 21.193 -9.910 1.00 96.31 332 THR A N 1
ATOM 2646 C CA . THR A 1 332 ? -8.464 22.536 -10.191 1.00 96.31 332 THR A CA 1
ATOM 2647 C C . THR A 1 332 ? -7.101 22.438 -10.874 1.00 96.31 332 THR A C 1
ATOM 2649 O O . THR A 1 332 ? -6.860 23.110 -11.871 1.00 96.31 332 THR A O 1
ATOM 2652 N N . ILE A 1 333 ? -6.229 21.558 -10.375 1.00 97.50 333 ILE A N 1
ATOM 2653 C CA . ILE A 1 333 ? -4.897 21.274 -10.921 1.00 97.50 333 ILE A CA 1
ATOM 2654 C C . ILE A 1 333 ? -5.000 20.717 -12.343 1.00 97.50 333 ILE A C 1
ATOM 2656 O O . ILE A 1 333 ? -4.240 21.138 -13.204 1.00 97.50 333 ILE A O 1
ATOM 2660 N N . SER A 1 334 ? -5.960 19.829 -12.614 1.00 97.12 334 SER A N 1
ATOM 2661 C CA . SER A 1 334 ? -6.160 19.213 -13.931 1.00 97.12 334 SER A CA 1
ATOM 2662 C C . SER A 1 334 ? -6.565 20.214 -15.016 1.00 97.12 334 SER A C 1
ATOM 2664 O O . SER A 1 334 ? -6.503 19.891 -16.192 1.00 97.12 334 SER A O 1
ATOM 2666 N N . LYS A 1 335 ? -6.981 21.429 -14.641 1.00 96.81 335 LYS A N 1
ATOM 2667 C CA . LYS A 1 335 ? -7.325 22.513 -15.574 1.00 96.81 335 LYS A CA 1
ATOM 2668 C C . LYS A 1 335 ? -6.171 23.494 -15.805 1.00 96.81 335 LYS A C 1
ATOM 2670 O O . LYS A 1 335 ? -6.323 24.427 -16.586 1.00 96.81 335 LYS A O 1
ATOM 2675 N N . ASP A 1 336 ? -5.045 23.316 -15.117 1.00 97.69 336 ASP A N 1
ATOM 2676 C CA . ASP A 1 336 ? -3.885 24.207 -15.156 1.00 97.69 336 ASP A CA 1
ATOM 2677 C C . ASP A 1 336 ? -2.645 23.423 -15.605 1.00 97.69 336 ASP A C 1
ATOM 2679 O O . ASP A 1 336 ? -2.081 22.630 -14.844 1.00 97.69 336 ASP A O 1
ATOM 2683 N N . VAL A 1 337 ? -2.218 23.670 -16.850 1.00 97.06 337 VAL A N 1
ATOM 2684 C CA . VAL A 1 337 ? -1.104 22.961 -17.503 1.00 97.06 337 VAL A CA 1
ATOM 2685 C C . VAL A 1 337 ? 0.183 23.002 -16.671 1.00 97.06 337 VAL A C 1
ATOM 2687 O O . VAL A 1 337 ? 0.833 21.976 -16.482 1.00 97.06 337 VAL A O 1
ATOM 2690 N N . TYR A 1 338 ? 0.515 24.142 -16.060 1.00 97.56 338 TYR A N 1
ATOM 2691 C CA . TYR A 1 338 ? 1.749 24.278 -15.286 1.00 97.56 338 TYR A CA 1
ATOM 2692 C C . TYR A 1 338 ? 1.698 23.472 -13.988 1.00 97.56 338 TYR A C 1
ATOM 2694 O O . TYR A 1 338 ? 2.698 22.871 -13.578 1.00 97.56 338 TYR A O 1
ATOM 2702 N N . LYS A 1 339 ? 0.538 23.448 -13.320 1.00 97.75 339 LYS A N 1
ATOM 2703 C CA . LYS A 1 339 ? 0.362 22.677 -12.083 1.00 97.75 339 LYS A CA 1
ATOM 2704 C C . LYS A 1 339 ? 0.399 21.178 -12.352 1.00 97.75 339 LYS A C 1
ATOM 2706 O O . LYS A 1 339 ? 1.089 20.465 -11.616 1.00 97.75 339 LYS A O 1
ATOM 2711 N N . ILE A 1 340 ? -0.299 20.704 -13.386 1.00 97.69 340 ILE A N 1
ATOM 2712 C CA . ILE A 1 340 ? -0.334 19.274 -13.706 1.00 97.69 340 ILE A CA 1
ATOM 2713 C C . ILE A 1 340 ? 1.029 18.774 -14.197 1.00 97.69 340 ILE A C 1
ATOM 2715 O O . ILE A 1 340 ? 1.496 17.745 -13.716 1.00 97.69 340 ILE A O 1
ATOM 2719 N N . GLU A 1 341 ? 1.745 19.538 -15.028 1.00 97.25 341 GLU A N 1
ATOM 2720 C CA . GLU A 1 341 ? 3.104 19.186 -15.462 1.00 97.25 341 GLU A CA 1
ATOM 2721 C C . GLU A 1 341 ? 4.103 19.159 -14.299 1.00 97.25 341 GLU A C 1
ATOM 2723 O O . GLU A 1 341 ? 4.962 18.275 -14.217 1.00 97.25 341 GLU A O 1
ATOM 2728 N N . ASN A 1 342 ? 3.995 20.102 -13.355 1.00 97.62 342 ASN A N 1
ATOM 2729 C CA . ASN A 1 342 ? 4.816 20.099 -12.144 1.00 97.62 342 ASN A CA 1
ATOM 2730 C C . ASN A 1 342 ? 4.556 18.838 -11.308 1.00 97.62 342 ASN A C 1
ATOM 2732 O O . ASN A 1 342 ? 5.501 18.184 -10.860 1.00 97.62 342 ASN A O 1
ATOM 2736 N N . LEU A 1 343 ? 3.289 18.453 -11.149 1.00 97.44 343 LEU A N 1
ATOM 2737 C CA . LEU A 1 343 ? 2.918 17.233 -10.443 1.00 97.44 343 LEU A CA 1
ATOM 2738 C C . LEU A 1 343 ? 3.394 15.968 -11.186 1.00 97.44 343 LEU A C 1
ATOM 2740 O O . LEU A 1 343 ? 3.940 15.061 -10.557 1.00 97.44 343 LEU A O 1
ATOM 2744 N N . GLY A 1 344 ? 3.300 15.944 -12.518 1.00 97.19 344 GLY A N 1
ATOM 2745 C CA . GLY A 1 344 ? 3.850 14.890 -13.376 1.00 97.19 344 GLY A CA 1
ATOM 2746 C C . GLY A 1 344 ? 5.363 14.731 -13.221 1.00 97.19 344 GLY A C 1
ATOM 2747 O O . GLY A 1 344 ? 5.865 13.629 -12.994 1.00 97.19 344 GLY A O 1
ATOM 2748 N N . ARG A 1 345 ? 6.119 15.836 -13.235 1.00 96.75 345 ARG A N 1
ATOM 2749 C CA . ARG A 1 345 ? 7.570 15.823 -12.976 1.00 96.75 345 ARG A CA 1
ATOM 2750 C C . ARG A 1 345 ? 7.903 15.223 -11.608 1.00 96.75 345 ARG A C 1
ATOM 2752 O O . ARG A 1 345 ? 8.877 14.479 -11.495 1.00 96.75 345 ARG A O 1
ATOM 2759 N N . LYS A 1 346 ? 7.089 15.495 -10.587 1.00 96.94 346 LYS A N 1
ATOM 2760 C CA . LYS A 1 346 ? 7.257 14.918 -9.244 1.00 96.94 346 LYS A CA 1
ATOM 2761 C C . LYS A 1 346 ? 6.977 13.424 -9.215 1.00 96.94 346 LYS A C 1
ATOM 2763 O O . LYS A 1 346 ? 7.775 12.692 -8.635 1.00 96.94 346 LYS A O 1
ATOM 2768 N N . LEU A 1 347 ? 5.930 12.956 -9.900 1.00 96.75 347 LEU A N 1
ATOM 2769 C CA . LEU A 1 347 ? 5.684 11.522 -10.070 1.00 96.75 347 LEU A CA 1
ATOM 2770 C C . LEU A 1 347 ? 6.872 10.835 -10.757 1.00 96.75 347 LEU A C 1
ATOM 2772 O O . LEU A 1 347 ? 7.363 9.816 -10.276 1.00 96.75 347 LEU A O 1
ATOM 2776 N N . LYS A 1 348 ? 7.390 11.421 -11.842 1.00 94.38 348 LYS A N 1
ATOM 2777 C CA . LYS A 1 348 ? 8.560 10.897 -12.560 1.00 94.38 348 LYS A CA 1
ATOM 2778 C C . LYS A 1 348 ? 9.796 10.796 -11.665 1.00 94.38 348 LYS A C 1
ATOM 2780 O O . LYS A 1 348 ? 10.476 9.772 -11.682 1.00 94.38 348 LYS A O 1
ATOM 2785 N N . ASN A 1 349 ? 10.082 11.835 -10.881 1.00 92.50 349 ASN A N 1
ATOM 2786 C CA . ASN A 1 349 ? 11.197 11.833 -9.931 1.00 92.50 349 ASN A CA 1
ATOM 2787 C C . ASN A 1 349 ? 10.998 10.790 -8.826 1.00 92.50 349 ASN A C 1
ATOM 2789 O O . ASN A 1 349 ? 11.947 10.099 -8.462 1.00 92.50 349 ASN A O 1
ATOM 2793 N N . CYS A 1 350 ? 9.770 10.656 -8.318 1.00 93.38 350 CYS A N 1
ATOM 2794 C CA . CYS A 1 350 ? 9.410 9.637 -7.340 1.00 93.38 350 CYS A CA 1
ATOM 2795 C C . CYS A 1 350 ? 9.667 8.231 -7.896 1.00 93.38 350 CYS A C 1
ATOM 2797 O O . CYS A 1 350 ? 10.348 7.436 -7.254 1.00 93.38 350 CYS A O 1
ATOM 2799 N N . TYR A 1 351 ? 9.206 7.956 -9.119 1.00 91.56 351 TYR A N 1
ATOM 2800 C CA . TYR A 1 351 ? 9.434 6.686 -9.807 1.00 91.56 351 TYR A CA 1
ATOM 2801 C C . TYR A 1 351 ? 10.927 6.394 -10.001 1.00 91.56 351 TYR A C 1
ATOM 2803 O O . TYR A 1 351 ? 11.391 5.300 -9.693 1.00 91.56 351 TYR A O 1
ATOM 2811 N N . ALA A 1 352 ? 11.704 7.382 -10.453 1.00 87.44 352 ALA A N 1
ATOM 2812 C CA . ALA A 1 352 ? 13.140 7.222 -10.677 1.00 87.44 352 ALA A CA 1
ATOM 2813 C C . ALA A 1 352 ? 13.933 6.914 -9.390 1.00 87.44 352 ALA A C 1
ATOM 2815 O O . ALA A 1 352 ? 14.985 6.286 -9.462 1.00 87.44 352 ALA A O 1
ATOM 2816 N N . ARG A 1 353 ? 13.443 7.345 -8.217 1.00 87.00 353 ARG A N 1
ATOM 2817 C CA . ARG A 1 353 ? 14.097 7.130 -6.912 1.00 87.00 353 ARG A CA 1
ATOM 2818 C C . ARG A 1 353 ? 13.628 5.874 -6.173 1.00 87.00 353 ARG A C 1
ATOM 2820 O O . ARG A 1 353 ? 14.285 5.489 -5.210 1.00 87.00 353 ARG A O 1
ATOM 2827 N N . ALA A 1 354 ? 12.535 5.245 -6.612 1.00 84.38 354 ALA A N 1
ATOM 2828 C CA . ALA A 1 354 ? 11.861 4.147 -5.913 1.00 84.38 354 ALA A CA 1
ATOM 2829 C C . ALA A 1 354 ? 12.801 3.001 -5.501 1.00 84.38 354 ALA A C 1
ATOM 2831 O O . ALA A 1 354 ? 12.635 2.427 -4.434 1.00 84.38 354 ALA A O 1
ATOM 2832 N N . SER A 1 355 ? 13.823 2.686 -6.311 1.00 77.12 355 SER A N 1
ATOM 2833 C CA . SER A 1 355 ? 14.866 1.687 -5.994 1.00 77.12 355 SER A CA 1
ATOM 2834 C C . SER A 1 355 ? 14.324 0.321 -5.525 1.00 77.12 355 SER A C 1
ATOM 2836 O O . SER A 1 355 ? 15.012 -0.425 -4.833 1.00 77.12 355 SER A O 1
ATOM 2838 N N . GLY A 1 356 ? 13.093 -0.017 -5.923 1.00 73.00 356 GLY A N 1
ATOM 2839 C CA . GLY A 1 356 ? 12.390 -1.243 -5.548 1.00 73.00 356 GLY A CA 1
ATOM 2840 C C . GLY A 1 356 ? 11.371 -1.125 -4.416 1.00 73.00 356 GLY A C 1
ATOM 2841 O O . GLY A 1 356 ? 10.647 -2.087 -4.200 1.00 73.00 356 GLY A O 1
ATOM 2842 N N . ASN A 1 357 ? 11.258 0.026 -3.752 1.00 81.94 357 ASN A N 1
ATOM 2843 C CA . ASN A 1 357 ? 10.109 0.364 -2.916 1.00 81.94 357 ASN A CA 1
ATOM 2844 C C . ASN A 1 357 ? 9.171 1.284 -3.711 1.00 81.94 357 ASN A C 1
ATOM 2846 O O . ASN A 1 357 ? 9.505 2.438 -4.004 1.00 81.94 357 ASN A O 1
ATOM 2850 N N . PHE A 1 358 ? 8.005 0.763 -4.087 1.00 89.75 358 PHE A N 1
ATOM 2851 C CA . PHE A 1 358 ? 7.050 1.473 -4.938 1.00 89.75 358 PHE A CA 1
ATOM 2852 C C . PHE A 1 358 ? 5.883 2.094 -4.170 1.00 89.75 358 PHE A C 1
ATOM 2854 O O . PHE A 1 358 ? 5.069 2.761 -4.802 1.00 89.75 358 PHE A O 1
ATOM 2861 N N . ASP A 1 359 ? 5.835 1.982 -2.840 1.00 89.69 359 ASP A N 1
ATOM 2862 C CA . ASP A 1 359 ? 4.760 2.527 -1.997 1.00 89.69 359 ASP A CA 1
ATOM 2863 C C . ASP A 1 359 ? 4.409 3.963 -2.352 1.00 89.69 359 ASP A C 1
ATOM 2865 O O . ASP A 1 359 ? 3.275 4.327 -2.659 1.00 89.69 359 ASP A O 1
ATOM 2869 N N . ARG A 1 360 ? 5.439 4.803 -2.363 1.00 93.00 360 ARG A N 1
ATOM 2870 C CA . ARG A 1 360 ? 5.269 6.223 -2.613 1.00 93.00 360 ARG A CA 1
ATOM 2871 C C . ARG A 1 360 ? 4.837 6.512 -4.046 1.00 93.00 360 ARG A C 1
ATOM 2873 O O . ARG A 1 360 ? 4.068 7.439 -4.282 1.00 93.00 360 ARG A O 1
ATOM 2880 N N . VAL A 1 361 ? 5.339 5.729 -4.999 1.00 95.00 361 VAL A N 1
ATOM 2881 C CA . VAL A 1 361 ? 4.978 5.842 -6.415 1.00 95.00 361 VAL A CA 1
ATOM 2882 C C . VAL A 1 361 ? 3.517 5.463 -6.605 1.00 95.00 361 VAL A C 1
ATOM 2884 O O . VAL A 1 361 ? 2.794 6.211 -7.254 1.00 95.00 361 VAL A O 1
ATOM 2887 N N . ALA A 1 362 ? 3.082 4.347 -6.018 1.00 94.81 362 ALA A N 1
ATOM 2888 C CA . ALA A 1 362 ? 1.705 3.881 -6.061 1.00 94.81 362 ALA A CA 1
ATOM 2889 C C . ALA A 1 362 ? 0.760 4.901 -5.417 1.00 94.81 362 ALA A C 1
ATOM 2891 O O . ALA A 1 362 ? -0.226 5.296 -6.037 1.00 94.81 362 ALA A O 1
ATOM 2892 N N . ALA A 1 363 ? 1.114 5.417 -4.239 1.00 95.44 363 ALA A N 1
ATOM 2893 C CA . ALA A 1 363 ? 0.349 6.447 -3.545 1.00 95.44 363 ALA A CA 1
ATOM 2894 C C . ALA A 1 363 ? 0.246 7.754 -4.352 1.00 95.44 363 ALA A C 1
ATOM 2896 O O . ALA A 1 363 ? -0.822 8.358 -4.441 1.00 95.44 363 ALA A O 1
ATOM 2897 N N . MET A 1 364 ? 1.342 8.180 -4.989 1.00 96.94 364 MET A N 1
ATOM 2898 C CA . MET A 1 364 ? 1.349 9.353 -5.862 1.00 96.94 364 MET A CA 1
ATOM 2899 C C . MET A 1 364 ? 0.506 9.111 -7.119 1.00 96.94 364 MET A C 1
ATOM 2901 O O . MET A 1 364 ? -0.305 9.960 -7.468 1.00 96.94 364 MET A O 1
ATOM 2905 N N . ALA A 1 365 ? 0.655 7.958 -7.778 1.00 96.69 365 ALA A N 1
ATOM 2906 C CA . ALA A 1 365 ? -0.105 7.593 -8.972 1.00 96.69 365 ALA A CA 1
ATOM 2907 C C . ALA A 1 365 ? -1.614 7.486 -8.686 1.00 96.69 365 ALA A C 1
ATOM 2909 O O . ALA A 1 365 ? -2.425 7.858 -9.535 1.00 96.69 365 ALA A O 1
ATOM 2910 N N . ALA A 1 366 ? -1.998 7.061 -7.478 1.00 96.06 366 ALA A N 1
ATOM 2911 C CA . ALA A 1 366 ? -3.388 6.976 -7.036 1.00 96.06 366 ALA A CA 1
ATOM 2912 C C . ALA A 1 366 ? -4.108 8.335 -6.968 1.00 96.06 366 ALA A C 1
ATOM 2914 O O . ALA A 1 366 ? -5.338 8.355 -6.989 1.00 96.06 366 ALA A O 1
ATOM 2915 N N . LEU A 1 367 ? -3.382 9.466 -6.955 1.00 96.75 367 LEU A N 1
ATOM 2916 C CA . LEU A 1 367 ? -3.994 10.797 -7.068 1.00 96.75 367 LEU A CA 1
ATOM 2917 C C . LEU A 1 367 ? -4.807 10.932 -8.369 1.00 96.75 367 LEU A C 1
ATOM 2919 O O . LEU A 1 367 ? -5.906 11.473 -8.344 1.00 96.75 367 LEU A O 1
ATOM 2923 N N . PHE A 1 368 ? -4.318 10.366 -9.478 1.00 96.75 368 PHE A N 1
ATOM 2924 C CA . PHE A 1 368 ? -5.102 10.163 -10.703 1.00 96.75 368 PHE A CA 1
ATOM 2925 C C . PHE A 1 368 ? -5.189 8.664 -11.001 1.00 96.75 368 PHE A C 1
ATOM 2927 O O . PHE A 1 368 ? -4.483 8.117 -11.852 1.00 96.75 368 PHE A O 1
ATOM 2934 N N . GLY A 1 369 ? -6.003 7.979 -10.195 1.00 93.06 369 GLY A N 1
ATOM 2935 C CA . GLY A 1 369 ? -6.142 6.523 -10.209 1.00 93.06 369 GLY A CA 1
ATOM 2936 C C . GLY A 1 369 ? -7.124 5.962 -11.243 1.00 93.06 369 GLY A C 1
ATOM 2937 O O . GLY A 1 369 ? -7.145 4.749 -11.430 1.00 93.06 369 GLY A O 1
ATOM 2938 N N . THR A 1 370 ? -7.929 6.801 -11.907 1.00 93.75 370 THR A N 1
ATOM 2939 C CA . THR A 1 370 ? -8.927 6.363 -12.907 1.00 93.75 370 THR A CA 1
ATOM 2940 C C . THR A 1 370 ? -8.687 7.022 -14.269 1.00 93.75 370 THR A C 1
ATOM 2942 O O . THR A 1 370 ? -8.123 8.122 -14.311 1.00 93.75 370 THR A O 1
ATOM 2945 N N . PRO A 1 371 ? -9.114 6.419 -15.394 1.00 92.12 371 PRO A N 1
ATOM 2946 C CA . PRO A 1 371 ? -8.965 7.044 -16.706 1.00 92.12 371 PRO A CA 1
ATOM 2947 C C . PRO A 1 371 ? -9.668 8.386 -16.801 1.00 92.12 371 PRO A C 1
ATOM 2949 O O . PRO A 1 371 ? -9.085 9.315 -17.337 1.00 92.12 371 PRO A O 1
ATOM 2952 N N . GLU A 1 372 ? -10.860 8.524 -16.220 1.00 94.44 372 GLU A N 1
ATOM 2953 C CA . GLU A 1 372 ? -11.639 9.767 -16.257 1.00 94.44 372 GLU A CA 1
ATOM 2954 C C . GLU A 1 372 ? -10.867 10.905 -15.576 1.00 94.44 372 GLU A C 1
ATOM 2956 O O . GLU A 1 372 ? -10.913 12.058 -16.004 1.00 94.44 372 GLU A O 1
ATOM 2961 N N . SER A 1 373 ? -10.110 10.578 -14.522 1.00 93.94 373 SER A N 1
ATOM 2962 C CA . SER A 1 373 ? -9.271 11.548 -13.821 1.00 93.94 373 SER A CA 1
ATOM 2963 C C . SER A 1 373 ? -8.065 12.003 -14.655 1.00 93.94 373 SER A C 1
ATOM 2965 O O . SER A 1 373 ? -7.636 13.146 -14.515 1.00 93.94 373 SER A O 1
ATOM 2967 N N . ILE A 1 374 ? -7.554 11.146 -15.549 1.00 96.38 374 ILE A N 1
ATOM 2968 C CA . ILE A 1 374 ? -6.450 11.461 -16.470 1.00 96.38 374 ILE A CA 1
ATOM 2969 C C . ILE A 1 374 ? -6.964 12.180 -17.724 1.00 96.38 374 ILE A C 1
ATOM 2971 O O . ILE A 1 374 ? -6.374 13.169 -18.153 1.00 96.38 374 ILE A O 1
ATOM 2975 N N . GLU A 1 375 ? -8.099 11.742 -18.271 1.00 95.81 375 GLU A N 1
ATOM 2976 C CA . GLU A 1 375 ? -8.797 12.390 -19.390 1.00 95.81 375 GLU A CA 1
ATOM 2977 C C . GLU A 1 375 ? -9.097 13.860 -19.087 1.00 95.81 375 GLU A C 1
ATOM 2979 O O . GLU A 1 375 ? -8.964 14.706 -19.966 1.00 95.81 375 GLU A O 1
ATOM 2984 N N . ALA A 1 376 ? -9.380 14.193 -17.823 1.00 95.38 376 ALA A N 1
ATOM 2985 C CA . ALA A 1 376 ? -9.622 15.563 -17.379 1.00 95.38 376 ALA A CA 1
ATOM 2986 C C . ALA A 1 376 ? -8.475 16.556 -17.666 1.00 95.38 376 ALA A C 1
ATOM 2988 O O . ALA A 1 376 ? -8.719 17.762 -17.618 1.00 95.38 376 ALA A O 1
ATOM 2989 N N . PHE A 1 377 ? -7.250 16.084 -17.929 1.00 96.81 377 PHE A N 1
ATOM 2990 C CA . PHE A 1 377 ? -6.113 16.921 -18.335 1.00 96.81 377 PHE A CA 1
ATOM 2991 C C . PHE A 1 377 ? -5.373 16.416 -19.585 1.00 96.81 377 PHE A C 1
ATOM 2993 O O . PHE A 1 377 ? -4.399 17.040 -20.013 1.00 96.81 377 PHE A O 1
ATOM 3000 N N . GLY A 1 378 ? -5.813 15.306 -20.182 1.00 96.38 378 GLY A N 1
ATOM 3001 C CA . GLY A 1 378 ? -5.143 14.675 -21.319 1.00 96.38 378 GLY A CA 1
ATOM 3002 C C . GLY A 1 378 ? -5.061 15.566 -22.557 1.00 96.38 378 GLY A C 1
ATOM 3003 O O . GLY A 1 378 ? -4.036 15.568 -23.233 1.00 96.38 378 GLY A O 1
ATOM 3004 N N . ASP A 1 379 ? -6.087 16.386 -22.791 1.00 94.25 379 ASP A N 1
ATOM 3005 C CA . ASP A 1 379 ? -6.125 17.323 -23.919 1.00 94.25 379 ASP A CA 1
ATOM 3006 C C . ASP A 1 379 ? -5.182 18.523 -23.740 1.00 94.25 379 ASP A C 1
ATOM 3008 O O . ASP A 1 379 ? -4.727 19.099 -24.727 1.00 94.25 379 ASP A O 1
ATOM 3012 N N . ILE A 1 380 ? -4.887 18.919 -22.493 1.00 96.31 380 ILE A N 1
ATOM 3013 C CA . ILE A 1 380 ? -4.037 20.088 -22.201 1.00 96.31 380 ILE A CA 1
ATOM 3014 C C . ILE A 1 380 ? -2.569 19.727 -21.954 1.00 96.31 380 ILE A C 1
ATOM 3016 O O . ILE A 1 380 ? -1.707 20.591 -22.082 1.00 96.31 380 ILE A O 1
ATOM 3020 N N . SER A 1 381 ? -2.281 18.490 -21.538 1.00 97.25 381 SER A N 1
ATOM 3021 C CA . SER A 1 381 ? -0.921 17.999 -21.287 1.00 97.25 381 SER A CA 1
ATOM 3022 C C . SER A 1 381 ? -0.831 16.496 -21.593 1.00 97.25 381 SER A C 1
ATOM 3024 O O . SER A 1 381 ? -0.712 15.669 -20.675 1.00 97.25 381 SER A O 1
ATOM 3026 N N . PRO A 1 382 ? -0.884 16.103 -22.879 1.00 97.44 382 PRO A N 1
ATOM 3027 C CA . PRO A 1 382 ? -0.862 14.701 -23.288 1.00 97.44 382 PRO A CA 1
ATOM 3028 C C . PRO A 1 382 ? 0.427 13.991 -22.861 1.00 97.44 382 PRO A C 1
ATOM 3030 O O . PRO A 1 382 ? 0.383 12.809 -22.527 1.00 97.44 382 PRO A O 1
ATOM 3033 N N . VAL A 1 383 ? 1.568 14.689 -22.774 1.00 97.44 383 VAL A N 1
ATOM 3034 C CA . VAL A 1 383 ? 2.814 14.108 -22.235 1.00 97.44 383 VAL A CA 1
ATOM 3035 C C . VAL A 1 383 ? 2.672 13.714 -20.765 1.00 97.44 383 VAL A C 1
ATOM 3037 O O . VAL A 1 383 ? 3.163 12.656 -20.364 1.00 97.44 383 VAL A O 1
ATOM 3040 N N . THR A 1 384 ? 2.003 14.535 -19.951 1.00 97.62 384 THR A N 1
ATOM 3041 C CA . THR A 1 384 ? 1.781 14.229 -18.531 1.00 97.62 384 THR A CA 1
ATOM 3042 C C . THR A 1 384 ? 0.763 13.107 -18.359 1.00 97.62 384 THR A C 1
ATOM 3044 O O . THR A 1 384 ? 0.960 12.240 -17.508 1.00 97.62 384 THR A O 1
ATOM 3047 N N . ALA A 1 385 ? -0.287 13.080 -19.184 1.00 97.75 385 ALA A N 1
ATOM 3048 C CA . ALA A 1 385 ? -1.275 12.003 -19.177 1.00 97.75 385 ALA A CA 1
ATOM 3049 C C . ALA A 1 385 ? -0.639 10.663 -19.562 1.00 97.75 385 ALA A C 1
ATOM 3051 O O . ALA A 1 385 ? -0.773 9.684 -18.827 1.00 97.75 385 ALA A O 1
ATOM 3052 N N . LEU A 1 386 ? 0.156 10.655 -20.639 1.00 97.06 386 LEU A N 1
ATOM 3053 C CA . LEU A 1 386 ? 0.946 9.501 -21.060 1.00 97.06 386 LEU A CA 1
ATOM 3054 C C . LEU A 1 386 ? 1.884 9.034 -19.939 1.00 97.06 386 LEU A C 1
ATOM 3056 O O . LEU A 1 386 ? 1.904 7.855 -19.610 1.00 97.06 386 LEU A O 1
ATOM 3060 N N . LEU A 1 387 ? 2.615 9.953 -19.294 1.00 97.00 387 LEU A N 1
ATOM 3061 C CA . LEU A 1 387 ? 3.491 9.628 -18.163 1.00 97.00 387 LEU A CA 1
ATOM 3062 C C . LEU A 1 387 ? 2.726 8.936 -17.026 1.00 97.00 387 LEU A C 1
ATOM 3064 O O . LEU A 1 387 ? 3.238 7.974 -16.451 1.00 97.00 387 LEU A O 1
ATOM 3068 N N . TRP A 1 388 ? 1.529 9.420 -16.694 1.00 97.50 388 TRP A N 1
ATOM 3069 C CA . TRP A 1 388 ? 0.719 8.864 -15.614 1.00 97.50 388 TRP A CA 1
ATOM 3070 C C . TRP A 1 388 ? 0.243 7.445 -15.934 1.00 97.50 388 TRP A C 1
ATOM 3072 O O . TRP A 1 388 ? 0.426 6.538 -15.117 1.00 97.50 388 TRP A O 1
ATOM 3082 N N . CYS A 1 389 ? -0.272 7.226 -17.149 1.00 97.19 389 CYS A N 1
ATOM 3083 C CA . CYS A 1 389 ? -0.609 5.890 -17.640 1.00 97.19 389 CYS A CA 1
ATOM 3084 C C . CYS A 1 389 ? 0.618 4.967 -17.635 1.00 97.19 389 CYS A C 1
ATOM 3086 O O . CYS A 1 389 ? 0.540 3.852 -17.124 1.00 97.19 389 CYS A O 1
ATOM 3088 N N . SER A 1 390 ? 1.774 5.471 -18.074 1.00 95.88 390 SER A N 1
ATOM 3089 C CA . SER A 1 390 ? 3.022 4.711 -18.118 1.00 95.88 390 SER A CA 1
ATOM 3090 C C . SER A 1 390 ? 3.481 4.239 -16.743 1.00 95.88 390 SER A C 1
ATOM 3092 O O . SER A 1 390 ? 4.053 3.156 -16.608 1.00 95.88 390 SER A O 1
ATOM 3094 N N . VAL A 1 391 ? 3.283 5.060 -15.707 1.00 96.12 391 VAL A N 1
ATOM 3095 C CA . VAL A 1 391 ? 3.617 4.694 -14.326 1.00 96.12 391 VAL A CA 1
ATOM 3096 C C . VAL A 1 391 ? 2.636 3.658 -13.784 1.00 96.12 391 VAL A C 1
ATOM 3098 O O . VAL A 1 391 ? 3.085 2.696 -13.168 1.00 96.12 391 VAL A O 1
ATOM 3101 N N . HIS A 1 392 ? 1.334 3.783 -14.056 1.00 96.50 392 HIS A N 1
ATOM 3102 C CA . HIS A 1 392 ? 0.366 2.739 -13.697 1.00 96.50 392 HIS A CA 1
ATOM 3103 C C . HIS A 1 392 ? 0.657 1.409 -14.400 1.00 96.50 392 HIS A C 1
ATOM 3105 O O . HIS A 1 392 ? 0.624 0.363 -13.755 1.00 96.50 392 HIS A O 1
ATOM 3111 N N . LEU A 1 393 ? 1.021 1.445 -15.686 1.00 96.06 393 LEU A N 1
ATOM 3112 C CA . LEU A 1 393 ? 1.487 0.274 -16.428 1.00 96.06 393 LEU A CA 1
ATOM 3113 C C . LEU A 1 393 ? 2.739 -0.331 -15.778 1.00 96.06 393 LEU A C 1
ATOM 3115 O O . LEU A 1 393 ? 2.842 -1.547 -15.642 1.00 96.06 393 LEU A O 1
ATOM 3119 N N . ALA A 1 394 ? 3.698 0.496 -15.356 1.00 94.25 394 ALA A N 1
ATOM 3120 C CA . ALA A 1 394 ? 4.893 0.016 -14.670 1.00 94.25 394 ALA A CA 1
ATOM 3121 C C . ALA A 1 394 ? 4.566 -0.666 -13.331 1.00 94.25 394 ALA A C 1
ATOM 3123 O O . ALA A 1 394 ? 5.108 -1.736 -13.065 1.00 94.25 394 ALA A O 1
ATOM 3124 N N . LEU A 1 395 ? 3.672 -0.085 -12.524 1.00 94.31 395 LEU A N 1
ATOM 3125 C CA . LEU A 1 395 ? 3.216 -0.669 -11.257 1.00 94.31 395 LEU A CA 1
ATOM 3126 C C . LEU A 1 395 ? 2.509 -2.011 -11.485 1.00 94.31 395 LEU A C 1
ATOM 3128 O O . LEU A 1 395 ? 2.932 -3.010 -10.915 1.00 94.31 395 LEU A O 1
ATOM 3132 N N . ALA A 1 396 ? 1.545 -2.067 -12.410 1.00 94.56 396 ALA A N 1
ATOM 3133 C CA . ALA A 1 396 ? 0.859 -3.311 -12.771 1.00 94.56 396 ALA A CA 1
ATOM 3134 C C . ALA A 1 396 ? 1.842 -4.386 -13.264 1.00 94.56 396 ALA A C 1
ATOM 3136 O O . ALA A 1 396 ? 1.774 -5.549 -12.866 1.00 94.56 396 ALA A O 1
ATOM 3137 N N . ASN A 1 397 ? 2.833 -3.984 -14.068 1.00 93.50 397 ASN A N 1
ATOM 3138 C CA . ASN A 1 397 ? 3.887 -4.882 -14.515 1.00 93.50 397 ASN A CA 1
ATOM 3139 C C . ASN A 1 397 ? 4.765 -5.403 -13.367 1.00 93.50 397 ASN A C 1
ATOM 3141 O O . ASN A 1 397 ? 5.276 -6.516 -13.486 1.00 93.50 397 ASN A O 1
ATOM 3145 N N . HIS A 1 398 ? 4.985 -4.613 -12.312 1.00 90.94 398 HIS A N 1
ATOM 3146 C CA . HIS A 1 398 ? 5.721 -5.024 -11.114 1.00 90.94 398 HIS A CA 1
ATOM 3147 C C . HIS A 1 398 ? 4.902 -5.976 -10.234 1.00 90.94 398 HIS A C 1
ATOM 3149 O O . HIS A 1 398 ? 5.456 -6.970 -9.769 1.00 90.94 398 HIS A O 1
ATOM 3155 N N . GLY A 1 399 ? 3.599 -5.726 -10.073 1.00 90.88 399 GLY A N 1
ATOM 3156 C CA . GLY A 1 399 ? 2.676 -6.613 -9.357 1.00 90.88 399 GLY A CA 1
ATOM 3157 C C . GLY A 1 399 ? 2.307 -7.897 -10.111 1.00 90.88 399 GLY A C 1
ATOM 3158 O O . GLY A 1 399 ? 1.676 -8.783 -9.538 1.00 90.88 399 GLY A O 1
ATOM 3159 N N . GLY A 1 400 ? 2.693 -8.022 -11.386 1.00 92.31 400 GLY A N 1
ATOM 3160 C CA . GLY A 1 400 ? 2.326 -9.160 -12.236 1.00 92.31 400 GLY A CA 1
ATOM 3161 C C . GLY A 1 400 ? 0.846 -9.178 -12.634 1.00 92.31 400 GLY A C 1
ATOM 3162 O O . GLY A 1 400 ? 0.321 -10.236 -12.973 1.00 92.31 400 GLY A O 1
ATOM 3163 N N . ASP A 1 401 ? 0.170 -8.030 -12.552 1.00 94.44 401 ASP A N 1
ATOM 3164 C CA . ASP A 1 401 ? -1.251 -7.857 -12.854 1.00 94.44 401 ASP A CA 1
ATOM 3165 C C . ASP A 1 401 ? -1.433 -7.576 -14.354 1.00 94.44 401 ASP A C 1
ATOM 3167 O O . ASP A 1 401 ? -1.319 -6.441 -14.830 1.00 94.44 401 ASP A O 1
ATOM 3171 N N . LEU A 1 402 ? -1.647 -8.654 -15.113 1.00 94.31 402 LEU A N 1
ATOM 3172 C CA . LEU A 1 402 ? -1.737 -8.627 -16.574 1.00 94.31 402 LEU A CA 1
ATOM 3173 C C . LEU A 1 402 ? -2.986 -7.893 -17.072 1.00 94.31 402 LEU A C 1
ATOM 3175 O O . LEU A 1 402 ? -2.904 -7.159 -18.060 1.00 94.31 402 LEU A O 1
ATOM 3179 N N . GLU A 1 403 ? -4.115 -8.035 -16.377 1.00 94.81 403 GLU A N 1
ATOM 3180 C CA . GLU A 1 403 ? -5.360 -7.348 -16.722 1.00 94.81 403 GLU A CA 1
ATOM 3181 C C . GLU A 1 403 ? -5.208 -5.833 -16.541 1.00 94.81 403 GLU A C 1
ATOM 3183 O O . GLU A 1 403 ? -5.488 -5.058 -17.464 1.00 94.81 403 GLU A O 1
ATOM 3188 N N . ARG A 1 404 ? -4.688 -5.394 -15.388 1.00 94.38 404 ARG A N 1
ATOM 3189 C CA . ARG A 1 404 ? -4.445 -3.971 -15.121 1.00 94.38 404 ARG A CA 1
ATOM 3190 C C . ARG A 1 404 ? -3.377 -3.393 -16.049 1.00 94.38 404 ARG A C 1
ATOM 3192 O O . ARG A 1 404 ? -3.512 -2.247 -16.480 1.00 94.38 404 ARG A O 1
ATOM 3199 N N . ALA A 1 405 ? -2.340 -4.158 -16.397 1.00 95.25 405 ALA A N 1
ATOM 3200 C CA . ALA A 1 405 ? -1.331 -3.734 -17.367 1.00 95.25 405 ALA A CA 1
ATOM 3201 C C . ALA A 1 405 ? -1.941 -3.523 -18.766 1.00 95.25 405 ALA A C 1
ATOM 3203 O O . ALA A 1 405 ? -1.748 -2.466 -19.370 1.00 95.25 405 ALA A O 1
ATOM 3204 N N . GLU A 1 406 ? -2.735 -4.477 -19.259 1.00 94.56 406 GLU A N 1
ATOM 3205 C CA . GLU A 1 406 ? -3.454 -4.365 -20.536 1.00 94.56 406 GLU A CA 1
ATOM 3206 C C . GLU A 1 406 ? -4.419 -3.168 -20.534 1.00 94.56 406 GLU A C 1
ATOM 3208 O O . GLU A 1 406 ? -4.496 -2.412 -21.506 1.00 94.56 406 GLU A O 1
ATOM 3213 N N . TYR A 1 407 ? -5.132 -2.957 -19.426 1.00 94.88 407 TYR A N 1
ATOM 3214 C CA . TYR A 1 407 ? -6.023 -1.817 -19.252 1.00 94.88 407 TYR A CA 1
ATOM 3215 C C . TYR A 1 407 ? -5.286 -0.482 -19.406 1.00 94.88 407 TYR A C 1
ATOM 3217 O O . TYR A 1 407 ? -5.690 0.351 -20.221 1.00 94.88 407 TYR A O 1
ATOM 3225 N N . TRP A 1 408 ? -4.185 -0.282 -18.676 1.00 95.00 408 TRP A N 1
ATOM 3226 C CA . TRP A 1 408 ? -3.422 0.967 -18.745 1.00 95.00 408 TRP A CA 1
ATOM 3227 C C . TRP A 1 408 ? -2.716 1.157 -20.079 1.00 95.00 408 TRP A C 1
ATOM 3229 O O . TRP A 1 408 ? -2.680 2.281 -20.571 1.00 95.00 408 TRP A O 1
ATOM 3239 N N . CYS A 1 409 ? -2.268 0.077 -20.720 1.00 93.62 409 CYS A N 1
ATOM 3240 C CA . CYS A 1 409 ? -1.764 0.122 -22.087 1.00 93.62 409 CYS A CA 1
ATOM 3241 C C . CYS A 1 409 ? -2.802 0.714 -23.058 1.00 93.62 409 CYS A C 1
ATOM 3243 O O . CYS A 1 409 ? -2.478 1.592 -23.858 1.00 93.62 409 CYS A O 1
ATOM 3245 N N . LYS A 1 410 ? -4.069 0.283 -22.973 1.00 94.00 410 LYS A N 1
ATOM 3246 C CA . LYS A 1 410 ? -5.153 0.829 -23.811 1.00 94.00 410 LYS A CA 1
ATOM 3247 C C . LYS A 1 410 ? -5.420 2.307 -23.533 1.00 94.00 410 LYS A C 1
ATOM 3249 O O . LYS A 1 410 ? -5.664 3.057 -24.476 1.00 94.00 410 LYS A O 1
ATOM 3254 N N . GLN A 1 411 ? -5.375 2.732 -22.267 1.00 93.19 411 GLN A N 1
ATOM 3255 C CA . GLN A 1 411 ? -5.553 4.146 -21.916 1.00 93.19 411 GLN A CA 1
ATOM 3256 C C . GLN A 1 411 ? -4.392 5.008 -22.421 1.00 93.19 411 GLN A C 1
ATOM 3258 O O . GLN A 1 411 ? -4.620 6.084 -22.963 1.00 93.19 411 GLN A O 1
ATOM 3263 N N . GLU A 1 412 ? -3.159 4.521 -22.295 1.00 88.38 412 GLU A N 1
ATOM 3264 C CA . GLU A 1 412 ? -1.945 5.230 -22.702 1.00 88.38 412 GLU A CA 1
ATOM 3265 C C . GLU A 1 412 ? -1.922 5.519 -24.212 1.00 88.38 412 GLU A C 1
ATOM 3267 O O . GLU A 1 412 ? -1.571 6.623 -24.632 1.00 88.38 412 GLU A O 1
ATOM 3272 N N . MET A 1 413 ? -2.402 4.573 -25.030 1.00 91.06 413 MET A N 1
ATOM 3273 C CA . MET A 1 413 ? -2.495 4.731 -26.488 1.00 91.06 413 MET A CA 1
ATOM 3274 C C . MET A 1 413 ? -3.327 5.940 -26.935 1.00 91.06 413 MET A C 1
ATOM 3276 O O . MET A 1 413 ? -3.071 6.469 -28.015 1.00 91.06 413 MET A O 1
ATOM 3280 N N . LYS A 1 414 ? -4.277 6.421 -26.118 1.00 94.00 414 LYS A N 1
ATOM 3281 C CA . LYS A 1 414 ? -5.076 7.621 -26.429 1.00 94.00 414 LYS A CA 1
ATOM 3282 C C . LYS A 1 414 ? -4.215 8.880 -26.572 1.00 94.00 414 LYS A C 1
ATOM 3284 O O . LYS A 1 414 ? -4.554 9.766 -27.349 1.00 94.00 414 LYS A O 1
ATOM 3289 N N . TYR A 1 415 ? -3.102 8.950 -25.842 1.00 95.69 415 TYR A N 1
ATOM 3290 C CA . TYR A 1 415 ? -2.253 10.143 -25.761 1.00 95.69 415 TYR A CA 1
ATOM 3291 C C . TYR A 1 415 ? -0.960 10.024 -26.570 1.00 95.69 415 TYR A C 1
ATOM 3293 O O . TYR A 1 415 ? -0.234 11.007 -26.703 1.00 95.69 415 TYR A O 1
ATOM 3301 N N . HIS A 1 416 ? -0.672 8.843 -27.123 1.00 94.12 416 HIS A N 1
ATOM 3302 C CA . HIS A 1 416 ? 0.591 8.516 -27.784 1.00 94.12 416 HIS A CA 1
ATOM 3303 C C . HIS A 1 416 ? 0.981 9.524 -28.880 1.00 94.12 416 HIS A C 1
ATOM 3305 O O . HIS A 1 416 ? 2.041 10.152 -28.813 1.00 94.12 416 HIS A O 1
ATOM 3311 N N . ASP A 1 417 ? 0.104 9.731 -29.862 1.00 94.75 417 ASP A N 1
ATOM 3312 C CA . ASP A 1 417 ? 0.408 10.562 -31.033 1.00 94.75 417 ASP A CA 1
ATOM 3313 C C . ASP A 1 417 ? 0.448 12.057 -30.709 1.00 94.75 417 ASP A C 1
ATOM 3315 O O . ASP A 1 417 ? 1.200 12.811 -31.332 1.00 94.75 417 ASP A O 1
ATOM 3319 N N . ALA A 1 418 ? -0.360 12.498 -29.742 1.00 95.94 418 ALA A N 1
ATOM 3320 C CA . ALA A 1 418 ? -0.345 13.873 -29.259 1.00 95.94 418 ALA A CA 1
ATOM 3321 C C . ALA A 1 418 ? 0.953 14.154 -28.488 1.00 95.94 418 ALA A C 1
ATOM 3323 O O . ALA A 1 418 ? 1.658 15.110 -28.802 1.00 95.94 418 ALA A O 1
ATOM 3324 N N . ALA A 1 419 ? 1.336 13.261 -27.570 1.00 95.44 419 ALA A N 1
ATOM 3325 C CA . ALA A 1 419 ? 2.574 13.371 -26.808 1.00 95.44 419 ALA A CA 1
ATOM 3326 C C . ALA A 1 419 ? 3.818 13.358 -27.713 1.00 95.44 419 ALA A C 1
ATOM 3328 O O . ALA A 1 419 ? 4.749 14.121 -27.476 1.00 95.44 419 ALA A O 1
ATOM 3329 N N . LEU A 1 420 ? 3.847 12.552 -28.783 1.00 93.81 420 LEU A N 1
ATOM 3330 C CA . LEU A 1 420 ? 4.966 12.539 -29.740 1.00 93.81 420 LEU A CA 1
ATOM 3331 C C . LEU A 1 420 ? 5.250 13.905 -30.384 1.00 93.81 420 LEU A C 1
ATOM 3333 O O . LEU A 1 420 ? 6.394 14.172 -30.756 1.00 93.81 420 LEU A O 1
ATOM 3337 N N . LYS A 1 421 ? 4.228 14.757 -30.523 1.00 94.38 421 LYS A N 1
ATOM 3338 C CA . LYS A 1 421 ? 4.344 16.095 -31.122 1.00 94.38 421 LYS A CA 1
ATOM 3339 C C . LYS A 1 421 ? 4.835 17.150 -30.129 1.00 94.38 421 LYS A C 1
ATOM 3341 O O . LYS A 1 421 ? 5.202 18.245 -30.548 1.00 94.38 421 LYS A O 1
ATOM 3346 N N . GLU A 1 422 ? 4.856 16.833 -28.838 1.00 94.31 422 GLU A N 1
ATOM 3347 C CA . GLU A 1 422 ? 5.221 17.761 -27.774 1.00 94.31 422 GLU A CA 1
ATOM 3348 C C . GLU A 1 422 ? 6.668 17.594 -27.299 1.00 94.31 422 GLU A C 1
ATOM 3350 O O . GLU A 1 422 ? 7.282 16.520 -27.348 1.00 94.31 422 GLU A O 1
ATOM 3355 N N . THR A 1 423 ? 7.225 18.689 -26.780 1.00 88.06 423 THR A N 1
ATOM 3356 C CA . THR A 1 423 ? 8.585 18.719 -26.239 1.00 88.06 423 THR A CA 1
ATOM 3357 C C . THR A 1 423 ? 8.735 17.713 -25.100 1.00 88.06 423 THR A C 1
ATOM 3359 O O . THR A 1 423 ? 8.029 17.755 -24.099 1.00 88.06 423 THR A O 1
ATOM 3362 N N . GLY A 1 424 ? 9.701 16.803 -25.231 1.00 86.06 424 GLY A N 1
ATOM 3363 C CA . GLY A 1 424 ? 9.977 15.776 -24.222 1.00 86.06 424 GLY A CA 1
ATOM 3364 C C . GLY A 1 424 ? 9.035 14.568 -24.253 1.00 86.06 424 GLY A C 1
ATOM 3365 O O . GLY A 1 424 ? 9.350 13.562 -23.609 1.00 86.06 424 GLY A O 1
ATOM 3366 N N . GLY A 1 425 ? 7.955 14.603 -25.041 1.00 91.44 425 GLY A N 1
ATOM 3367 C CA . GLY A 1 425 ? 6.995 13.505 -25.130 1.00 91.44 425 GLY A CA 1
ATOM 3368 C C . GLY A 1 425 ? 7.577 12.232 -25.729 1.00 91.44 425 GLY A C 1
ATOM 3369 O O . GLY A 1 425 ? 7.347 11.148 -25.196 1.00 91.44 425 GLY A O 1
ATOM 3370 N N . ARG A 1 426 ? 8.476 12.355 -26.715 1.00 90.88 426 ARG A N 1
ATOM 3371 C CA . ARG A 1 426 ? 9.232 11.218 -27.269 1.00 90.88 426 ARG A CA 1
ATOM 3372 C C . ARG A 1 426 ? 9.896 10.354 -26.196 1.00 90.88 426 ARG A C 1
ATOM 3374 O O . ARG A 1 426 ? 9.853 9.134 -26.274 1.00 90.88 426 ARG A O 1
ATOM 3381 N N . LYS A 1 427 ? 10.501 10.961 -25.169 1.00 90.81 427 LYS A N 1
ATOM 3382 C CA . LYS A 1 427 ? 11.167 10.192 -24.106 1.00 90.81 427 LYS A CA 1
ATOM 3383 C C . LYS A 1 427 ? 10.171 9.322 -23.336 1.00 90.81 427 LYS A C 1
ATOM 3385 O O . LYS A 1 427 ? 10.518 8.205 -22.966 1.00 90.81 427 LYS A O 1
ATOM 3390 N N . ILE A 1 428 ? 8.969 9.837 -23.083 1.00 93.00 428 ILE A N 1
ATOM 3391 C CA . ILE A 1 428 ? 7.916 9.101 -22.377 1.00 93.00 428 ILE A CA 1
ATOM 3392 C C . ILE A 1 428 ? 7.336 8.009 -23.278 1.00 93.00 428 ILE A C 1
ATOM 3394 O O . ILE A 1 428 ? 7.223 6.872 -22.839 1.00 93.00 428 ILE A O 1
ATOM 3398 N N . VAL A 1 429 ? 7.092 8.309 -24.555 1.00 93.69 429 VAL A N 1
ATOM 3399 C CA . VAL A 1 429 ? 6.636 7.329 -25.558 1.00 93.69 429 VAL A CA 1
ATOM 3400 C C . VAL A 1 429 ? 7.618 6.168 -25.702 1.00 93.69 429 VAL A C 1
ATOM 3402 O O . VAL A 1 429 ? 7.230 5.004 -25.708 1.00 93.69 429 VAL A O 1
ATOM 3405 N N . ASN A 1 430 ? 8.915 6.452 -25.733 1.00 92.38 430 ASN A N 1
ATOM 3406 C CA . ASN A 1 430 ? 9.911 5.393 -25.793 1.00 92.38 430 ASN A CA 1
ATOM 3407 C C . ASN A 1 430 ? 9.871 4.503 -24.537 1.00 92.38 430 ASN A C 1
ATOM 3409 O O . ASN A 1 430 ? 9.953 3.280 -24.633 1.00 92.38 430 ASN A O 1
ATOM 3413 N N . GLN A 1 431 ? 9.727 5.105 -23.350 1.00 91.25 431 GLN A N 1
ATOM 3414 C CA . GLN A 1 431 ? 9.579 4.358 -22.095 1.00 91.25 431 GLN A CA 1
ATOM 3415 C C . GLN A 1 431 ? 8.309 3.500 -22.089 1.00 91.25 431 GLN A C 1
ATOM 3417 O O . GLN A 1 431 ? 8.351 2.364 -21.616 1.00 91.25 431 GLN A O 1
ATOM 3422 N N . PHE A 1 432 ? 7.215 4.018 -22.644 1.00 91.88 432 PHE A N 1
ATOM 3423 C CA . PHE A 1 432 ? 5.969 3.289 -22.835 1.00 91.88 432 PHE A CA 1
ATOM 3424 C C . PHE A 1 432 ? 6.162 2.037 -23.687 1.00 91.88 432 PHE A C 1
ATOM 3426 O O . PHE A 1 432 ? 5.883 0.939 -23.213 1.00 91.88 432 PHE A O 1
ATOM 3433 N N . VAL A 1 433 ? 6.707 2.175 -24.900 1.00 92.19 433 VAL A N 1
ATOM 3434 C CA . VAL A 1 433 ? 6.927 1.043 -25.819 1.00 92.19 433 VAL A CA 1
ATOM 3435 C C . VAL A 1 433 ? 7.816 -0.024 -25.175 1.00 92.19 433 VAL A C 1
ATOM 3437 O O . VAL A 1 433 ? 7.555 -1.218 -25.312 1.00 92.19 433 VAL A O 1
ATOM 3440 N N . ILE A 1 434 ? 8.832 0.377 -24.402 1.00 92.06 434 ILE A N 1
ATOM 3441 C CA . ILE A 1 434 ? 9.676 -0.575 -23.667 1.00 92.06 434 ILE A CA 1
ATOM 3442 C C . ILE A 1 434 ? 8.862 -1.349 -22.618 1.00 92.06 434 ILE A C 1
ATOM 3444 O O . ILE A 1 434 ? 8.960 -2.575 -22.537 1.00 92.06 434 ILE A O 1
ATOM 3448 N N . ARG A 1 435 ? 8.044 -0.650 -21.820 1.00 92.38 435 ARG A N 1
ATOM 3449 C CA . ARG A 1 435 ? 7.221 -1.246 -20.752 1.00 92.38 435 ARG A CA 1
ATOM 3450 C C . ARG A 1 435 ? 6.100 -2.126 -21.292 1.00 92.38 435 ARG A C 1
ATOM 3452 O O . ARG A 1 435 ? 5.830 -3.175 -20.719 1.00 92.38 435 ARG A O 1
ATOM 3459 N N . ARG A 1 436 ? 5.458 -1.709 -22.376 1.00 92.38 436 ARG A N 1
ATOM 3460 C CA . ARG A 1 436 ? 4.397 -2.459 -23.039 1.00 92.38 436 ARG A CA 1
ATOM 3461 C C . ARG A 1 436 ? 4.982 -3.638 -23.806 1.00 92.38 436 ARG A C 1
ATOM 3463 O O . ARG A 1 436 ? 4.827 -4.777 -23.387 1.00 92.38 436 ARG A O 1
ATOM 3470 N N . SER A 1 437 ? 5.697 -3.359 -24.889 1.00 87.19 437 SER A N 1
ATOM 3471 C CA . SER A 1 437 ? 6.035 -4.358 -25.902 1.00 87.19 437 SER A CA 1
ATOM 3472 C C . SER A 1 437 ? 7.217 -5.232 -25.479 1.00 87.19 437 SER A C 1
ATOM 3474 O O . SER A 1 437 ? 7.295 -6.391 -25.868 1.00 87.19 437 SER A O 1
ATOM 3476 N N . GLY A 1 438 ? 8.149 -4.698 -24.681 1.00 86.00 438 GLY A N 1
ATOM 3477 C CA . GLY A 1 438 ? 9.293 -5.459 -24.171 1.00 86.00 438 GLY A CA 1
ATOM 3478 C C . GLY A 1 438 ? 9.000 -6.202 -22.867 1.00 86.00 438 GLY A C 1
ATOM 3479 O O . GLY A 1 438 ? 9.425 -7.334 -22.689 1.00 86.00 438 GLY A O 1
ATOM 3480 N N . ILE A 1 439 ? 8.273 -5.574 -21.945 1.00 86.19 439 ILE A N 1
ATOM 3481 C CA . ILE A 1 439 ? 8.027 -6.115 -20.602 1.00 86.19 439 ILE A CA 1
ATOM 3482 C C . ILE A 1 439 ? 6.647 -6.774 -20.493 1.00 86.19 439 ILE A C 1
ATOM 3484 O O . ILE A 1 439 ? 6.572 -7.946 -20.130 1.00 86.19 439 ILE A O 1
ATOM 3488 N N . GLY A 1 440 ? 5.577 -6.029 -20.768 1.00 86.00 440 GLY A N 1
ATOM 3489 C CA . GLY A 1 440 ? 4.202 -6.485 -20.576 1.00 86.00 440 GLY A CA 1
ATOM 3490 C C . GLY A 1 440 ? 3.844 -7.621 -21.526 1.00 86.00 440 GLY A C 1
ATOM 3491 O O . GLY A 1 440 ? 3.444 -8.689 -21.083 1.00 86.00 440 GLY A O 1
ATOM 3492 N N . ASP A 1 441 ? 4.062 -7.423 -22.823 1.00 87.06 441 ASP A N 1
ATOM 3493 C CA . ASP A 1 441 ? 3.672 -8.372 -23.870 1.00 87.06 441 ASP A CA 1
ATOM 3494 C C . ASP A 1 441 ? 4.606 -9.579 -23.989 1.00 87.06 441 ASP A C 1
ATOM 3496 O O . ASP A 1 441 ? 4.217 -10.591 -24.569 1.00 87.06 441 ASP A O 1
ATOM 3500 N N . ARG A 1 442 ? 5.826 -9.494 -23.443 1.00 89.88 442 ARG A N 1
ATOM 3501 C CA . ARG A 1 442 ? 6.802 -10.593 -23.482 1.00 89.88 442 ARG A CA 1
ATOM 3502 C C . ARG A 1 442 ? 7.012 -11.207 -22.128 1.00 89.88 442 ARG A C 1
ATOM 3504 O O . ARG A 1 442 ? 6.533 -12.306 -21.871 1.00 89.88 442 ARG A O 1
ATOM 3511 N N . HIS A 1 443 ? 7.725 -10.486 -21.271 1.00 92.50 443 HIS A N 1
ATOM 3512 C CA . HIS A 1 443 ? 8.190 -11.041 -20.018 1.00 92.50 443 HIS A CA 1
ATOM 3513 C C . HIS A 1 443 ? 6.979 -11.469 -19.185 1.00 92.50 443 HIS A C 1
ATOM 3515 O O . HIS A 1 443 ? 6.799 -12.659 -18.949 1.00 92.50 443 HIS A O 1
ATOM 3521 N N . ASN A 1 444 ? 6.081 -10.553 -18.819 1.00 92.62 444 ASN A N 1
ATOM 3522 C CA . ASN A 1 444 ? 4.995 -10.858 -17.879 1.00 92.62 444 ASN A CA 1
ATOM 3523 C C . ASN A 1 444 ? 4.035 -11.968 -18.352 1.00 92.62 444 ASN A C 1
ATOM 3525 O O . ASN A 1 444 ? 3.392 -12.615 -17.526 1.00 92.62 444 ASN A O 1
ATOM 3529 N N . ARG A 1 445 ? 3.989 -12.237 -19.658 1.00 94.75 445 ARG A N 1
ATOM 3530 C CA . ARG A 1 445 ? 3.194 -13.309 -20.266 1.00 94.75 445 ARG A CA 1
ATOM 3531 C C . ARG A 1 445 ? 3.955 -14.626 -20.444 1.00 94.75 445 ARG A C 1
ATOM 3533 O O . ARG A 1 445 ? 3.377 -15.566 -20.973 1.00 94.75 445 ARG A O 1
ATOM 3540 N N . TYR A 1 446 ? 5.215 -14.719 -20.020 1.00 94.81 446 TYR A N 1
ATOM 3541 C CA . TYR A 1 446 ? 6.099 -15.865 -20.267 1.00 94.81 446 TYR A CA 1
ATOM 3542 C C . TYR A 1 446 ? 6.279 -16.172 -21.769 1.00 94.81 446 TYR A C 1
ATOM 3544 O O . TYR A 1 446 ? 6.305 -17.321 -22.211 1.00 94.81 446 TYR A O 1
ATOM 3552 N N . ASP A 1 447 ? 6.377 -15.128 -22.595 1.00 94.50 447 ASP A N 1
ATOM 3553 C CA . ASP A 1 447 ? 6.631 -15.239 -24.033 1.00 94.50 447 ASP A CA 1
ATOM 3554 C C . ASP A 1 447 ? 8.096 -14.923 -24.372 1.00 94.50 447 ASP A C 1
ATOM 3556 O O . ASP A 1 447 ? 8.435 -13.847 -24.872 1.00 94.50 447 ASP A O 1
ATOM 3560 N N . PHE A 1 448 ? 8.975 -15.891 -24.101 1.00 91.69 448 PHE A N 1
ATOM 3561 C CA . PHE A 1 448 ? 10.427 -15.779 -24.289 1.00 91.69 448 PHE A CA 1
ATOM 3562 C C . PHE A 1 448 ? 10.877 -16.223 -25.684 1.00 91.69 448 PHE A C 1
ATOM 3564 O O . PHE A 1 448 ? 11.634 -17.178 -25.861 1.00 91.69 448 PHE A O 1
ATOM 3571 N N . ARG A 1 449 ? 10.393 -15.534 -26.718 1.00 92.69 449 ARG A N 1
ATOM 3572 C CA . ARG A 1 449 ? 10.894 -15.725 -28.087 1.00 92.69 449 ARG A CA 1
ATOM 3573 C C . ARG A 1 449 ? 12.117 -14.848 -28.332 1.00 92.69 449 ARG A C 1
ATOM 3575 O O . ARG A 1 449 ? 12.175 -13.701 -27.900 1.00 92.69 449 ARG A O 1
ATOM 3582 N N . GLN A 1 450 ? 13.055 -15.355 -29.131 1.00 92.56 450 GLN A N 1
ATOM 3583 C CA . GLN A 1 450 ? 14.267 -14.623 -29.508 1.00 92.56 450 GLN A CA 1
ATOM 3584 C C . GLN A 1 450 ? 13.970 -13.269 -30.180 1.00 92.56 450 GLN A C 1
ATOM 3586 O O . GLN A 1 450 ? 14.667 -12.283 -29.942 1.00 92.56 450 GLN A O 1
ATOM 3591 N N . SER A 1 451 ? 12.980 -13.229 -31.071 1.00 92.69 451 SER A N 1
ATOM 3592 C CA . SER A 1 451 ? 12.617 -12.020 -31.807 1.00 92.69 451 SER A CA 1
ATOM 3593 C C . SER A 1 451 ? 11.778 -11.086 -30.935 1.00 92.69 451 SER A C 1
ATOM 3595 O O . SER A 1 451 ? 10.666 -11.453 -30.538 1.00 92.69 451 SER A O 1
ATOM 3597 N N . MET A 1 452 ? 12.264 -9.864 -30.712 1.00 92.06 452 MET A N 1
ATOM 3598 C CA . MET A 1 452 ? 11.479 -8.777 -30.116 1.00 92.06 452 MET A CA 1
ATOM 3599 C C . MET A 1 452 ? 10.380 -8.295 -31.079 1.00 92.06 452 MET A C 1
ATOM 3601 O O . MET A 1 452 ? 10.504 -8.512 -32.283 1.00 92.06 452 MET A O 1
ATOM 3605 N N . PRO A 1 453 ? 9.301 -7.653 -30.589 1.00 92.50 453 PRO A N 1
ATOM 3606 C CA . PRO A 1 453 ? 8.280 -7.061 -31.458 1.00 92.50 453 PRO A CA 1
ATOM 3607 C C . PRO A 1 453 ? 8.847 -6.026 -32.443 1.00 92.50 453 PRO A C 1
ATOM 3609 O O . PRO A 1 453 ? 9.748 -5.262 -32.092 1.00 92.50 453 PRO A O 1
ATOM 3612 N N . ASP A 1 454 ? 8.272 -5.946 -33.644 1.00 92.38 454 ASP A N 1
ATOM 3613 C CA . ASP A 1 454 ? 8.744 -5.048 -34.711 1.00 92.38 454 ASP A CA 1
ATOM 3614 C C . ASP A 1 454 ? 8.701 -3.572 -34.308 1.00 92.38 454 ASP A C 1
ATOM 3616 O O . ASP A 1 454 ? 9.631 -2.823 -34.597 1.00 92.38 454 ASP A O 1
ATOM 3620 N N . GLU A 1 455 ? 7.658 -3.153 -33.591 1.00 90.81 455 GLU A N 1
ATOM 3621 C CA . GLU A 1 455 ? 7.541 -1.795 -33.044 1.00 90.81 455 GLU A CA 1
ATOM 3622 C C . GLU A 1 455 ? 8.715 -1.467 -32.106 1.00 90.81 455 GLU A C 1
ATOM 3624 O O . GLU A 1 455 ? 9.327 -0.403 -32.203 1.00 90.81 455 GLU A O 1
ATOM 3629 N N . PHE A 1 456 ? 9.091 -2.419 -31.249 1.00 92.12 456 PHE A N 1
ATOM 3630 C CA . PHE A 1 456 ? 10.201 -2.273 -30.310 1.00 92.12 456 PHE A CA 1
ATOM 3631 C C . PHE A 1 456 ? 11.551 -2.169 -31.045 1.00 92.12 456 PHE A C 1
ATOM 3633 O O . PHE A 1 456 ? 12.389 -1.333 -30.703 1.00 92.12 456 PHE A O 1
ATOM 3640 N N . MET A 1 457 ? 11.758 -2.972 -32.094 1.00 94.50 457 MET A N 1
ATOM 3641 C CA . MET A 1 457 ? 12.971 -2.905 -32.921 1.00 94.50 457 MET A CA 1
ATOM 3642 C C . MET A 1 457 ? 13.017 -1.650 -33.802 1.00 94.50 457 MET A C 1
ATOM 3644 O O . MET A 1 457 ? 14.084 -1.068 -33.996 1.00 94.50 457 MET A O 1
ATOM 3648 N N . THR A 1 458 ? 11.865 -1.192 -34.292 1.00 94.00 458 THR A N 1
ATOM 3649 C CA . THR A 1 458 ? 11.736 0.064 -35.041 1.00 94.00 458 THR A CA 1
ATOM 3650 C C . THR A 1 458 ? 12.146 1.245 -34.171 1.00 94.00 458 THR A C 1
ATOM 3652 O O . THR A 1 458 ? 12.906 2.105 -34.619 1.00 94.00 458 THR A O 1
ATOM 3655 N N . LEU A 1 459 ? 11.712 1.254 -32.907 1.00 93.31 459 LEU A N 1
ATOM 3656 C CA . LEU A 1 459 ? 12.120 2.259 -31.935 1.00 93.31 459 LEU A CA 1
ATOM 3657 C C . LEU A 1 459 ? 13.645 2.273 -31.724 1.00 93.31 459 LEU A C 1
ATOM 3659 O O . LEU A 1 459 ? 14.245 3.350 -31.728 1.00 93.31 459 LEU A O 1
ATOM 3663 N N . LEU A 1 460 ? 14.276 1.100 -31.573 1.00 95.31 460 LEU A N 1
ATOM 3664 C CA . LEU A 1 460 ? 15.736 0.998 -31.446 1.00 95.31 460 LEU A CA 1
ATOM 3665 C C . LEU A 1 460 ? 16.436 1.651 -32.639 1.00 95.31 460 LEU A C 1
ATOM 3667 O O . LEU A 1 460 ? 17.233 2.566 -32.451 1.00 95.31 460 LEU A O 1
ATOM 3671 N N . TYR A 1 461 ? 16.084 1.231 -33.856 1.00 96.12 461 TYR A N 1
ATOM 3672 C CA . TYR A 1 461 ? 16.694 1.738 -35.084 1.00 96.12 461 TYR A CA 1
ATOM 3673 C C . TYR A 1 461 ? 16.555 3.262 -35.215 1.00 96.12 461 TYR A C 1
ATOM 3675 O O . TYR A 1 461 ? 17.512 3.964 -35.547 1.00 96.12 461 TYR A O 1
ATOM 3683 N N . GLN A 1 462 ? 15.368 3.797 -34.912 1.00 93.69 462 GLN A N 1
ATOM 3684 C CA . GLN A 1 462 ? 15.123 5.238 -34.941 1.00 93.69 462 GLN A CA 1
ATOM 3685 C C . GLN A 1 462 ? 15.975 5.995 -33.919 1.00 93.69 462 GLN A C 1
ATOM 3687 O O . GLN A 1 462 ? 16.439 7.097 -34.213 1.00 93.69 462 GLN A O 1
ATOM 3692 N N . GLN A 1 463 ? 16.166 5.441 -32.720 1.00 93.50 463 GLN A N 1
ATOM 3693 C CA . GLN A 1 463 ? 16.980 6.080 -31.690 1.00 93.50 463 GLN A CA 1
ATOM 3694 C C . GLN A 1 463 ? 18.477 5.993 -32.021 1.00 93.50 463 GLN A C 1
ATOM 3696 O O . GLN A 1 463 ? 19.189 6.983 -31.878 1.00 93.50 463 GLN A O 1
ATOM 3701 N N . GLU A 1 464 ? 18.950 4.859 -32.540 1.00 94.81 464 GLU A N 1
ATOM 3702 C CA . GLU A 1 464 ? 20.335 4.701 -32.993 1.00 94.81 464 GLU A CA 1
ATOM 3703 C C . GLU A 1 464 ? 20.694 5.673 -34.111 1.00 94.81 464 GLU A C 1
ATOM 3705 O O . GLU A 1 464 ? 21.744 6.313 -34.048 1.00 94.81 464 GLU A O 1
ATOM 3710 N N . LYS A 1 465 ? 19.810 5.834 -35.102 1.00 95.50 465 LYS A N 1
ATOM 3711 C CA . LYS A 1 465 ? 20.005 6.792 -36.193 1.00 95.50 465 LYS A CA 1
ATOM 3712 C C . LYS A 1 465 ? 20.191 8.215 -35.663 1.00 95.50 465 LYS A C 1
ATOM 3714 O O . LYS A 1 465 ? 21.107 8.915 -36.079 1.00 95.50 465 LYS A O 1
ATOM 3719 N N . ILE A 1 466 ? 19.376 8.623 -34.695 1.00 91.62 466 ILE A N 1
ATOM 3720 C CA . ILE A 1 466 ? 19.482 9.960 -34.095 1.00 91.62 466 ILE A CA 1
ATOM 3721 C C . ILE A 1 466 ? 20.760 10.115 -33.290 1.00 91.62 466 ILE A C 1
ATOM 3723 O O . ILE A 1 466 ? 21.406 11.157 -33.363 1.00 91.62 466 ILE A O 1
ATOM 3727 N N . ASN A 1 467 ? 21.161 9.094 -32.542 1.00 91.88 467 ASN A N 1
ATOM 3728 C CA . ASN A 1 467 ? 22.420 9.127 -31.812 1.00 91.88 467 ASN A CA 1
ATOM 3729 C C . ASN A 1 467 ? 23.626 9.221 -32.752 1.00 91.88 467 ASN A C 1
ATOM 3731 O O . ASN A 1 467 ? 24.562 9.958 -32.456 1.00 91.88 467 ASN A O 1
ATOM 3735 N N . GLN A 1 468 ? 23.584 8.544 -33.903 1.00 93.88 468 GLN A N 1
ATOM 3736 C CA . GLN A 1 468 ? 24.604 8.669 -34.948 1.00 93.88 468 GLN A CA 1
ATOM 3737 C C . GLN A 1 468 ? 24.640 10.084 -35.540 1.00 93.88 468 GLN A C 1
ATOM 3739 O O . GLN A 1 468 ? 25.715 10.664 -35.658 1.00 93.88 468 GLN A O 1
ATOM 3744 N N . GLU A 1 469 ? 23.481 10.662 -35.861 1.00 94.56 469 GLU A N 1
ATOM 3745 C CA . GLU A 1 469 ? 23.368 12.016 -36.425 1.00 94.56 469 GLU A CA 1
ATOM 3746 C C . GLU A 1 469 ? 23.783 13.116 -35.430 1.00 94.56 469 GLU A C 1
ATOM 3748 O O . GLU A 1 469 ? 24.348 14.133 -35.826 1.00 94.56 469 GLU A O 1
ATOM 3753 N N . THR A 1 470 ? 23.533 12.913 -34.134 1.00 92.75 470 THR A N 1
ATOM 3754 C CA . THR A 1 470 ? 23.849 13.881 -33.066 1.00 92.75 470 THR A CA 1
ATOM 3755 C C . THR A 1 470 ? 25.212 13.655 -32.408 1.00 92.75 470 THR A C 1
ATOM 3757 O O . THR A 1 470 ? 25.657 14.496 -31.629 1.00 92.75 470 THR A O 1
ATOM 3760 N N . GLY A 1 471 ? 25.874 12.523 -32.676 1.00 92.81 471 GLY A N 1
ATOM 3761 C CA . GLY A 1 471 ? 27.099 12.107 -31.984 1.00 92.81 471 GLY A CA 1
ATOM 3762 C C . GLY A 1 471 ? 26.891 11.728 -30.510 1.00 92.81 471 GLY A C 1
ATOM 3763 O O . GLY A 1 471 ? 27.859 11.641 -29.753 1.00 92.81 471 GLY A O 1
ATOM 3764 N N . CYS A 1 472 ? 25.645 11.517 -30.075 1.00 90.88 472 CYS A N 1
ATOM 3765 C CA . CYS A 1 472 ? 25.316 11.195 -28.692 1.00 90.88 472 CYS A CA 1
ATOM 3766 C C . CYS A 1 472 ? 25.657 9.731 -28.368 1.00 90.88 472 CYS A C 1
ATOM 3768 O O . CYS A 1 472 ? 24.999 8.801 -28.837 1.00 90.88 472 CYS A O 1
ATOM 3770 N N . THR A 1 473 ? 26.678 9.508 -27.539 1.00 91.25 473 THR A N 1
ATOM 3771 C CA . THR A 1 473 ? 27.103 8.158 -27.121 1.00 91.25 473 THR A CA 1
ATOM 3772 C C . THR A 1 473 ? 26.410 7.665 -25.850 1.00 91.25 473 THR A C 1
ATOM 3774 O O . THR A 1 473 ? 26.417 6.463 -25.589 1.00 91.25 473 THR A O 1
ATOM 3777 N N . VAL A 1 474 ? 25.795 8.568 -25.079 1.00 95.50 474 VAL A N 1
ATOM 3778 C CA . VAL A 1 474 ? 25.094 8.257 -23.828 1.00 95.50 474 VAL A CA 1
ATOM 3779 C C . VAL A 1 474 ? 23.614 8.593 -23.961 1.00 95.50 474 VAL A C 1
ATOM 3781 O O . VAL A 1 474 ? 23.233 9.759 -24.016 1.00 95.50 474 VAL A O 1
ATOM 3784 N N . ASP A 1 475 ? 22.766 7.571 -23.960 1.00 94.38 475 ASP A N 1
ATOM 3785 C CA . ASP A 1 475 ? 21.325 7.709 -24.120 1.00 94.38 475 ASP A CA 1
ATOM 3786 C C . ASP A 1 475 ? 20.577 6.667 -23.278 1.00 94.38 475 ASP A C 1
ATOM 3788 O O . ASP A 1 475 ? 20.704 5.455 -23.464 1.00 94.38 475 ASP A O 1
ATOM 3792 N N . TYR A 1 476 ? 19.755 7.166 -22.349 1.00 92.38 476 TYR A N 1
ATOM 3793 C CA . TYR A 1 476 ? 18.937 6.339 -21.460 1.00 92.38 476 TYR A CA 1
ATOM 3794 C C . TYR A 1 476 ? 17.999 5.393 -22.222 1.00 92.38 476 TYR A C 1
ATOM 3796 O O . TYR A 1 476 ? 17.797 4.257 -21.798 1.00 92.38 476 TYR A O 1
ATOM 3804 N N . CYS A 1 477 ? 17.388 5.864 -23.311 1.00 92.62 477 CYS A N 1
ATOM 3805 C CA . CYS A 1 477 ? 16.450 5.079 -24.099 1.00 92.62 477 CYS A CA 1
ATOM 3806 C C . CYS A 1 477 ? 17.169 3.921 -24.789 1.00 92.62 477 CYS A C 1
ATOM 3808 O O . CYS A 1 477 ? 16.725 2.784 -24.657 1.00 92.62 477 CYS A O 1
ATOM 3810 N N . ILE A 1 478 ? 18.296 4.182 -25.459 1.00 95.50 478 ILE A N 1
ATOM 3811 C CA . ILE A 1 478 ? 19.101 3.123 -26.087 1.00 95.50 478 ILE A CA 1
ATOM 3812 C C . ILE A 1 478 ? 19.574 2.116 -25.036 1.00 95.50 478 ILE A C 1
ATOM 3814 O O . ILE A 1 478 ? 19.410 0.911 -25.225 1.00 95.50 478 ILE A O 1
ATOM 3818 N N . GLY A 1 479 ? 20.097 2.598 -23.904 1.00 96.00 479 GLY A N 1
ATOM 3819 C CA . GLY A 1 479 ? 20.522 1.732 -22.806 1.00 96.00 479 GLY A CA 1
ATOM 3820 C C . GLY A 1 479 ? 19.388 0.846 -22.288 1.00 96.00 479 GLY A C 1
ATOM 3821 O O . GLY A 1 479 ? 19.570 -0.357 -22.106 1.00 96.00 479 GLY A O 1
ATOM 3822 N N . SER A 1 480 ? 18.192 1.414 -22.118 1.00 94.75 480 SER A N 1
ATOM 3823 C CA . SER A 1 480 ? 17.009 0.689 -21.637 1.00 94.75 480 SER A CA 1
ATOM 3824 C C . SER A 1 480 ? 16.513 -0.353 -22.641 1.00 94.75 480 SER A C 1
ATOM 3826 O O . SER A 1 480 ? 16.143 -1.460 -22.244 1.00 94.75 480 SER A O 1
ATOM 3828 N N . ILE A 1 481 ? 16.534 -0.029 -23.936 1.00 95.88 481 ILE A N 1
ATOM 3829 C CA . ILE A 1 481 ? 16.171 -0.957 -25.011 1.00 95.88 481 ILE A CA 1
ATOM 3830 C C . ILE A 1 481 ? 17.147 -2.134 -25.032 1.00 95.88 481 ILE A C 1
ATOM 3832 O O . ILE A 1 481 ? 16.714 -3.281 -24.932 1.00 95.88 481 ILE A O 1
ATOM 3836 N N . TYR A 1 482 ? 18.456 -1.870 -25.080 1.00 97.69 482 TYR A N 1
ATOM 3837 C CA . TYR A 1 482 ? 19.466 -2.929 -25.078 1.00 97.69 482 TYR A CA 1
ATOM 3838 C C . TYR A 1 482 ? 19.435 -3.778 -23.809 1.00 97.69 482 TYR A C 1
ATOM 3840 O O . TYR A 1 482 ? 19.567 -4.997 -23.895 1.00 97.69 482 TYR A O 1
ATOM 3848 N N . GLY A 1 483 ? 19.200 -3.167 -22.646 1.00 96.19 483 GLY A N 1
ATOM 3849 C CA . GLY A 1 483 ? 19.035 -3.900 -21.393 1.00 96.19 483 GLY A CA 1
ATOM 3850 C C . GLY A 1 483 ? 17.814 -4.823 -21.414 1.00 96.19 483 GLY A C 1
ATOM 3851 O O . GLY A 1 483 ? 17.893 -5.963 -20.964 1.00 96.19 483 GLY A O 1
ATOM 3852 N N . THR A 1 484 ? 16.703 -4.376 -22.005 1.00 95.62 484 THR A N 1
ATOM 3853 C CA . THR A 1 484 ? 15.491 -5.198 -22.170 1.00 95.62 484 THR A CA 1
ATOM 3854 C C . THR A 1 484 ? 15.722 -6.346 -23.157 1.00 95.62 484 THR A C 1
ATOM 3856 O O . THR A 1 484 ? 15.326 -7.473 -22.880 1.00 95.62 484 THR A O 1
ATOM 3859 N N . ILE A 1 485 ? 16.431 -6.101 -24.267 1.00 96.38 485 ILE A N 1
ATOM 3860 C CA . ILE A 1 485 ? 16.837 -7.149 -25.220 1.00 96.38 485 ILE A CA 1
ATOM 3861 C C . ILE A 1 485 ? 17.738 -8.180 -24.535 1.00 96.38 485 ILE A C 1
ATOM 3863 O O . ILE A 1 485 ? 17.547 -9.383 -24.708 1.00 96.38 485 ILE A O 1
ATOM 3867 N N . ALA A 1 486 ? 18.721 -7.721 -23.755 1.00 96.50 486 ALA A N 1
ATOM 3868 C CA . ALA A 1 486 ? 19.610 -8.598 -23.005 1.00 96.50 486 ALA A CA 1
ATOM 3869 C C . ALA A 1 486 ? 18.833 -9.486 -22.028 1.00 96.50 486 ALA A C 1
ATOM 3871 O O . ALA A 1 486 ? 19.080 -10.688 -21.974 1.00 96.50 486 ALA A O 1
ATOM 3872 N N . GLN A 1 487 ? 17.878 -8.902 -21.300 1.00 94.56 487 GLN A N 1
ATOM 3873 C CA . GLN A 1 487 ? 17.004 -9.636 -20.393 1.00 94.56 487 GLN A CA 1
ATOM 3874 C C . GLN A 1 487 ? 16.157 -10.678 -21.142 1.00 94.56 487 GLN A C 1
ATOM 3876 O O . GLN A 1 487 ? 16.114 -11.827 -20.718 1.00 94.56 487 GLN A O 1
ATOM 3881 N N . ASN A 1 488 ? 15.557 -10.326 -22.285 1.00 95.62 488 ASN A N 1
ATOM 3882 C CA . ASN A 1 488 ? 14.782 -11.272 -23.093 1.00 95.62 488 ASN A CA 1
ATOM 3883 C C . ASN A 1 488 ? 15.633 -12.462 -23.564 1.00 95.62 488 ASN A C 1
ATOM 3885 O O . ASN A 1 488 ? 15.214 -13.610 -23.448 1.00 95.62 488 ASN A O 1
ATOM 3889 N N . PHE A 1 489 ? 16.853 -12.209 -24.055 1.00 95.69 489 PHE A N 1
ATOM 3890 C CA . PHE A 1 489 ? 17.780 -13.284 -24.422 1.00 95.69 489 PHE A CA 1
ATOM 3891 C C . PHE A 1 489 ? 18.140 -14.168 -23.236 1.00 95.69 489 PHE A C 1
ATOM 3893 O O . PHE A 1 489 ? 18.217 -15.381 -23.390 1.00 95.69 489 PHE A O 1
ATOM 3900 N N . ALA A 1 490 ? 18.338 -13.579 -22.061 1.00 93.88 490 ALA A N 1
ATOM 3901 C CA . ALA A 1 490 ? 18.601 -14.350 -20.862 1.00 93.88 490 ALA A CA 1
ATOM 3902 C C . ALA A 1 490 ? 17.412 -15.253 -20.486 1.00 93.88 490 ALA A C 1
ATOM 3904 O O . ALA A 1 490 ? 17.623 -16.418 -20.169 1.00 93.88 490 ALA A O 1
ATOM 3905 N N . PHE A 1 491 ? 16.174 -14.769 -20.630 1.00 94.06 491 PHE A N 1
ATOM 3906 C CA . PHE A 1 491 ? 14.969 -15.582 -20.434 1.00 94.06 491 PHE A CA 1
ATOM 3907 C C . PHE A 1 491 ? 14.760 -16.664 -21.500 1.00 94.06 491 PHE A C 1
ATOM 3909 O O . PHE A 1 491 ? 14.115 -17.669 -21.227 1.00 94.06 491 PHE A O 1
ATOM 3916 N N . CYS A 1 492 ? 15.340 -16.514 -22.695 1.00 93.06 492 CYS A N 1
ATOM 3917 C CA . CYS A 1 492 ? 15.373 -17.591 -23.690 1.00 93.06 492 CYS A CA 1
ATOM 3918 C C . CYS A 1 492 ? 16.288 -18.763 -23.268 1.00 93.06 492 CYS A C 1
ATOM 3920 O O . CYS A 1 492 ? 16.297 -19.801 -23.930 1.00 93.06 492 CYS A O 1
ATOM 3922 N N . GLY A 1 493 ? 17.077 -18.598 -22.200 1.00 91.19 493 GLY A N 1
ATOM 3923 C CA . GLY A 1 493 ? 17.868 -19.648 -21.570 1.00 91.19 493 GLY A CA 1
ATOM 3924 C C . GLY A 1 493 ? 19.367 -19.636 -21.912 1.00 91.19 493 GLY A C 1
ATOM 3925 O O . GLY A 1 493 ? 19.848 -18.807 -22.697 1.00 91.19 493 GLY A O 1
ATOM 3926 N N . PRO A 1 494 ? 20.137 -20.588 -21.348 1.00 91.94 494 PRO A N 1
ATOM 3927 C CA . PRO A 1 494 ? 21.607 -20.580 -21.370 1.00 91.94 494 PRO A CA 1
ATOM 3928 C C . PRO A 1 494 ? 22.242 -20.561 -22.767 1.00 91.94 494 PRO A C 1
ATOM 3930 O O . PRO A 1 494 ? 23.323 -19.999 -22.961 1.00 91.94 494 PRO A O 1
ATOM 3933 N N . ALA A 1 495 ? 21.558 -21.109 -23.778 1.00 93.12 495 ALA A N 1
ATOM 3934 C CA . ALA A 1 495 ? 22.024 -21.113 -25.167 1.00 93.12 495 ALA A CA 1
ATOM 3935 C C . ALA A 1 495 ? 22.258 -19.697 -25.741 1.00 93.12 495 ALA A C 1
ATOM 3937 O O . ALA A 1 495 ? 23.026 -19.533 -26.693 1.00 93.12 495 ALA A O 1
ATOM 3938 N N . PHE A 1 496 ? 21.639 -18.669 -25.150 1.00 95.31 496 PHE A N 1
ATOM 3939 C CA . PHE A 1 496 ? 21.698 -17.279 -25.604 1.00 95.31 496 PHE A CA 1
ATOM 3940 C C . PHE A 1 496 ? 22.656 -16.392 -24.793 1.00 95.31 496 PHE A C 1
ATOM 3942 O O . PHE A 1 496 ? 22.711 -15.181 -25.017 1.00 95.31 496 PHE A O 1
ATOM 3949 N N . ILE A 1 497 ? 23.476 -16.961 -23.898 1.00 95.31 497 ILE A N 1
ATOM 3950 C CA . ILE A 1 497 ? 24.372 -16.187 -23.019 1.00 95.31 497 ILE A CA 1
ATOM 3951 C C . ILE A 1 497 ? 25.315 -15.237 -23.781 1.00 95.31 497 ILE A C 1
ATOM 3953 O O . ILE A 1 497 ? 25.630 -14.143 -23.308 1.00 95.31 497 ILE A O 1
ATOM 3957 N N . LYS A 1 498 ? 25.741 -15.601 -25.000 1.00 97.06 498 LYS A N 1
ATOM 3958 C CA . LYS A 1 498 ? 26.579 -14.737 -25.854 1.00 97.06 498 LYS A CA 1
ATOM 3959 C C . LYS A 1 498 ? 25.832 -13.468 -26.274 1.00 97.06 498 LYS A C 1
ATOM 3961 O O . LYS A 1 498 ? 26.390 -12.372 -26.219 1.00 97.06 498 LYS A O 1
ATOM 3966 N N . GLN A 1 499 ? 24.574 -13.609 -26.682 1.00 98.12 499 GLN A N 1
ATOM 3967 C CA . GLN A 1 499 ? 23.694 -12.511 -27.064 1.00 98.12 499 GLN A CA 1
ATOM 3968 C C . GLN A 1 499 ? 23.354 -11.651 -25.847 1.00 98.12 499 GLN A C 1
ATOM 3970 O O . GLN A 1 499 ? 23.391 -10.424 -25.957 1.00 98.12 499 GLN A O 1
ATOM 3975 N N . THR A 1 500 ? 23.121 -12.265 -24.686 1.00 97.31 500 THR A N 1
ATOM 3976 C CA . THR A 1 500 ? 22.947 -11.553 -23.414 1.00 97.31 500 THR A CA 1
ATOM 3977 C C . THR A 1 500 ? 24.158 -10.669 -23.119 1.00 97.31 500 THR A C 1
ATOM 3979 O O . THR A 1 500 ? 24.016 -9.451 -23.041 1.00 97.31 500 THR A O 1
ATOM 3982 N N . LYS A 1 501 ? 25.377 -11.230 -23.075 1.00 98.25 501 LYS A N 1
ATOM 3983 C CA . LYS A 1 501 ? 26.621 -10.472 -22.820 1.00 98.25 501 LYS A CA 1
ATOM 3984 C C . LYS A 1 501 ? 26.840 -9.323 -23.805 1.00 98.25 501 LYS A C 1
ATOM 3986 O O . LYS A 1 501 ? 27.226 -8.221 -23.402 1.00 98.25 501 LYS A O 1
ATOM 3991 N N . LYS A 1 502 ? 26.572 -9.563 -25.095 1.00 98.44 502 LYS A N 1
ATOM 3992 C CA . LYS A 1 502 ? 26.670 -8.536 -26.140 1.00 98.44 502 LYS A CA 1
ATOM 3993 C C . LYS A 1 502 ? 25.735 -7.361 -25.845 1.00 98.44 502 LYS A C 1
ATOM 3995 O O . LYS A 1 502 ? 26.186 -6.220 -25.831 1.00 98.44 502 LYS A O 1
ATOM 4000 N N . ASN A 1 503 ? 24.455 -7.631 -25.599 1.00 98.19 503 ASN A N 1
ATOM 4001 C CA . ASN A 1 503 ? 23.466 -6.577 -25.376 1.00 98.19 503 ASN A CA 1
ATOM 4002 C C . ASN A 1 503 ? 23.651 -5.873 -24.024 1.00 98.19 503 ASN A C 1
ATOM 4004 O O . ASN A 1 503 ? 23.482 -4.661 -23.962 1.00 98.19 503 ASN A O 1
ATOM 4008 N N . ILE A 1 504 ? 24.106 -6.575 -22.978 1.00 98.12 504 ILE A N 1
ATOM 4009 C CA . ILE A 1 504 ? 24.531 -5.949 -21.714 1.00 98.12 504 ILE A CA 1
ATOM 4010 C C . ILE A 1 504 ? 25.658 -4.943 -21.956 1.00 98.12 504 ILE A C 1
ATOM 4012 O O . ILE A 1 504 ? 25.595 -3.818 -21.468 1.00 98.12 504 ILE A O 1
ATOM 4016 N N . SER A 1 505 ? 26.660 -5.311 -22.757 1.00 98.19 505 SER A N 1
ATOM 4017 C CA . SER A 1 505 ? 27.775 -4.412 -23.078 1.00 98.19 505 SER A CA 1
ATOM 4018 C C . SER A 1 505 ? 27.304 -3.165 -23.839 1.00 98.19 505 SER A C 1
ATOM 4020 O O . SER A 1 505 ? 27.748 -2.056 -23.540 1.00 98.19 505 SER A O 1
ATOM 4022 N N . LEU A 1 506 ? 26.370 -3.328 -24.785 1.00 98.12 506 LEU A N 1
ATOM 4023 C CA . LEU A 1 506 ? 25.753 -2.214 -25.518 1.00 98.12 506 LEU A CA 1
ATOM 4024 C C . LEU A 1 506 ? 24.925 -1.313 -24.592 1.00 98.12 506 LEU A C 1
ATOM 4026 O O . LEU A 1 506 ? 25.065 -0.091 -24.644 1.00 98.12 506 LEU A O 1
ATOM 4030 N N . ALA A 1 507 ? 24.133 -1.902 -23.693 1.00 97.94 507 ALA A N 1
ATOM 4031 C CA . ALA A 1 507 ? 23.366 -1.166 -22.696 1.00 97.94 507 ALA A CA 1
ATOM 4032 C C . ALA A 1 507 ? 24.284 -0.347 -21.779 1.00 97.94 507 ALA A C 1
ATOM 4034 O O . ALA A 1 507 ? 24.085 0.851 -21.598 1.00 97.94 507 ALA A O 1
ATOM 4035 N N . GLN A 1 508 ? 25.339 -0.968 -21.244 1.00 97.75 508 GLN A N 1
ATOM 4036 C CA . GLN A 1 508 ? 26.304 -0.301 -20.372 1.00 97.75 508 GLN A CA 1
ATOM 4037 C C . GLN A 1 508 ? 27.050 0.836 -21.073 1.00 97.75 508 GLN A C 1
ATOM 4039 O O . GLN A 1 508 ? 27.289 1.872 -20.453 1.00 97.75 508 GLN A O 1
ATOM 4044 N N . ALA A 1 509 ? 27.397 0.669 -22.353 1.00 97.56 509 ALA A N 1
ATOM 4045 C CA . ALA A 1 509 ? 27.985 1.735 -23.155 1.00 97.56 509 ALA A CA 1
ATOM 4046 C C . ALA A 1 509 ? 27.013 2.914 -23.314 1.00 97.56 509 ALA A C 1
ATOM 4048 O O . ALA A 1 509 ? 27.398 4.050 -23.044 1.00 97.56 509 ALA A O 1
ATOM 4049 N N . ALA A 1 510 ? 25.750 2.639 -23.651 1.00 97.25 510 ALA A N 1
ATOM 4050 C CA . ALA A 1 510 ? 24.714 3.659 -23.794 1.00 97.25 510 ALA A CA 1
ATOM 4051 C C . ALA A 1 510 ? 24.341 4.345 -22.465 1.00 97.25 510 ALA A C 1
ATOM 4053 O O . ALA A 1 510 ? 23.922 5.497 -22.471 1.00 97.25 510 ALA A O 1
ATOM 4054 N N . PHE A 1 511 ? 24.552 3.700 -21.315 1.00 97.25 511 PHE A N 1
ATOM 4055 C CA . PHE A 1 511 ? 24.446 4.341 -19.997 1.00 97.25 511 PHE A CA 1
ATOM 4056 C C . PHE A 1 511 ? 25.725 5.080 -19.556 1.00 97.25 511 PHE A C 1
ATOM 4058 O O . PHE A 1 511 ? 25.810 5.547 -18.421 1.00 97.25 511 PHE A O 1
ATOM 4065 N N . GLY A 1 512 ? 26.731 5.202 -20.428 1.00 96.56 512 GLY A N 1
ATOM 4066 C CA . GLY A 1 512 ? 27.954 5.954 -20.144 1.00 96.56 512 GLY A CA 1
ATOM 4067 C C . GLY A 1 512 ? 28.935 5.231 -19.224 1.00 96.56 512 GLY A C 1
ATOM 4068 O O . GLY A 1 512 ? 29.666 5.882 -18.486 1.00 96.56 512 GLY A O 1
ATOM 4069 N N . LYS A 1 513 ? 28.939 3.890 -19.226 1.00 95.19 513 LYS A N 1
ATOM 4070 C CA . LYS A 1 513 ? 29.933 3.042 -18.534 1.00 95.19 513 LYS A CA 1
ATOM 4071 C C . LYS A 1 513 ? 30.096 3.331 -17.029 1.00 95.19 513 LYS A C 1
ATOM 4073 O O . LYS A 1 513 ? 31.151 3.071 -16.461 1.00 95.19 513 LYS A O 1
ATOM 4078 N N . GLY A 1 514 ? 29.050 3.849 -16.385 1.00 93.44 514 GLY A N 1
ATOM 4079 C CA . GLY A 1 514 ? 29.051 4.186 -14.958 1.00 93.44 514 GLY A CA 1
ATOM 4080 C C . GLY A 1 514 ? 29.643 5.559 -14.613 1.00 93.44 514 GLY A C 1
ATOM 4081 O O . GLY A 1 514 ? 29.656 5.915 -13.433 1.00 93.44 514 GLY A O 1
ATOM 4082 N N . GLU A 1 515 ? 30.082 6.335 -15.610 1.00 95.94 515 GLU A N 1
ATOM 4083 C CA . GLU A 1 515 ? 30.646 7.685 -15.446 1.00 95.94 515 GLU A CA 1
ATOM 4084 C C . GLU A 1 515 ? 29.551 8.756 -15.302 1.00 95.94 515 GLU A C 1
ATOM 4086 O O . GLU A 1 515 ? 29.757 9.801 -14.686 1.00 95.94 515 GLU A O 1
ATOM 4091 N N . VAL A 1 516 ? 28.351 8.489 -15.827 1.00 95.44 516 VAL A N 1
ATOM 4092 C CA . VAL A 1 516 ? 27.214 9.413 -15.754 1.00 95.44 516 VAL A CA 1
ATOM 4093 C C . VAL A 1 516 ? 26.402 9.148 -14.493 1.00 95.44 516 VAL A C 1
ATOM 4095 O O . VAL A 1 516 ? 25.617 8.203 -14.424 1.00 95.44 516 VAL A O 1
ATOM 4098 N N . ALA A 1 517 ? 26.563 10.020 -13.493 1.00 92.69 517 ALA A N 1
ATOM 4099 C CA . ALA A 1 517 ? 25.955 9.868 -12.169 1.00 92.69 517 ALA A CA 1
ATOM 4100 C C . ALA A 1 517 ? 24.434 9.631 -12.210 1.00 92.69 517 ALA A C 1
ATOM 4102 O O . ALA A 1 517 ? 23.923 8.781 -11.483 1.00 92.69 517 ALA A O 1
ATOM 4103 N N . SER A 1 518 ? 23.713 10.327 -13.096 1.00 89.12 518 SER A N 1
ATOM 4104 C CA . SER A 1 518 ? 22.257 10.189 -13.243 1.00 89.12 518 SER A CA 1
ATOM 4105 C C . SER A 1 518 ? 21.803 8.861 -13.863 1.00 89.12 518 SER A C 1
ATOM 4107 O O . SER A 1 518 ? 20.626 8.538 -13.755 1.00 89.12 518 SER A O 1
ATOM 4109 N N . LEU A 1 519 ? 22.709 8.101 -14.489 1.00 92.38 519 LEU A N 1
ATOM 4110 C CA . LEU A 1 519 ? 22.442 6.814 -15.151 1.00 92.38 519 LEU A CA 1
ATOM 4111 C C . LEU A 1 519 ? 23.171 5.638 -14.486 1.00 92.38 519 LEU A C 1
ATOM 4113 O O . LEU A 1 519 ? 23.051 4.497 -14.933 1.00 92.38 519 LEU A O 1
ATOM 4117 N N . ARG A 1 520 ? 23.927 5.888 -13.408 1.00 92.12 520 ARG A N 1
ATOM 4118 C CA . ARG A 1 520 ? 24.749 4.869 -12.744 1.00 92.12 520 ARG A CA 1
ATOM 4119 C C . ARG A 1 520 ? 23.928 3.666 -12.280 1.00 92.12 520 ARG A C 1
ATOM 4121 O O . ARG A 1 520 ? 24.385 2.539 -12.420 1.00 92.12 520 ARG A O 1
ATOM 4128 N N . GLN A 1 521 ? 22.727 3.892 -11.754 1.00 90.25 521 GLN A N 1
ATOM 4129 C CA . GLN A 1 521 ? 21.867 2.804 -11.276 1.00 90.25 521 GLN A CA 1
ATOM 4130 C C . GLN A 1 521 ? 21.357 1.922 -12.425 1.00 90.25 521 GLN A C 1
ATOM 4132 O O . GLN A 1 521 ? 21.387 0.698 -12.316 1.00 90.25 521 GLN A O 1
ATOM 4137 N N . ASP A 1 522 ? 20.973 2.513 -13.560 1.00 92.00 522 ASP A N 1
ATOM 4138 C CA . ASP A 1 522 ? 20.572 1.755 -14.752 1.00 92.00 522 ASP A CA 1
ATOM 4139 C C . ASP A 1 522 ? 21.749 0.975 -15.363 1.00 92.00 522 ASP A C 1
ATOM 4141 O O . ASP A 1 522 ? 21.574 -0.156 -15.827 1.00 92.00 522 ASP A O 1
ATOM 4145 N N . TRP A 1 523 ? 22.961 1.543 -15.304 1.00 95.56 523 TRP A N 1
ATOM 4146 C CA . TRP A 1 523 ? 24.207 0.857 -15.657 1.00 95.56 523 TRP A CA 1
ATOM 4147 C C . TRP A 1 523 ? 24.500 -0.331 -14.724 1.00 95.56 523 TRP A C 1
ATOM 4149 O O . TRP A 1 523 ? 24.764 -1.433 -15.212 1.00 95.56 523 TRP A O 1
ATOM 4159 N N . LEU A 1 524 ? 24.402 -0.139 -13.401 1.00 93.38 524 LEU A N 1
ATOM 4160 C CA . LEU A 1 524 ? 24.604 -1.195 -12.399 1.00 93.38 524 LEU A CA 1
ATOM 4161 C C . LEU A 1 524 ? 23.604 -2.339 -12.576 1.00 93.38 524 LEU A C 1
ATOM 4163 O O . LEU A 1 524 ? 23.982 -3.508 -12.510 1.00 93.38 524 LEU A O 1
ATOM 4167 N N . ARG A 1 525 ? 22.338 -2.016 -12.865 1.00 92.50 525 ARG A N 1
ATOM 4168 C CA . ARG A 1 525 ? 21.264 -2.996 -13.084 1.00 92.50 525 ARG A CA 1
ATOM 4169 C C . ARG A 1 525 ? 21.607 -4.027 -14.162 1.00 92.50 525 ARG A C 1
ATOM 4171 O O . ARG A 1 525 ? 21.186 -5.174 -14.052 1.00 92.50 525 ARG A O 1
ATOM 4178 N N . GLN A 1 526 ? 22.417 -3.665 -15.156 1.00 96.50 526 GLN A N 1
ATOM 4179 C CA . GLN A 1 526 ? 22.842 -4.600 -16.201 1.00 96.50 526 GLN A CA 1
ATOM 4180 C C . GLN A 1 526 ? 23.695 -5.754 -15.648 1.00 96.50 526 GLN A C 1
ATOM 4182 O O . GLN A 1 526 ? 23.596 -6.881 -16.131 1.00 96.50 526 GLN A O 1
ATOM 4187 N N . PHE A 1 527 ? 24.486 -5.515 -14.595 1.00 96.19 527 PHE A N 1
ATOM 4188 C CA . PHE A 1 527 ? 25.218 -6.593 -13.926 1.00 96.19 527 PHE A CA 1
ATOM 4189 C C . PHE A 1 527 ? 24.277 -7.572 -13.226 1.00 96.19 527 PHE A C 1
ATOM 4191 O O . PHE A 1 527 ? 24.554 -8.764 -13.232 1.00 96.19 527 PHE A O 1
ATOM 4198 N N . SER A 1 528 ? 23.147 -7.111 -12.681 1.00 94.00 528 SER A N 1
ATOM 4199 C CA . SER A 1 528 ? 22.150 -8.005 -12.078 1.00 94.00 528 SER A CA 1
ATOM 4200 C C . SER A 1 528 ? 21.600 -9.001 -13.103 1.00 94.00 528 SER A C 1
ATOM 4202 O O . SER A 1 528 ? 21.624 -10.204 -12.861 1.00 94.00 528 SER A O 1
ATOM 4204 N N . TYR A 1 529 ? 21.208 -8.522 -14.287 1.00 95.00 529 TYR A N 1
ATOM 4205 C CA . TYR A 1 529 ? 20.718 -9.387 -15.367 1.00 95.00 529 TYR A CA 1
ATOM 4206 C C . TYR A 1 529 ? 21.772 -10.381 -15.845 1.00 95.00 529 TYR A C 1
ATOM 4208 O O . TYR A 1 529 ? 21.472 -11.554 -16.054 1.00 95.00 529 TYR A O 1
ATOM 4216 N N . LEU A 1 530 ? 23.017 -9.923 -15.996 1.00 96.94 530 LEU A N 1
ATOM 4217 C CA . LEU A 1 530 ? 24.113 -10.802 -16.382 1.00 96.94 530 LEU A CA 1
ATOM 4218 C C . LEU A 1 530 ? 24.415 -11.842 -15.296 1.00 96.94 530 LEU A C 1
ATOM 4220 O O . LEU A 1 530 ? 24.667 -12.993 -15.630 1.00 96.94 530 LEU A O 1
ATOM 4224 N N . CYS A 1 531 ? 24.367 -11.454 -14.019 1.00 95.94 531 CYS A N 1
ATOM 4225 C CA . CYS A 1 531 ? 24.565 -12.361 -12.893 1.00 95.94 531 CYS A CA 1
ATOM 4226 C C . CYS A 1 531 ? 23.566 -13.516 -12.963 1.00 95.94 531 CYS A C 1
ATOM 4228 O O . CYS A 1 531 ? 23.981 -14.666 -13.026 1.00 95.94 531 CYS A O 1
ATOM 4230 N N . PHE A 1 532 ? 22.266 -13.220 -13.048 1.00 94.88 532 PHE A N 1
ATOM 4231 C CA . PHE A 1 532 ? 21.243 -14.264 -13.110 1.00 94.88 532 PHE A CA 1
ATOM 4232 C C . PHE A 1 532 ? 21.367 -15.135 -14.362 1.00 94.88 532 PHE A C 1
ATOM 4234 O O . PHE A 1 532 ? 21.305 -16.353 -14.255 1.00 94.88 532 PHE A O 1
ATOM 4241 N N . ALA A 1 533 ? 21.664 -14.542 -15.521 1.00 94.94 533 ALA A N 1
ATOM 4242 C CA . ALA A 1 533 ? 21.906 -15.309 -16.743 1.00 94.94 533 ALA A CA 1
ATOM 4243 C C . ALA A 1 533 ? 23.095 -16.275 -16.613 1.00 94.94 533 ALA A C 1
ATOM 4245 O O . ALA A 1 533 ? 23.064 -17.369 -17.170 1.00 94.94 533 ALA A O 1
ATOM 4246 N N . LEU A 1 534 ? 24.149 -15.876 -15.895 1.00 95.31 534 LEU A N 1
ATOM 4247 C CA . LEU A 1 534 ? 25.312 -16.722 -15.625 1.00 95.31 534 LEU A CA 1
ATOM 4248 C C . LEU A 1 534 ? 25.039 -17.785 -14.556 1.00 95.31 534 LEU A C 1
ATOM 4250 O O . LEU A 1 534 ? 25.681 -18.827 -14.606 1.00 95.31 534 LEU A O 1
ATOM 4254 N N . LEU A 1 535 ? 24.135 -17.529 -13.607 1.00 93.38 535 LEU A N 1
ATOM 4255 C CA . LEU A 1 535 ? 23.705 -18.511 -12.605 1.00 93.38 535 LEU A CA 1
ATOM 4256 C C . LEU A 1 535 ? 22.787 -19.582 -13.202 1.00 93.38 535 LEU A C 1
ATOM 4258 O O . LEU A 1 535 ? 22.854 -20.733 -12.787 1.00 93.38 535 LEU A O 1
ATOM 4262 N N . ASP A 1 536 ? 21.973 -19.219 -14.194 1.00 92.50 536 ASP A N 1
ATOM 4263 C CA . ASP A 1 536 ? 21.175 -20.177 -14.966 1.00 92.50 536 ASP A CA 1
ATOM 4264 C C . ASP A 1 536 ? 22.043 -20.987 -15.949 1.00 92.50 536 ASP A C 1
ATOM 4266 O O . ASP A 1 536 ? 21.639 -22.047 -16.425 1.00 92.50 536 ASP A O 1
ATOM 4270 N N . CYS A 1 537 ? 23.254 -20.510 -16.258 1.00 88.62 537 CYS A N 1
ATOM 4271 C CA . CYS A 1 537 ? 24.263 -21.330 -16.917 1.00 88.62 537 CYS A CA 1
ATOM 4272 C C . CYS A 1 537 ? 24.877 -22.286 -15.887 1.00 88.62 537 CYS A C 1
ATOM 4274 O O . CYS A 1 537 ? 25.203 -21.886 -14.775 1.00 88.62 537 CYS A O 1
ATOM 4276 N N . GLU A 1 538 ? 25.079 -23.545 -16.273 1.00 79.81 538 GLU A N 1
ATOM 4277 C CA . GLU A 1 538 ? 25.662 -24.578 -15.413 1.00 79.81 538 GLU A CA 1
ATOM 4278 C C . GLU A 1 538 ? 27.022 -24.174 -14.788 1.00 79.81 538 GLU A C 1
ATOM 4280 O O . GLU A 1 538 ? 27.616 -23.130 -15.077 1.00 79.81 538 GLU A O 1
ATOM 4285 N N . LYS A 1 539 ? 27.591 -25.068 -13.966 1.00 85.56 539 LYS A N 1
ATOM 4286 C CA . LYS A 1 539 ? 28.800 -24.857 -13.140 1.00 85.56 539 LYS A CA 1
ATOM 4287 C C . LYS A 1 539 ? 29.979 -24.143 -13.819 1.00 85.56 539 LYS A C 1
ATOM 4289 O O . LYS A 1 539 ? 30.769 -23.506 -13.124 1.00 85.56 539 LYS A O 1
ATOM 4294 N N . CYS A 1 540 ? 30.122 -24.221 -15.144 1.00 87.56 540 CYS A N 1
ATOM 4295 C CA . CYS A 1 540 ? 31.172 -23.530 -15.894 1.00 87.56 540 CYS A CA 1
ATOM 4296 C C . CYS A 1 540 ? 31.132 -21.994 -15.783 1.00 87.56 540 CYS A C 1
ATOM 4298 O O . CYS A 1 540 ? 32.164 -21.357 -15.975 1.00 87.56 540 CYS A O 1
ATOM 4300 N N . CYS A 1 541 ? 29.981 -21.395 -15.463 1.00 92.44 541 CYS A N 1
ATOM 4301 C CA . CYS A 1 541 ? 29.815 -19.939 -15.383 1.00 92.44 541 CYS A CA 1
ATOM 4302 C C . CYS A 1 541 ? 29.857 -19.381 -13.951 1.00 92.44 541 CYS A C 1
ATOM 4304 O O . CYS A 1 541 ? 29.856 -18.164 -13.769 1.00 92.44 541 CYS A O 1
ATOM 4306 N N . HIS A 1 542 ? 29.956 -20.237 -12.929 1.00 92.00 542 HIS A N 1
ATOM 4307 C CA . HIS A 1 542 ? 29.821 -19.841 -11.522 1.00 92.00 542 HIS A CA 1
ATOM 4308 C C . HIS A 1 542 ? 30.877 -18.828 -11.046 1.00 92.00 542 HIS A C 1
ATOM 4310 O O . HIS A 1 542 ? 30.566 -17.934 -10.258 1.00 92.00 542 HIS A O 1
ATOM 4316 N N . LEU A 1 543 ? 32.124 -18.945 -11.520 1.00 91.12 543 LEU A N 1
ATOM 4317 C CA . LEU A 1 543 ? 33.186 -18.001 -11.153 1.00 91.12 543 LEU A CA 1
ATOM 4318 C C . LEU A 1 543 ? 32.912 -16.605 -11.729 1.00 91.12 543 LEU A C 1
ATOM 4320 O O . LEU A 1 543 ? 33.003 -15.613 -11.013 1.00 91.12 543 LEU A O 1
ATOM 4324 N N . GLU A 1 544 ? 32.499 -16.539 -12.996 1.00 94.94 544 GLU A N 1
ATOM 4325 C CA . GLU A 1 544 ? 32.122 -15.283 -13.647 1.00 94.94 544 GLU A CA 1
ATOM 4326 C C . GLU A 1 544 ? 30.870 -14.675 -12.996 1.00 94.94 544 GLU A C 1
ATOM 4328 O O . GLU A 1 544 ? 30.822 -13.470 -12.754 1.00 94.94 544 GLU A O 1
ATOM 4333 N N . ALA A 1 545 ? 29.879 -15.501 -12.638 1.00 94.75 545 ALA A N 1
ATOM 4334 C CA . ALA A 1 545 ? 28.681 -15.055 -11.927 1.00 94.75 545 ALA A CA 1
ATOM 4335 C C . ALA A 1 545 ? 29.034 -14.368 -10.600 1.00 94.75 545 ALA A C 1
ATOM 4337 O O . ALA A 1 545 ? 28.500 -13.301 -10.297 1.00 94.75 545 ALA A O 1
ATOM 4338 N N . LYS A 1 546 ? 29.988 -14.926 -9.839 1.00 91.75 546 LYS A N 1
ATOM 4339 C CA . LYS A 1 546 ? 30.497 -14.310 -8.606 1.00 91.75 546 LYS A CA 1
ATOM 4340 C C . LYS A 1 546 ? 31.112 -12.937 -8.865 1.00 91.75 546 LYS A C 1
ATOM 4342 O O . LYS A 1 546 ? 30.806 -11.989 -8.148 1.00 91.75 546 LYS A O 1
ATOM 4347 N N . GLU A 1 547 ? 31.981 -12.820 -9.866 1.00 93.12 547 GLU A N 1
ATOM 4348 C CA . GLU A 1 547 ? 32.633 -11.550 -10.203 1.00 93.12 547 GLU A CA 1
ATOM 4349 C C . GLU A 1 547 ? 31.611 -10.480 -10.601 1.00 93.12 547 GLU A C 1
ATOM 4351 O O . GLU A 1 547 ? 31.698 -9.328 -10.170 1.00 93.12 547 GLU A O 1
ATOM 4356 N N . VAL A 1 548 ? 30.606 -10.864 -11.390 1.00 95.31 548 VAL A N 1
ATOM 4357 C CA . VAL A 1 548 ? 29.511 -9.978 -11.792 1.00 95.31 548 VAL A CA 1
ATOM 4358 C C . VAL A 1 548 ? 28.637 -9.594 -10.594 1.00 95.31 548 VAL A C 1
ATOM 4360 O O . VAL A 1 548 ? 28.273 -8.424 -10.471 1.00 95.31 548 VAL A O 1
ATOM 4363 N N . LEU A 1 549 ? 28.354 -10.527 -9.678 1.00 93.06 549 LEU A N 1
ATOM 4364 C CA . LEU A 1 549 ? 27.642 -10.247 -8.429 1.00 93.06 549 LEU A CA 1
ATOM 4365 C C . LEU A 1 549 ? 28.401 -9.230 -7.567 1.00 93.06 549 LEU A C 1
ATOM 4367 O O . LEU A 1 549 ? 27.795 -8.269 -7.101 1.00 93.06 549 LEU A O 1
ATOM 4371 N N . CYS A 1 550 ? 29.719 -9.387 -7.402 1.00 90.69 550 CYS A N 1
ATOM 4372 C CA . CYS A 1 550 ? 30.555 -8.420 -6.683 1.00 90.69 550 CYS A CA 1
ATOM 4373 C C . CYS A 1 550 ? 30.457 -7.018 -7.292 1.00 90.69 550 CYS A C 1
ATOM 4375 O O . CYS A 1 550 ? 30.275 -6.043 -6.566 1.00 90.69 550 CYS A O 1
ATOM 4377 N N . ARG A 1 551 ? 30.518 -6.913 -8.627 1.00 92.88 551 ARG A N 1
ATOM 4378 C CA . ARG A 1 551 ? 30.368 -5.631 -9.335 1.00 92.88 551 ARG A CA 1
ATOM 4379 C C . ARG A 1 551 ? 28.986 -5.021 -9.136 1.00 92.88 551 ARG A C 1
ATOM 4381 O O . ARG A 1 551 ? 28.894 -3.819 -8.916 1.00 92.88 551 ARG A O 1
ATOM 4388 N N . TYR A 1 552 ? 27.929 -5.832 -9.195 1.00 92.94 552 TYR A N 1
ATOM 4389 C CA . TYR A 1 552 ? 26.562 -5.368 -8.956 1.00 92.94 552 TYR A CA 1
ATOM 4390 C C . TYR A 1 552 ? 26.372 -4.843 -7.528 1.00 92.94 552 TYR A C 1
ATOM 4392 O O . TYR A 1 552 ? 25.752 -3.802 -7.332 1.00 92.94 552 TYR A O 1
ATOM 4400 N N . LEU A 1 553 ? 26.931 -5.549 -6.543 1.00 89.62 553 LEU A N 1
ATOM 4401 C CA . LEU A 1 553 ? 26.894 -5.164 -5.133 1.00 89.62 553 LEU A CA 1
ATOM 4402 C C . LEU A 1 553 ? 27.928 -4.081 -4.772 1.00 89.62 553 LEU A C 1
ATOM 4404 O O . LEU A 1 553 ? 27.980 -3.672 -3.617 1.00 89.62 553 LEU A O 1
ATOM 4408 N N . GLU A 1 554 ? 28.738 -3.633 -5.737 1.00 88.88 554 GLU A N 1
ATOM 4409 C CA . GLU A 1 554 ? 29.818 -2.652 -5.568 1.00 88.88 554 GLU A CA 1
ATOM 4410 C C . GLU A 1 554 ? 30.816 -3.022 -4.451 1.00 88.88 554 GLU A C 1
ATOM 4412 O O . GLU A 1 554 ? 31.265 -2.173 -3.684 1.00 88.88 554 GLU A O 1
ATOM 4417 N N . ILE A 1 555 ? 31.190 -4.303 -4.374 1.00 84.94 555 ILE A N 1
ATOM 4418 C CA . ILE A 1 555 ? 32.189 -4.824 -3.429 1.00 84.94 555 ILE A CA 1
ATOM 4419 C C . ILE A 1 555 ? 33.410 -5.370 -4.162 1.00 84.94 555 ILE A C 1
ATOM 4421 O O . ILE A 1 555 ? 33.285 -6.036 -5.187 1.00 84.94 555 ILE A O 1
ATOM 4425 N N . GLU A 1 556 ? 34.601 -5.130 -3.609 1.00 73.19 556 GLU A N 1
ATOM 4426 C CA . GLU A 1 556 ? 35.849 -5.665 -4.170 1.00 73.19 556 GLU A CA 1
ATOM 4427 C C . GLU A 1 556 ? 35.886 -7.191 -4.083 1.00 73.19 556 GLU A C 1
ATOM 4429 O O . GLU A 1 556 ? 36.181 -7.867 -5.063 1.00 73.19 556 GLU A O 1
ATOM 4434 N N . ASN A 1 557 ? 35.554 -7.732 -2.908 1.00 67.38 557 ASN A N 1
ATOM 4435 C CA . ASN A 1 557 ? 35.439 -9.160 -2.656 1.00 67.38 557 ASN A CA 1
ATOM 4436 C C . ASN A 1 557 ? 34.380 -9.424 -1.572 1.00 67.38 557 ASN A C 1
ATOM 4438 O O . ASN A 1 557 ? 34.285 -8.711 -0.571 1.00 67.38 557 ASN A O 1
ATOM 4442 N N . VAL A 1 558 ? 33.618 -10.502 -1.756 1.00 59.84 558 VAL A N 1
ATOM 4443 C CA . VAL A 1 558 ? 32.534 -10.970 -0.874 1.00 59.84 558 VAL A CA 1
ATOM 4444 C C . VAL A 1 558 ? 32.887 -11.113 0.627 1.00 59.84 558 VAL A C 1
ATOM 4446 O O . VAL A 1 558 ? 31.990 -10.865 1.435 1.00 59.84 558 VAL A O 1
ATOM 4449 N N . PRO A 1 559 ? 34.124 -11.437 1.072 1.00 53.00 559 PRO A N 1
ATOM 4450 C CA . PRO A 1 559 ? 34.370 -11.654 2.502 1.00 53.00 559 PRO A CA 1
ATOM 4451 C C . PRO A 1 559 ? 34.323 -10.388 3.374 1.00 53.00 559 PRO A C 1
ATOM 4453 O O . PRO A 1 559 ? 33.762 -10.431 4.466 1.00 53.00 559 PRO A O 1
ATOM 4456 N N . MET A 1 560 ? 34.888 -9.262 2.911 1.00 50.72 560 MET A N 1
ATOM 4457 C CA . MET A 1 560 ? 35.125 -8.060 3.739 1.00 50.72 560 MET A CA 1
ATOM 4458 C C . MET A 1 560 ? 34.129 -6.910 3.510 1.00 50.72 560 MET A C 1
ATOM 4460 O O . MET A 1 560 ? 33.961 -6.077 4.392 1.00 50.72 560 MET A O 1
ATOM 4464 N N . GLY A 1 561 ? 33.455 -6.843 2.354 1.00 51.66 561 GLY A N 1
ATOM 4465 C CA . GLY A 1 561 ? 32.552 -5.721 2.029 1.00 51.66 561 GLY A CA 1
ATOM 4466 C C . GLY A 1 561 ? 31.100 -5.891 2.504 1.00 51.66 561 GLY A C 1
ATOM 4467 O O . GLY A 1 561 ? 30.359 -4.924 2.671 1.00 51.66 561 GLY A O 1
ATOM 4468 N N . ILE A 1 562 ? 30.645 -7.124 2.746 1.00 58.62 562 ILE A N 1
ATOM 4469 C CA . ILE A 1 562 ? 29.223 -7.380 3.051 1.00 58.62 562 ILE A CA 1
ATOM 4470 C C . ILE A 1 562 ? 28.896 -7.149 4.542 1.00 58.62 562 ILE A C 1
ATOM 4472 O O . ILE A 1 562 ? 27.729 -7.007 4.906 1.00 58.62 562 ILE A O 1
ATOM 4476 N N . THR A 1 563 ? 29.898 -7.104 5.430 1.00 51.97 563 THR A N 1
ATOM 4477 C CA . THR A 1 563 ? 29.682 -6.805 6.860 1.00 51.97 563 THR A CA 1
ATOM 4478 C C . THR A 1 563 ? 29.373 -5.335 7.115 1.00 51.97 563 THR A C 1
ATOM 4480 O O . THR A 1 563 ? 28.498 -5.070 7.935 1.00 51.97 563 THR A O 1
ATOM 4483 N N . ASP A 1 564 ? 30.007 -4.415 6.376 1.00 50.16 564 ASP A N 1
ATOM 4484 C CA . ASP A 1 564 ? 29.988 -2.979 6.701 1.00 50.16 564 ASP A CA 1
ATOM 4485 C C . ASP A 1 564 ? 29.557 -2.054 5.544 1.00 50.16 564 ASP A C 1
ATOM 4487 O O . ASP A 1 564 ? 29.090 -0.947 5.803 1.00 50.16 564 ASP A O 1
ATOM 4491 N N . THR A 1 565 ? 29.677 -2.469 4.272 1.00 48.84 565 THR A N 1
ATOM 4492 C CA . THR A 1 565 ? 29.468 -1.578 3.104 1.00 48.84 565 THR A CA 1
ATOM 4493 C C . THR A 1 565 ? 28.199 -1.876 2.305 1.00 48.84 565 THR A C 1
ATOM 4495 O O . THR A 1 565 ? 27.519 -0.946 1.868 1.00 48.84 565 THR A O 1
ATOM 4498 N N . VAL A 1 566 ? 27.807 -3.146 2.157 1.00 54.03 566 VAL A N 1
ATOM 4499 C CA . VAL A 1 566 ? 26.508 -3.492 1.557 1.00 54.03 566 VAL A CA 1
ATOM 4500 C C . VAL A 1 566 ? 25.479 -3.582 2.668 1.00 54.03 566 VAL A C 1
ATOM 4502 O O . VAL A 1 566 ? 25.459 -4.544 3.438 1.00 54.03 566 VAL A O 1
ATOM 4505 N N . SER A 1 567 ? 24.591 -2.589 2.744 1.00 56.25 567 SER A N 1
ATOM 4506 C CA . SER A 1 567 ? 23.384 -2.685 3.561 1.00 56.25 567 SER A CA 1
ATOM 4507 C C . SER A 1 567 ? 22.501 -3.801 2.982 1.00 56.25 567 SER A C 1
ATOM 4509 O O . SER A 1 567 ? 21.632 -3.584 2.141 1.00 56.25 567 SER A O 1
ATOM 4511 N N . VAL A 1 568 ? 22.787 -5.048 3.365 1.00 65.00 568 VAL A N 1
ATOM 4512 C CA . VAL A 1 568 ? 21.852 -6.165 3.227 1.00 65.00 568 VAL A CA 1
ATOM 4513 C C . VAL A 1 568 ? 20.724 -5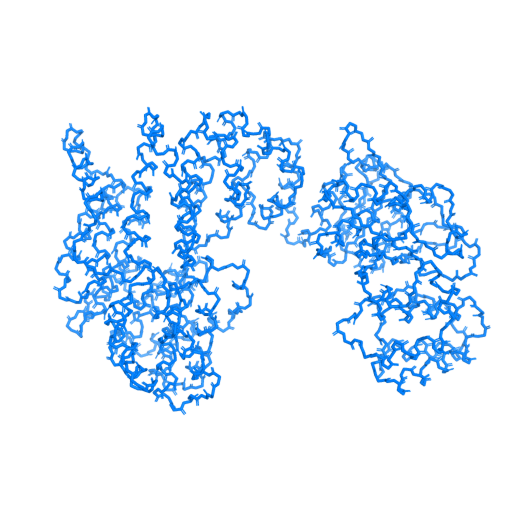.838 4.191 1.00 65.00 568 VAL A C 1
ATOM 4515 O O . VAL A 1 568 ? 20.805 -6.126 5.387 1.00 65.00 568 VAL A O 1
ATOM 4518 N N . SER A 1 569 ? 19.752 -5.103 3.681 1.00 74.69 569 SER A N 1
ATOM 4519 C CA . SER A 1 569 ? 18.669 -4.507 4.439 1.00 74.69 569 SER A CA 1
ATOM 4520 C C . SER A 1 569 ? 17.391 -4.583 3.615 1.00 74.69 569 SER A C 1
ATOM 4522 O O . SER A 1 569 ? 17.413 -4.641 2.385 1.00 74.69 569 SER A O 1
ATOM 4524 N N . ALA A 1 570 ? 16.263 -4.643 4.318 1.00 77.44 570 ALA A N 1
ATOM 4525 C CA . ALA A 1 570 ? 14.951 -4.829 3.709 1.00 77.44 570 ALA A CA 1
ATOM 4526 C C . ALA A 1 570 ? 14.535 -3.671 2.776 1.00 77.44 570 ALA A C 1
ATOM 4528 O O . ALA A 1 570 ? 13.647 -3.840 1.951 1.00 77.44 570 ALA A O 1
ATOM 4529 N N . ASP A 1 571 ? 15.189 -2.513 2.869 1.00 79.94 571 ASP A N 1
ATOM 4530 C CA . ASP A 1 571 ? 14.996 -1.347 1.997 1.00 79.94 571 ASP A CA 1
ATOM 4531 C C . ASP A 1 571 ? 15.664 -1.490 0.613 1.00 79.94 571 ASP A C 1
ATOM 4533 O O . ASP A 1 571 ? 15.376 -0.698 -0.282 1.00 79.94 571 ASP A O 1
ATOM 4537 N N . LYS A 1 572 ? 16.532 -2.494 0.409 1.00 85.81 572 LYS A N 1
ATOM 4538 C CA . LYS A 1 572 ? 17.200 -2.783 -0.873 1.00 85.81 572 LYS A CA 1
ATOM 4539 C C . LYS A 1 572 ? 16.929 -4.222 -1.325 1.00 85.81 572 LYS A C 1
ATOM 4541 O O . LYS A 1 572 ? 17.837 -5.061 -1.326 1.00 85.81 572 LYS A O 1
ATOM 4546 N N . PRO A 1 573 ? 15.691 -4.533 -1.743 1.00 89.75 573 PRO A N 1
ATOM 4547 C CA . PRO A 1 573 ? 15.283 -5.913 -1.974 1.00 89.75 573 PRO A CA 1
ATOM 4548 C C . PRO A 1 573 ? 15.974 -6.559 -3.190 1.00 89.75 573 PRO A C 1
ATOM 4550 O O . PRO A 1 573 ? 16.285 -7.744 -3.146 1.00 89.75 573 PRO A O 1
ATOM 4553 N N . TYR A 1 574 ? 16.309 -5.811 -4.249 1.00 90.75 574 TYR A N 1
ATOM 4554 C CA . TYR A 1 574 ? 16.991 -6.383 -5.426 1.00 90.75 574 TYR A CA 1
ATOM 4555 C C . TYR A 1 574 ? 18.447 -6.820 -5.150 1.00 90.75 574 TYR A C 1
ATOM 4557 O O . TYR A 1 574 ? 18.789 -7.958 -5.481 1.00 90.75 574 TYR A O 1
ATOM 4565 N N . PRO A 1 575 ? 19.304 -6.007 -4.494 1.00 90.81 575 PRO A N 1
ATOM 4566 C CA . PRO A 1 575 ? 20.602 -6.481 -4.006 1.00 90.81 575 PRO A CA 1
ATOM 4567 C C . PRO A 1 575 ? 20.503 -7.689 -3.065 1.00 90.81 575 PRO A C 1
ATOM 4569 O O . PRO A 1 575 ? 21.282 -8.634 -3.199 1.00 90.81 575 PRO A O 1
ATOM 4572 N N . LEU A 1 576 ? 19.526 -7.693 -2.147 1.00 91.62 576 LEU A N 1
ATOM 4573 C CA . LEU A 1 576 ? 19.276 -8.822 -1.246 1.00 91.62 576 LEU A CA 1
ATOM 4574 C C . LEU A 1 576 ? 18.892 -10.092 -2.021 1.00 91.62 576 LEU A C 1
ATOM 4576 O O . LEU A 1 576 ? 19.406 -11.170 -1.720 1.00 91.62 576 LEU A O 1
ATOM 4580 N N . PHE A 1 577 ? 18.044 -9.974 -3.043 1.00 94.25 577 PHE A N 1
ATOM 4581 C CA . PHE A 1 577 ? 17.698 -11.081 -3.929 1.00 94.25 577 PHE A CA 1
ATOM 4582 C C . PHE A 1 577 ? 18.930 -11.630 -4.656 1.00 94.25 577 PHE A C 1
ATOM 4584 O O . PHE A 1 577 ? 19.194 -12.830 -4.568 1.00 94.25 577 PHE A O 1
ATOM 4591 N N . ALA A 1 578 ? 19.725 -10.769 -5.298 1.00 93.50 578 ALA A N 1
ATOM 4592 C CA . ALA A 1 578 ? 20.934 -11.186 -6.009 1.00 93.50 578 ALA A CA 1
ATOM 4593 C C . ALA A 1 578 ? 21.927 -11.919 -5.091 1.00 93.50 578 ALA A C 1
ATOM 4595 O O . ALA A 1 578 ? 22.464 -12.963 -5.465 1.00 93.50 578 ALA A O 1
ATOM 4596 N N . LEU A 1 579 ? 22.121 -11.418 -3.866 1.00 93.12 579 LEU A N 1
ATOM 4597 C CA . LEU A 1 579 ? 22.959 -12.068 -2.860 1.00 93.12 579 LEU A CA 1
ATOM 4598 C C . LEU A 1 579 ? 22.396 -13.431 -2.435 1.00 93.12 579 LEU A C 1
ATOM 4600 O O . LEU A 1 579 ? 23.131 -14.417 -2.418 1.00 93.12 579 LEU A O 1
ATOM 4604 N N . THR A 1 580 ? 21.101 -13.496 -2.116 1.00 94.69 580 THR A N 1
ATOM 4605 C CA . THR A 1 580 ? 20.432 -14.737 -1.688 1.00 94.69 580 THR A CA 1
ATOM 4606 C C . THR A 1 580 ? 20.525 -15.806 -2.775 1.00 94.69 580 THR A C 1
ATOM 4608 O O . THR A 1 580 ? 20.839 -16.965 -2.494 1.00 94.69 580 THR A O 1
ATOM 4611 N N . ARG A 1 581 ? 20.322 -15.411 -4.035 1.00 93.94 581 ARG A N 1
ATOM 4612 C CA . ARG A 1 581 ? 20.450 -16.303 -5.185 1.00 93.94 581 ARG A CA 1
ATOM 4613 C C . ARG A 1 581 ? 21.887 -16.786 -5.378 1.00 93.94 581 ARG A C 1
ATOM 4615 O O . ARG A 1 581 ? 22.096 -17.985 -5.518 1.00 93.94 581 ARG A O 1
ATOM 4622 N N . GLY A 1 582 ? 22.871 -15.889 -5.299 1.00 93.31 582 GLY A N 1
ATOM 4623 C CA . GLY A 1 582 ? 24.289 -16.246 -5.385 1.00 93.31 582 GLY A CA 1
ATOM 4624 C C . GLY A 1 582 ? 24.728 -17.229 -4.292 1.00 93.31 582 GLY A C 1
ATOM 4625 O O . GLY A 1 582 ? 25.370 -18.231 -4.589 1.00 93.31 582 GLY A O 1
ATOM 4626 N N . LEU A 1 583 ? 24.328 -17.006 -3.036 1.00 92.56 583 LEU A N 1
ATOM 4627 C CA . LEU A 1 583 ? 24.625 -17.932 -1.930 1.00 92.56 583 LEU A CA 1
ATOM 4628 C C . LEU A 1 583 ? 24.040 -19.328 -2.151 1.00 92.56 583 LEU A C 1
ATOM 4630 O O . LEU A 1 583 ? 24.627 -20.313 -1.706 1.00 92.56 583 LEU A O 1
ATOM 4634 N N . THR A 1 584 ? 22.901 -19.396 -2.836 1.00 93.81 584 THR A N 1
ATOM 4635 C CA . THR A 1 584 ? 22.219 -20.652 -3.134 1.00 93.81 584 THR A CA 1
ATOM 4636 C C . THR A 1 584 ? 22.857 -21.368 -4.325 1.00 93.81 584 THR A C 1
ATOM 4638 O O . THR A 1 584 ? 23.116 -22.560 -4.262 1.00 93.81 584 THR A O 1
ATOM 4641 N N . ASP A 1 585 ? 23.142 -20.684 -5.428 1.00 92.81 585 ASP A N 1
ATOM 4642 C CA . ASP A 1 585 ? 23.537 -21.374 -6.666 1.00 92.81 585 ASP A CA 1
ATOM 4643 C C . ASP A 1 585 ? 25.050 -21.622 -6.770 1.00 92.81 585 ASP A C 1
ATOM 4645 O O . ASP A 1 585 ? 25.484 -22.591 -7.397 1.00 92.81 585 ASP A O 1
ATOM 4649 N N . ILE A 1 586 ? 25.875 -20.799 -6.110 1.00 90.62 586 ILE A N 1
ATOM 4650 C CA . ILE A 1 586 ? 27.343 -20.910 -6.156 1.00 90.62 586 ILE A CA 1
ATOM 4651 C C . ILE A 1 586 ? 27.988 -21.077 -4.764 1.00 90.62 586 ILE A C 1
ATOM 4653 O O . ILE A 1 586 ? 28.982 -20.403 -4.466 1.00 90.62 586 ILE A O 1
ATOM 4657 N N . PRO A 1 587 ? 27.503 -22.007 -3.909 1.00 81.12 587 PRO A N 1
ATOM 4658 C CA . PRO A 1 587 ? 27.909 -22.106 -2.503 1.00 81.12 587 PRO A CA 1
ATOM 4659 C C . PRO A 1 587 ? 29.408 -22.382 -2.336 1.00 81.12 587 PRO A C 1
ATOM 4661 O O . PRO A 1 587 ? 30.051 -21.802 -1.467 1.00 81.12 587 PRO A O 1
ATOM 4664 N N . GLY A 1 588 ? 30.003 -23.182 -3.231 1.00 82.81 588 GLY A N 1
ATOM 4665 C CA . GLY A 1 588 ? 31.434 -23.517 -3.208 1.00 82.81 588 GLY A CA 1
ATOM 4666 C C . GLY A 1 588 ? 32.378 -22.345 -3.492 1.00 82.81 588 GLY A C 1
ATOM 4667 O O . GLY A 1 588 ? 33.592 -22.511 -3.433 1.00 82.81 588 GLY A O 1
ATOM 4668 N N . THR A 1 589 ? 31.842 -21.167 -3.818 1.00 81.94 589 THR A N 1
ATOM 4669 C CA . THR A 1 589 ? 32.640 -19.959 -4.037 1.00 81.94 589 THR A CA 1
ATOM 4670 C C . THR A 1 589 ? 32.757 -19.063 -2.797 1.00 81.94 589 THR A C 1
ATOM 4672 O O . THR A 1 589 ? 33.540 -18.108 -2.822 1.00 81.94 589 THR A O 1
ATOM 4675 N N . PHE A 1 590 ? 32.020 -19.370 -1.725 1.00 82.69 590 PHE A N 1
ATOM 4676 C CA . PHE A 1 590 ? 32.063 -18.695 -0.424 1.00 82.69 590 PHE A CA 1
ATOM 4677 C C . PHE A 1 590 ? 32.800 -19.571 0.593 1.00 82.69 590 PHE A C 1
ATOM 4679 O O . PHE A 1 590 ? 32.758 -20.800 0.496 1.00 82.69 590 PHE A O 1
ATOM 4686 N N . SER A 1 591 ? 33.451 -18.974 1.598 1.00 86.12 591 SER A N 1
ATOM 4687 C CA . SER A 1 591 ? 33.953 -19.790 2.709 1.00 86.12 591 SER A CA 1
ATOM 4688 C C . SER A 1 591 ? 32.774 -20.339 3.537 1.00 86.12 591 SER A C 1
ATOM 4690 O O . SER A 1 591 ? 31.744 -19.668 3.652 1.00 86.12 591 SER A O 1
ATOM 4692 N N . PRO A 1 592 ? 32.882 -21.529 4.161 1.00 88.75 592 PRO A N 1
ATOM 4693 C CA . PRO A 1 592 ? 31.782 -22.093 4.951 1.00 88.75 592 PRO A CA 1
ATOM 4694 C C . PRO A 1 592 ? 31.278 -21.172 6.077 1.00 88.75 592 PRO A C 1
ATOM 4696 O O . PRO A 1 592 ? 30.081 -21.124 6.359 1.00 88.75 592 PRO A O 1
ATOM 4699 N N . ALA A 1 593 ? 32.182 -20.413 6.706 1.00 87.25 593 ALA A N 1
ATOM 4700 C CA . ALA A 1 593 ? 31.834 -19.456 7.755 1.00 87.25 593 ALA A CA 1
ATOM 4701 C C . ALA A 1 593 ? 31.074 -18.236 7.201 1.00 87.25 593 ALA A C 1
ATOM 4703 O O . ALA A 1 593 ? 30.106 -17.783 7.811 1.00 87.25 593 ALA A O 1
ATOM 4704 N N . GLU A 1 594 ? 31.481 -17.720 6.036 1.00 83.88 594 GLU A N 1
ATOM 4705 C CA . GLU A 1 594 ? 30.778 -16.629 5.347 1.00 83.88 594 GLU A CA 1
ATOM 4706 C C . GLU A 1 594 ? 29.383 -17.047 4.908 1.00 83.88 594 GLU A C 1
ATOM 4708 O O . GLU A 1 594 ? 28.423 -16.316 5.150 1.00 83.88 594 GLU A O 1
ATOM 4713 N N . HIS A 1 595 ? 29.281 -18.221 4.282 1.00 88.06 595 HIS A N 1
ATOM 4714 C CA . HIS A 1 595 ? 28.025 -18.758 3.772 1.00 88.06 595 HIS A CA 1
ATOM 4715 C C . HIS A 1 595 ? 26.986 -18.861 4.891 1.00 88.06 595 HIS A C 1
ATOM 4717 O O . HIS A 1 595 ? 25.902 -18.295 4.769 1.00 88.06 595 HIS A O 1
ATOM 4723 N N . ARG A 1 596 ? 27.368 -19.444 6.036 1.00 90.44 596 ARG A N 1
ATOM 4724 C CA . ARG A 1 596 ? 26.504 -19.542 7.221 1.00 90.44 596 ARG A CA 1
ATOM 4725 C C . ARG A 1 596 ? 26.119 -18.175 7.787 1.00 90.44 596 ARG A C 1
ATOM 4727 O O . ARG A 1 596 ? 24.939 -17.910 7.976 1.00 90.44 596 ARG A O 1
ATOM 4734 N N . ARG A 1 597 ? 27.088 -17.278 7.998 1.00 89.12 597 ARG A N 1
ATOM 4735 C CA . ARG A 1 597 ? 26.826 -15.937 8.552 1.00 89.12 597 ARG A CA 1
ATOM 4736 C C . ARG A 1 597 ? 25.848 -15.134 7.689 1.00 89.12 597 ARG A C 1
ATOM 4738 O O . ARG A 1 597 ? 24.993 -14.424 8.215 1.00 89.12 597 ARG A O 1
ATOM 4745 N N . LEU A 1 598 ? 26.001 -15.192 6.367 1.00 89.12 598 LEU A N 1
ATOM 4746 C CA . LEU A 1 598 ? 25.115 -14.488 5.441 1.00 89.12 598 LEU A CA 1
ATOM 4747 C C . LEU A 1 598 ? 23.736 -15.151 5.362 1.00 89.12 598 LEU A C 1
ATOM 4749 O O . LEU A 1 598 ? 22.738 -14.432 5.325 1.00 89.12 598 LEU A O 1
ATOM 4753 N N . ALA A 1 599 ? 23.673 -16.485 5.403 1.00 92.44 599 ALA A N 1
ATOM 4754 C CA . ALA A 1 599 ? 22.417 -17.223 5.487 1.00 92.44 599 ALA A CA 1
ATOM 4755 C C . ALA A 1 599 ? 21.618 -16.842 6.741 1.00 92.44 599 ALA A C 1
ATOM 4757 O O . ALA A 1 599 ? 20.451 -16.484 6.621 1.00 92.44 599 ALA A O 1
ATOM 4758 N N . ASP A 1 600 ? 22.259 -16.799 7.914 1.00 91.81 600 ASP A N 1
ATOM 4759 C CA . ASP A 1 600 ? 21.617 -16.403 9.175 1.00 91.81 600 ASP A CA 1
ATOM 4760 C C . ASP A 1 600 ? 21.007 -14.994 9.085 1.00 91.81 600 ASP A C 1
ATOM 4762 O O . ASP A 1 600 ? 19.878 -14.762 9.523 1.00 91.81 600 ASP A O 1
ATOM 4766 N N . LYS A 1 601 ? 21.720 -14.052 8.450 1.00 90.94 601 LYS A N 1
ATOM 4767 C CA . LYS A 1 601 ? 21.214 -12.690 8.215 1.00 90.94 601 LYS A CA 1
ATOM 4768 C C . LYS A 1 601 ? 20.002 -12.680 7.279 1.00 90.94 601 LYS A C 1
ATOM 4770 O O . LYS A 1 601 ? 19.050 -11.942 7.527 1.00 90.94 601 LYS A O 1
ATOM 4775 N N . ILE A 1 602 ? 20.019 -13.481 6.213 1.00 93.50 602 ILE A N 1
ATOM 4776 C CA . ILE A 1 602 ? 18.883 -13.612 5.291 1.00 93.50 602 ILE A CA 1
ATOM 4777 C C . ILE A 1 602 ? 17.676 -14.208 6.019 1.00 93.50 602 ILE A C 1
ATOM 4779 O O . ILE A 1 602 ? 16.588 -13.643 5.921 1.00 93.50 602 ILE A O 1
ATOM 4783 N N . PHE A 1 603 ? 17.869 -15.275 6.803 1.00 95.12 603 PHE A N 1
ATOM 4784 C CA . PHE A 1 603 ? 16.801 -15.892 7.590 1.00 95.12 603 PHE A CA 1
ATOM 4785 C C . PHE A 1 603 ? 16.178 -14.895 8.561 1.00 95.12 603 PHE A C 1
ATOM 4787 O O . PHE A 1 603 ? 14.962 -14.717 8.533 1.00 95.12 603 PHE A O 1
ATOM 4794 N N . GLN A 1 604 ? 16.998 -14.141 9.301 1.00 93.12 604 GLN A N 1
ATOM 4795 C CA . GLN A 1 604 ? 16.523 -13.084 10.194 1.00 93.12 604 GLN A CA 1
ATOM 4796 C C . GLN A 1 604 ? 15.624 -12.066 9.471 1.00 93.12 604 GLN A C 1
ATOM 4798 O O . GLN A 1 604 ? 14.567 -11.701 9.990 1.00 93.12 604 GLN A O 1
ATOM 4803 N N . ILE A 1 605 ? 16.014 -11.617 8.272 1.00 92.81 605 ILE A N 1
ATOM 4804 C CA . ILE A 1 605 ? 15.216 -10.676 7.472 1.00 92.81 605 ILE A CA 1
ATOM 4805 C C . ILE A 1 605 ? 13.896 -11.327 7.032 1.00 92.81 605 ILE A C 1
ATOM 4807 O O . ILE A 1 605 ? 12.828 -10.743 7.220 1.00 92.81 605 ILE A O 1
ATOM 4811 N N . THR A 1 606 ? 13.943 -12.544 6.482 1.00 93.62 606 THR A N 1
ATOM 4812 C CA . THR A 1 606 ? 12.742 -13.255 6.007 1.00 93.62 606 THR A CA 1
ATOM 4813 C C . THR A 1 606 ? 11.809 -13.705 7.136 1.00 93.62 606 THR A C 1
ATOM 4815 O O . THR A 1 606 ? 10.613 -13.907 6.912 1.00 93.62 606 THR A O 1
ATOM 4818 N N . ASP A 1 607 ? 12.319 -13.844 8.360 1.00 93.31 607 ASP A N 1
ATOM 4819 C CA . ASP A 1 607 ? 11.537 -14.196 9.546 1.00 93.31 607 ASP A CA 1
ATOM 4820 C C . ASP A 1 607 ? 10.855 -12.999 10.190 1.00 93.31 607 ASP A C 1
ATOM 4822 O O . ASP A 1 607 ? 9.716 -13.124 10.642 1.00 93.31 607 ASP A O 1
ATOM 4826 N N . ALA A 1 608 ? 11.487 -11.827 10.149 1.00 91.69 608 ALA A N 1
ATOM 4827 C CA . ALA A 1 608 ? 10.860 -10.578 10.567 1.00 91.69 608 ALA A CA 1
ATOM 4828 C C . ALA A 1 608 ? 9.755 -10.106 9.599 1.00 91.69 608 ALA A C 1
ATOM 4830 O O . ALA A 1 608 ? 8.863 -9.349 9.994 1.00 91.69 608 ALA A O 1
ATOM 4831 N N . MET A 1 609 ? 9.804 -10.540 8.336 1.00 91.12 609 MET A N 1
ATOM 4832 C CA . MET A 1 609 ? 8.841 -10.169 7.301 1.00 91.12 609 MET A CA 1
ATOM 4833 C C . MET A 1 609 ? 7.469 -10.828 7.531 1.00 91.12 609 MET A C 1
ATOM 4835 O O . MET A 1 609 ? 7.340 -12.052 7.573 1.00 91.12 609 MET A O 1
ATOM 4839 N N . LYS A 1 610 ? 6.418 -10.003 7.608 1.00 91.56 610 LYS A N 1
ATOM 4840 C CA . LYS A 1 610 ? 5.017 -10.445 7.701 1.00 91.56 610 LYS A CA 1
ATOM 4841 C C . LYS A 1 610 ? 4.375 -10.448 6.320 1.00 91.56 610 LYS A C 1
ATOM 4843 O O . LYS A 1 610 ? 4.313 -9.402 5.682 1.00 91.56 610 LYS A O 1
ATOM 4848 N N . VAL A 1 611 ? 3.873 -11.596 5.869 1.00 90.75 611 VAL A N 1
ATOM 4849 C CA . VAL A 1 611 ? 3.259 -11.730 4.534 1.00 90.75 611 VAL A CA 1
ATOM 4850 C C . VAL A 1 611 ? 2.008 -10.848 4.415 1.00 90.75 611 VAL A C 1
ATOM 4852 O O . VAL A 1 611 ? 1.761 -10.258 3.369 1.00 90.75 611 VAL A O 1
ATOM 4855 N N . GLU A 1 612 ? 1.269 -10.671 5.513 1.00 90.56 612 GLU A N 1
ATOM 4856 C CA . GLU A 1 612 ? 0.036 -9.879 5.580 1.00 90.56 612 GLU A CA 1
ATOM 4857 C C . GLU A 1 612 ? 0.252 -8.400 5.227 1.00 90.56 612 GLU A C 1
ATOM 4859 O O . GLU A 1 612 ? -0.688 -7.718 4.820 1.00 90.56 612 GLU A O 1
ATOM 4864 N N . PHE A 1 613 ? 1.488 -7.901 5.359 1.00 85.69 613 PHE A N 1
ATOM 4865 C CA . PHE A 1 613 ? 1.861 -6.555 4.924 1.00 85.69 613 PHE A CA 1
ATOM 4866 C C . PHE A 1 613 ? 1.612 -6.357 3.420 1.00 85.69 613 PHE A C 1
ATOM 4868 O O . PHE A 1 613 ? 1.133 -5.301 3.010 1.00 85.69 613 PHE A O 1
ATOM 4875 N N . PHE A 1 614 ? 1.861 -7.390 2.612 1.00 86.56 614 PHE A N 1
ATOM 4876 C CA . PHE A 1 614 ? 1.775 -7.323 1.153 1.00 86.56 614 PHE A CA 1
ATOM 4877 C C . PHE A 1 614 ? 0.356 -7.502 0.607 1.00 86.56 614 PHE A C 1
ATOM 4879 O O . PHE A 1 614 ? 0.110 -7.181 -0.551 1.00 86.56 614 PHE A O 1
ATOM 4886 N N . PHE A 1 615 ? -0.615 -7.940 1.419 1.00 85.06 615 PHE A N 1
ATOM 4887 C CA . PHE A 1 615 ? -1.990 -8.192 0.946 1.00 85.06 615 PHE A CA 1
ATOM 4888 C C . PHE A 1 615 ? -2.672 -6.935 0.398 1.00 85.06 615 PHE A C 1
ATOM 4890 O O . PHE A 1 615 ? -3.593 -7.022 -0.407 1.00 85.06 615 PHE A O 1
ATOM 4897 N N . LYS A 1 616 ? -2.234 -5.758 0.850 1.00 82.75 616 LYS A N 1
ATOM 4898 C CA . LYS A 1 616 ? -2.741 -4.459 0.387 1.00 82.75 616 LYS A CA 1
ATOM 4899 C C . LYS A 1 616 ? -1.829 -3.792 -0.642 1.00 82.75 616 LYS A C 1
ATOM 4901 O O . LYS A 1 616 ? -2.134 -2.692 -1.089 1.00 82.75 616 LYS A O 1
ATOM 4906 N N . LYS A 1 617 ? -0.703 -4.428 -0.968 1.00 84.81 617 LYS A N 1
ATOM 4907 C CA . LYS A 1 617 ? 0.406 -3.861 -1.736 1.00 84.81 617 LYS A CA 1
ATOM 4908 C C . LYS A 1 617 ? 0.977 -4.913 -2.694 1.00 84.81 617 LYS A C 1
ATOM 4910 O O . LYS A 1 617 ? 2.131 -5.315 -2.546 1.00 84.81 617 LYS A O 1
ATOM 4915 N N . PRO A 1 618 ? 0.181 -5.391 -3.667 1.00 83.88 618 PRO A N 1
ATOM 4916 C CA . PRO A 1 618 ? 0.616 -6.442 -4.587 1.00 83.88 618 PRO A CA 1
ATOM 4917 C C . PRO A 1 618 ? 1.826 -6.023 -5.437 1.00 83.88 618 PRO A C 1
ATOM 4919 O O . PRO A 1 618 ? 2.715 -6.834 -5.680 1.00 83.88 618 PRO A O 1
ATOM 4922 N N . ASP A 1 619 ? 1.926 -4.738 -5.791 1.00 82.88 619 ASP A N 1
ATOM 4923 C CA . ASP A 1 619 ? 3.075 -4.159 -6.511 1.00 82.88 619 ASP A CA 1
ATOM 4924 C C . ASP A 1 619 ? 4.383 -4.211 -5.674 1.00 82.88 619 ASP A C 1
ATOM 4926 O O . ASP A 1 619 ? 5.483 -4.097 -6.215 1.00 82.88 619 ASP A O 1
ATOM 4930 N N . GLU A 1 620 ? 4.230 -4.400 -4.354 1.00 85.06 620 GLU A N 1
ATOM 4931 C CA . GLU A 1 620 ? 5.215 -4.664 -3.291 1.00 85.06 620 GLU A CA 1
ATOM 4932 C C . GLU A 1 620 ? 5.880 -6.047 -3.297 1.00 85.06 620 GLU A C 1
ATOM 4934 O O . GLU A 1 620 ? 6.957 -6.254 -2.736 1.00 85.06 620 GLU A O 1
ATOM 4939 N N . ILE A 1 621 ? 5.176 -7.045 -3.839 1.00 90.69 621 ILE A N 1
ATOM 4940 C CA . ILE A 1 621 ? 5.526 -8.456 -3.625 1.00 90.69 621 ILE A CA 1
ATOM 4941 C C . ILE A 1 621 ? 6.855 -8.789 -4.291 1.00 90.69 621 ILE A C 1
ATOM 4943 O O . ILE A 1 621 ? 7.632 -9.571 -3.750 1.00 90.69 621 ILE A O 1
ATOM 4947 N N . HIS A 1 622 ? 7.134 -8.193 -5.447 1.00 91.38 622 HIS A N 1
ATOM 4948 C CA . HIS A 1 622 ? 8.363 -8.429 -6.182 1.00 91.38 622 HIS A CA 1
ATOM 4949 C C . HIS A 1 622 ? 9.500 -7.499 -5.718 1.00 91.38 622 HIS A C 1
ATOM 4951 O O . HIS A 1 622 ? 9.322 -6.282 -5.765 1.00 91.38 622 HIS A O 1
ATOM 4957 N N . PRO A 1 623 ? 10.690 -8.016 -5.324 1.00 93.00 623 PRO A N 1
ATOM 4958 C CA . PRO A 1 623 ? 11.199 -9.392 -5.468 1.00 93.00 623 PRO A CA 1
ATOM 4959 C C . PRO A 1 623 ? 11.149 -10.274 -4.196 1.00 93.00 623 PRO A C 1
ATOM 4961 O O . PRO A 1 623 ? 11.892 -11.252 -4.098 1.00 93.00 623 PRO A O 1
ATOM 4964 N N . TRP A 1 624 ? 10.321 -9.971 -3.194 1.00 94.56 624 TRP A N 1
ATOM 4965 C CA . TRP A 1 624 ? 10.267 -10.721 -1.926 1.00 94.56 624 TRP A CA 1
ATOM 4966 C C . TRP A 1 624 ? 9.890 -12.198 -2.067 1.00 94.56 624 TRP A C 1
ATOM 4968 O O . TRP A 1 624 ? 10.419 -13.042 -1.333 1.00 94.56 624 TRP A O 1
ATOM 4978 N N . GLN A 1 625 ? 9.038 -12.549 -3.030 1.00 96.06 625 GLN A N 1
ATOM 4979 C CA . GLN A 1 625 ? 8.751 -13.949 -3.351 1.00 96.06 625 GLN A CA 1
ATOM 4980 C C . GLN A 1 625 ? 10.017 -14.696 -3.798 1.00 96.06 625 GLN A C 1
ATOM 4982 O O . GLN A 1 625 ? 10.238 -15.839 -3.409 1.00 96.06 625 GLN A O 1
ATOM 4987 N N . LEU A 1 626 ? 10.915 -14.030 -4.527 1.00 96.06 626 LEU A N 1
ATOM 4988 C CA . LEU A 1 626 ? 12.180 -14.620 -4.967 1.00 96.06 626 LEU A CA 1
ATOM 4989 C C . LEU A 1 626 ? 13.186 -14.742 -3.827 1.00 96.06 626 LEU A C 1
ATOM 4991 O O . LEU A 1 626 ? 13.886 -15.751 -3.725 1.00 96.06 626 LEU A O 1
ATOM 4995 N N . ILE A 1 627 ? 13.257 -13.728 -2.961 1.00 96.69 627 ILE A N 1
ATOM 4996 C CA . ILE A 1 627 ? 14.123 -13.744 -1.775 1.00 96.69 627 ILE A CA 1
ATOM 4997 C C . ILE A 1 627 ? 13.730 -14.914 -0.877 1.00 96.69 627 ILE A C 1
ATOM 4999 O O . ILE A 1 627 ? 14.579 -15.730 -0.531 1.00 96.69 627 ILE A O 1
ATOM 5003 N N . THR A 1 628 ? 12.442 -15.036 -0.546 1.00 97.50 628 THR A N 1
ATOM 5004 C CA . THR A 1 628 ? 11.949 -16.133 0.298 1.00 97.50 628 THR A CA 1
ATOM 5005 C C . THR A 1 628 ? 12.137 -17.490 -0.369 1.00 97.50 628 THR A C 1
ATOM 5007 O O . THR A 1 628 ? 12.647 -18.405 0.270 1.00 97.50 628 THR A O 1
ATOM 5010 N N . TYR A 1 629 ? 11.848 -17.623 -1.666 1.00 98.06 629 TYR A N 1
ATOM 5011 C CA . TYR A 1 629 ? 12.059 -18.886 -2.371 1.00 98.06 629 TYR A CA 1
ATOM 5012 C C . TYR A 1 629 ? 13.517 -19.359 -2.268 1.00 98.06 629 TYR A C 1
ATOM 5014 O O . TYR A 1 629 ? 13.794 -20.501 -1.894 1.00 98.06 629 TYR A O 1
ATOM 5022 N N . ASN A 1 630 ? 14.466 -18.464 -2.553 1.00 97.81 630 ASN A N 1
ATOM 5023 C CA . ASN A 1 630 ? 15.883 -18.805 -2.504 1.00 97.81 630 ASN A CA 1
ATOM 5024 C C . ASN A 1 630 ? 16.400 -18.956 -1.069 1.00 97.81 630 ASN A C 1
ATOM 5026 O O . ASN A 1 630 ? 17.259 -19.797 -0.840 1.00 97.81 630 ASN A O 1
ATOM 5030 N N . ALA A 1 631 ? 15.837 -18.250 -0.087 1.00 97.88 631 ALA A N 1
ATOM 5031 C CA . ALA A 1 631 ? 16.115 -18.520 1.322 1.00 97.88 631 ALA A CA 1
ATOM 5032 C C . ALA A 1 631 ? 15.662 -19.940 1.723 1.00 97.88 631 ALA A C 1
ATOM 5034 O O . ALA A 1 631 ? 16.398 -20.646 2.406 1.00 97.88 631 ALA A O 1
ATOM 5035 N N . GLY A 1 632 ? 14.516 -20.420 1.230 1.00 98.19 632 GLY A N 1
ATOM 5036 C CA . GLY A 1 632 ? 14.092 -21.809 1.430 1.00 98.19 632 GLY A CA 1
ATOM 5037 C C . GLY A 1 632 ? 15.089 -22.815 0.843 1.00 98.19 632 GLY A C 1
ATOM 5038 O O . GLY A 1 632 ? 15.491 -23.759 1.522 1.00 98.19 632 GLY A O 1
ATOM 5039 N N . ARG A 1 633 ? 15.574 -22.572 -0.383 1.00 97.62 633 ARG A N 1
ATOM 5040 C CA . ARG A 1 633 ? 16.628 -23.391 -1.016 1.00 97.62 633 ARG A CA 1
ATOM 5041 C C . ARG A 1 633 ? 17.950 -23.342 -0.243 1.00 97.62 633 ARG A C 1
ATOM 5043 O O . ARG A 1 633 ? 18.592 -24.373 -0.070 1.00 97.62 633 ARG A O 1
ATOM 5050 N N . LEU A 1 634 ? 18.339 -22.173 0.260 1.00 97.19 634 LEU A N 1
ATOM 5051 C CA . LEU A 1 634 ? 19.526 -21.999 1.094 1.00 97.19 634 LEU A CA 1
ATOM 5052 C C . LEU A 1 634 ? 19.415 -22.791 2.405 1.00 97.19 634 LEU A C 1
ATOM 5054 O O . LEU A 1 634 ? 20.381 -23.420 2.826 1.00 97.19 634 LEU A O 1
ATOM 5058 N N . ALA A 1 635 ? 18.231 -22.825 3.023 1.00 97.81 635 ALA A N 1
ATOM 5059 C CA . ALA A 1 635 ? 17.978 -23.643 4.206 1.00 97.81 635 ALA A CA 1
ATOM 5060 C C . ALA A 1 635 ? 18.101 -25.149 3.913 1.00 97.81 635 ALA A C 1
ATOM 5062 O O . ALA A 1 635 ? 18.656 -25.869 4.741 1.00 97.81 635 ALA A O 1
ATOM 5063 N N . LEU A 1 636 ? 17.668 -25.616 2.732 1.00 96.94 636 LEU A N 1
ATOM 5064 C CA . LEU A 1 636 ? 17.887 -27.006 2.303 1.00 96.94 636 LEU A CA 1
ATOM 5065 C C . LEU A 1 636 ? 19.374 -27.348 2.196 1.00 96.94 636 LEU A C 1
ATOM 5067 O O . LEU A 1 636 ? 19.787 -28.402 2.660 1.00 96.94 636 LEU A O 1
ATOM 5071 N N . GLN A 1 637 ? 20.186 -26.452 1.630 1.00 95.44 637 GLN A N 1
ATOM 5072 C CA . GLN A 1 637 ? 21.637 -26.659 1.517 1.00 95.44 637 GLN A CA 1
ATOM 5073 C C . GLN A 1 637 ? 22.359 -26.713 2.865 1.00 95.44 637 GLN A C 1
ATOM 5075 O O . GLN A 1 637 ? 23.466 -27.238 2.948 1.00 95.44 637 GLN A O 1
ATOM 5080 N N . LEU A 1 638 ? 21.747 -26.143 3.902 1.00 95.38 638 LEU A N 1
ATOM 5081 C CA . LEU A 1 638 ? 22.240 -26.143 5.276 1.00 95.38 638 LEU A CA 1
ATOM 5082 C C . LEU A 1 638 ? 21.568 -27.224 6.139 1.00 95.38 638 LEU A C 1
ATOM 5084 O O . LEU A 1 638 ? 21.659 -27.156 7.366 1.00 95.38 638 LEU A O 1
ATOM 5088 N N . ASP A 1 639 ? 20.877 -28.181 5.513 1.00 96.50 639 ASP A N 1
ATOM 5089 C CA . ASP A 1 639 ? 20.160 -29.287 6.157 1.00 96.50 639 ASP A CA 1
ATOM 5090 C C . ASP A 1 639 ? 19.100 -28.838 7.188 1.00 96.50 639 ASP A C 1
ATOM 5092 O O . ASP A 1 639 ? 18.739 -29.573 8.109 1.00 96.50 639 ASP A O 1
ATOM 5096 N N . ASN A 1 640 ? 18.549 -27.628 7.036 1.00 96.94 640 ASN A N 1
ATOM 5097 C CA . ASN A 1 640 ? 17.502 -27.087 7.903 1.00 96.94 640 ASN A CA 1
ATOM 5098 C C . ASN A 1 640 ? 16.115 -27.223 7.252 1.00 96.94 640 ASN A C 1
ATOM 5100 O O . ASN A 1 640 ? 15.529 -26.261 6.747 1.00 96.94 640 ASN A O 1
ATOM 5104 N N . LEU A 1 641 ? 15.577 -28.445 7.282 1.00 97.69 641 LEU A N 1
ATOM 5105 C CA . LEU A 1 641 ? 14.310 -28.796 6.625 1.00 97.69 641 LEU A CA 1
ATOM 5106 C C . LEU A 1 641 ? 13.106 -28.006 7.164 1.00 97.69 641 LEU A C 1
ATOM 5108 O O . LEU A 1 641 ? 12.213 -27.639 6.400 1.00 97.69 641 LEU A O 1
ATOM 5112 N N . GLN A 1 642 ? 13.081 -27.712 8.468 1.00 96.88 642 GLN A N 1
ATOM 5113 C CA . GLN A 1 642 ? 11.991 -26.953 9.083 1.00 96.88 642 GLN A CA 1
ATOM 5114 C C . GLN A 1 642 ? 11.961 -25.511 8.569 1.00 96.88 642 GLN A C 1
ATOM 5116 O O . GLN A 1 642 ? 10.902 -25.036 8.152 1.00 96.88 642 GLN A O 1
ATOM 5121 N N . GLN A 1 643 ? 13.114 -24.833 8.562 1.00 97.06 643 GLN A N 1
ATOM 5122 C CA . GLN A 1 643 ? 13.222 -23.476 8.026 1.00 97.06 643 GLN A CA 1
ATOM 5123 C C . GLN A 1 643 ? 12.888 -23.449 6.533 1.00 97.06 643 GLN A C 1
ATOM 5125 O O . GLN A 1 643 ? 12.171 -22.553 6.084 1.00 97.06 643 GLN A O 1
ATOM 5130 N N . ALA A 1 644 ? 13.359 -24.443 5.770 1.00 98.31 644 ALA A N 1
ATOM 5131 C CA . ALA A 1 644 ? 13.068 -24.553 4.345 1.00 98.31 644 ALA A CA 1
ATOM 5132 C C . ALA A 1 644 ? 11.557 -24.623 4.091 1.00 98.31 644 ALA A C 1
ATOM 5134 O O . ALA A 1 644 ? 11.017 -23.779 3.376 1.00 98.31 644 ALA A O 1
ATOM 5135 N N . HIS A 1 645 ? 10.859 -25.551 4.754 1.00 97.88 645 HIS A N 1
ATOM 5136 C CA . HIS A 1 645 ? 9.407 -25.691 4.644 1.00 97.88 645 HIS A CA 1
ATOM 5137 C C . HIS A 1 645 ? 8.670 -24.398 5.023 1.00 97.88 645 HIS A C 1
ATOM 5139 O O . HIS A 1 645 ? 7.845 -23.906 4.255 1.00 97.88 645 HIS A O 1
ATOM 5145 N N . GLN A 1 646 ? 8.987 -23.802 6.179 1.00 97.00 646 GLN A N 1
ATOM 5146 C CA . GLN A 1 646 ? 8.363 -22.547 6.619 1.00 97.00 646 GLN A CA 1
ATOM 5147 C C . GLN A 1 646 ? 8.559 -21.416 5.605 1.00 97.00 646 GLN A C 1
ATOM 5149 O O . GLN A 1 646 ? 7.624 -20.662 5.322 1.00 97.00 646 GLN A O 1
ATOM 5154 N N . THR A 1 647 ? 9.756 -21.312 5.032 1.00 97.75 647 THR A N 1
ATOM 5155 C CA . THR A 1 647 ? 10.069 -20.276 4.051 1.00 97.75 647 THR A CA 1
ATOM 5156 C C . THR A 1 647 ? 9.340 -20.524 2.728 1.00 97.75 647 THR A C 1
ATOM 5158 O O . THR A 1 647 ? 8.756 -19.588 2.187 1.00 97.75 647 THR A O 1
ATOM 5161 N N . PHE A 1 648 ? 9.251 -21.771 2.251 1.00 98.38 648 PHE A N 1
ATOM 5162 C CA . PHE A 1 648 ? 8.467 -22.098 1.055 1.00 98.38 648 PHE A CA 1
ATOM 5163 C C . PHE A 1 648 ? 6.973 -21.811 1.232 1.00 98.38 648 PHE A C 1
ATOM 5165 O O . PHE A 1 648 ? 6.354 -21.264 0.322 1.00 98.38 648 PHE A O 1
ATOM 5172 N N . ILE A 1 649 ? 6.393 -22.078 2.407 1.00 98.00 649 ILE A N 1
ATOM 5173 C CA . ILE A 1 649 ? 5.001 -21.697 2.702 1.00 98.00 649 ILE A CA 1
ATOM 5174 C C . ILE A 1 649 ? 4.818 -20.173 2.638 1.00 98.00 649 ILE A C 1
ATOM 5176 O O . ILE A 1 649 ? 3.818 -19.698 2.094 1.00 98.00 649 ILE A O 1
ATOM 5180 N N . LYS A 1 650 ? 5.776 -19.384 3.147 1.00 97.12 650 LYS A N 1
ATOM 5181 C CA . LYS A 1 650 ? 5.747 -17.916 2.997 1.00 97.12 650 LYS A CA 1
ATOM 5182 C C . LYS A 1 650 ? 5.794 -17.506 1.524 1.00 97.12 650 LYS A C 1
ATOM 5184 O O . LYS A 1 650 ? 5.005 -16.653 1.123 1.00 97.12 650 LYS A O 1
ATOM 5189 N N . THR A 1 651 ? 6.662 -18.127 0.722 1.00 98.00 651 THR A N 1
ATOM 5190 C CA . THR A 1 651 ? 6.739 -17.892 -0.727 1.00 98.00 651 THR A CA 1
ATOM 5191 C C . THR A 1 651 ? 5.417 -18.203 -1.422 1.00 98.00 651 THR A C 1
ATOM 5193 O O . THR A 1 651 ? 4.949 -17.375 -2.192 1.00 98.00 651 THR A O 1
ATOM 5196 N N . ILE A 1 652 ? 4.785 -19.346 -1.125 1.00 98.12 652 ILE A N 1
ATOM 5197 C CA . ILE A 1 652 ? 3.483 -19.729 -1.699 1.00 98.12 652 ILE A CA 1
ATOM 5198 C C . ILE A 1 652 ? 2.451 -18.640 -1.438 1.00 98.12 652 ILE A C 1
ATOM 5200 O O . ILE A 1 652 ? 1.809 -18.176 -2.375 1.00 98.12 652 ILE A O 1
ATOM 5204 N N . LYS A 1 653 ? 2.342 -18.183 -0.185 1.00 96.56 653 LYS A N 1
ATOM 5205 C CA . LYS A 1 653 ? 1.408 -17.113 0.164 1.00 96.56 653 LYS A CA 1
ATOM 5206 C C . LYS A 1 653 ? 1.718 -15.843 -0.625 1.00 96.56 653 LYS A C 1
ATOM 5208 O O . LYS A 1 653 ? 0.822 -15.323 -1.271 1.00 96.56 653 LYS A O 1
ATOM 5213 N N . LEU A 1 654 ? 2.970 -15.371 -0.631 1.00 95.62 654 LEU A N 1
ATOM 5214 C CA . LEU A 1 654 ? 3.359 -14.189 -1.414 1.00 95.62 654 LEU A CA 1
ATOM 5215 C C . LEU A 1 654 ? 2.965 -14.324 -2.889 1.00 95.62 654 LEU A C 1
ATOM 5217 O O . LEU A 1 654 ? 2.365 -13.404 -3.436 1.00 95.62 654 LEU A O 1
ATOM 5221 N N . CYS A 1 655 ? 3.245 -15.469 -3.516 1.00 96.88 655 CYS A N 1
ATOM 5222 C CA . CYS A 1 655 ? 2.899 -15.690 -4.914 1.00 96.88 655 CYS A CA 1
ATOM 5223 C C . CYS A 1 655 ? 1.380 -15.665 -5.151 1.00 96.88 655 CYS A C 1
ATOM 5225 O O . CYS A 1 655 ? 0.919 -15.090 -6.133 1.00 96.88 655 CYS A O 1
ATOM 5227 N N . GLN A 1 656 ? 0.595 -16.234 -4.233 1.00 94.94 656 GLN A N 1
ATOM 5228 C CA . GLN A 1 656 ? -0.866 -16.268 -4.322 1.00 94.94 656 GLN A CA 1
ATOM 5229 C C . GLN A 1 656 ? -1.532 -14.889 -4.213 1.00 94.94 656 GLN A C 1
ATOM 5231 O O . GLN A 1 656 ? -2.614 -14.715 -4.765 1.00 94.94 656 GLN A O 1
ATOM 5236 N N . TYR A 1 657 ? -0.901 -13.924 -3.535 1.00 92.44 657 TYR A N 1
ATOM 5237 C CA . TYR A 1 657 ? -1.387 -12.537 -3.460 1.00 92.44 657 TYR A CA 1
ATOM 5238 C C . TYR A 1 657 ? -0.889 -11.643 -4.605 1.00 92.44 657 TYR A C 1
ATOM 5240 O O . TYR A 1 657 ? -1.354 -10.511 -4.731 1.00 92.44 657 TYR A O 1
ATOM 5248 N N . GLY A 1 658 ? 0.062 -12.117 -5.414 1.00 92.12 658 GLY A N 1
ATOM 5249 C CA . GLY A 1 658 ? 0.506 -11.414 -6.615 1.00 92.12 658 GLY A CA 1
ATOM 5250 C C . GLY A 1 658 ? -0.474 -11.578 -7.776 1.00 92.12 658 GLY A C 1
ATOM 5251 O O . GLY A 1 658 ? -1.375 -12.416 -7.737 1.00 92.12 658 GLY A O 1
ATOM 5252 N N . GLY A 1 659 ? -0.281 -10.791 -8.836 1.00 93.06 659 GLY A N 1
ATOM 5253 C CA . GLY A 1 659 ? -1.028 -10.966 -10.081 1.00 93.06 659 GLY A CA 1
ATOM 5254 C C . GLY A 1 659 ? -0.664 -12.269 -10.805 1.00 93.06 659 GLY A C 1
ATOM 5255 O O . GLY A 1 659 ? 0.252 -12.987 -10.397 1.00 93.06 659 GLY A O 1
ATOM 5256 N N . GLU A 1 660 ? -1.367 -12.573 -11.900 1.00 94.75 660 GLU A N 1
ATOM 5257 C CA . GLU A 1 660 ? -1.247 -13.826 -12.666 1.00 94.75 660 GLU A CA 1
ATOM 5258 C C . GLU A 1 660 ? 0.203 -14.251 -12.945 1.00 94.75 660 GLU A C 1
ATOM 5260 O O . GLU A 1 660 ? 0.553 -15.420 -12.762 1.00 94.75 660 GLU A O 1
ATOM 5265 N N . THR A 1 661 ? 1.072 -13.304 -13.321 1.00 95.31 661 THR A N 1
ATOM 5266 C CA . THR A 1 661 ? 2.488 -13.590 -13.585 1.00 95.31 661 THR A CA 1
ATOM 5267 C C . THR A 1 661 ? 3.189 -14.168 -12.356 1.00 95.31 661 THR A C 1
ATOM 5269 O O . THR A 1 661 ? 3.912 -15.157 -12.469 1.00 95.31 661 THR A O 1
ATOM 5272 N N . ILE A 1 662 ? 2.979 -13.553 -11.188 1.00 95.69 662 ILE A N 1
ATOM 5273 C CA . ILE A 1 662 ? 3.600 -13.952 -9.922 1.00 95.69 662 ILE A CA 1
ATOM 5274 C C . ILE A 1 662 ? 2.921 -15.213 -9.367 1.00 95.69 662 ILE A C 1
ATOM 5276 O O . ILE A 1 662 ? 3.593 -16.089 -8.826 1.00 95.69 662 ILE A O 1
ATOM 5280 N N . ASN A 1 663 ? 1.608 -15.358 -9.559 1.00 96.62 663 ASN A N 1
ATOM 5281 C CA . ASN A 1 663 ? 0.848 -16.526 -9.126 1.00 96.62 663 ASN A CA 1
ATOM 5282 C C . ASN A 1 663 ? 1.373 -17.826 -9.752 1.00 96.62 663 ASN A C 1
ATOM 5284 O O . ASN A 1 663 ? 1.531 -18.821 -9.041 1.00 96.62 663 ASN A O 1
ATOM 5288 N N . ALA A 1 664 ? 1.740 -17.803 -11.039 1.00 97.31 664 ALA A N 1
ATOM 5289 C CA . ALA A 1 664 ? 2.358 -18.945 -11.717 1.00 97.31 664 ALA A CA 1
ATOM 5290 C C . ALA A 1 664 ? 3.641 -19.435 -11.013 1.00 97.31 664 ALA A C 1
ATOM 5292 O O . ALA A 1 664 ? 3.908 -20.636 -10.959 1.00 97.31 664 ALA A O 1
ATOM 5293 N N . MET A 1 665 ? 4.396 -18.529 -10.380 1.00 97.56 665 MET A N 1
ATOM 5294 C CA . MET A 1 665 ? 5.625 -18.859 -9.651 1.00 97.56 665 MET A CA 1
ATOM 5295 C C . MET A 1 665 ? 5.372 -19.670 -8.376 1.00 97.56 665 MET A C 1
ATOM 5297 O O . MET A 1 665 ? 6.321 -20.193 -7.800 1.00 97.56 665 MET A O 1
ATOM 5301 N N . THR A 1 666 ? 4.122 -19.819 -7.922 1.00 98.19 666 THR A N 1
ATOM 5302 C CA . THR A 1 666 ? 3.760 -20.704 -6.797 1.00 98.19 666 THR A CA 1
ATOM 5303 C C . THR A 1 666 ? 4.212 -22.150 -7.044 1.00 98.19 666 THR A C 1
ATOM 5305 O O . THR A 1 666 ? 4.499 -22.880 -6.095 1.00 98.19 666 THR A O 1
ATOM 5308 N N . LEU A 1 667 ? 4.353 -22.560 -8.310 1.00 98.38 667 LEU A N 1
ATOM 5309 C CA . LEU A 1 667 ? 4.873 -23.878 -8.681 1.00 98.38 667 LEU A CA 1
ATOM 5310 C C . LEU A 1 667 ? 6.315 -24.119 -8.197 1.00 98.38 667 LEU A C 1
ATOM 5312 O O . LEU A 1 667 ? 6.668 -25.261 -7.908 1.00 98.38 667 LEU A O 1
ATOM 5316 N N . LEU A 1 668 ? 7.135 -23.069 -8.052 1.00 97.75 668 LEU A N 1
ATOM 5317 C CA . LEU A 1 668 ? 8.514 -23.171 -7.563 1.00 97.75 668 LEU A CA 1
ATOM 5318 C C . LEU A 1 668 ? 8.595 -23.700 -6.117 1.00 97.75 668 LEU A C 1
ATOM 5320 O O . LEU A 1 668 ? 9.173 -24.764 -5.910 1.00 97.75 668 LEU A O 1
ATOM 5324 N N . PRO A 1 669 ? 8.028 -23.033 -5.092 1.00 98.44 669 PRO A N 1
ATOM 5325 C CA . PRO A 1 669 ? 8.059 -23.559 -3.728 1.00 98.44 669 PRO A CA 1
ATOM 5326 C C . PRO A 1 669 ? 7.247 -24.853 -3.569 1.00 98.44 669 PRO A C 1
ATOM 5328 O O . PRO A 1 669 ? 7.646 -25.710 -2.782 1.00 98.44 669 PRO A O 1
ATOM 5331 N N . LEU A 1 670 ? 6.151 -25.043 -4.320 1.00 98.62 670 LEU A N 1
ATOM 5332 C CA . LEU A 1 670 ? 5.387 -26.298 -4.292 1.00 98.62 670 LEU A CA 1
ATOM 5333 C C . LEU A 1 670 ? 6.231 -27.491 -4.758 1.00 98.62 670 LEU A C 1
ATOM 5335 O O . LEU A 1 670 ? 6.165 -28.559 -4.149 1.00 98.62 670 LEU A O 1
ATOM 5339 N N . SER A 1 671 ? 7.063 -27.311 -5.787 1.00 98.44 671 SER A N 1
ATOM 5340 C CA . SER A 1 671 ? 7.941 -28.377 -6.279 1.00 98.44 671 SER A CA 1
ATOM 5341 C C . SER A 1 671 ? 8.985 -28.788 -5.238 1.00 98.44 671 SER A C 1
ATOM 5343 O O . SER A 1 671 ? 9.254 -29.975 -5.057 1.00 98.44 671 SER A O 1
ATOM 5345 N N . GLN A 1 672 ? 9.508 -27.825 -4.474 1.00 98.31 672 GLN A N 1
ATOM 5346 C CA . GLN A 1 672 ? 10.453 -28.097 -3.391 1.00 98.31 672 GLN A CA 1
ATOM 5347 C C . GLN A 1 672 ? 9.780 -28.792 -2.199 1.00 98.31 672 GLN A C 1
ATOM 5349 O O . GLN A 1 672 ? 10.325 -29.763 -1.677 1.00 98.31 672 GLN A O 1
ATOM 5354 N N . ILE A 1 673 ? 8.572 -28.373 -1.801 1.00 98.19 673 ILE A N 1
ATOM 5355 C CA . ILE A 1 673 ? 7.795 -29.066 -0.754 1.00 98.19 673 ILE A CA 1
ATOM 5356 C C . ILE A 1 673 ? 7.451 -30.504 -1.178 1.00 98.19 673 ILE A C 1
ATOM 5358 O O . ILE A 1 673 ? 7.485 -31.422 -0.353 1.00 98.19 673 ILE A O 1
ATOM 5362 N N . HIS A 1 674 ? 7.183 -30.726 -2.466 1.00 97.81 674 HIS A N 1
ATOM 5363 C CA . HIS A 1 674 ? 7.007 -32.066 -3.018 1.00 97.81 674 HIS A CA 1
ATOM 5364 C C . HIS A 1 674 ? 8.265 -32.928 -2.877 1.00 97.81 674 HIS A C 1
ATOM 5366 O O . HIS A 1 674 ? 8.169 -34.040 -2.360 1.00 97.81 674 HIS A O 1
ATOM 5372 N N . LYS A 1 675 ? 9.451 -32.410 -3.226 1.00 97.25 675 LYS A N 1
ATOM 5373 C CA . LYS A 1 675 ? 10.725 -33.127 -3.017 1.00 97.25 675 LYS A CA 1
ATOM 5374 C C . LYS A 1 675 ? 11.016 -33.410 -1.537 1.00 97.25 675 LYS A C 1
ATOM 5376 O O . LYS A 1 675 ? 11.669 -34.402 -1.231 1.00 97.25 675 LYS A O 1
ATOM 5381 N N . LEU A 1 676 ? 10.501 -32.583 -0.623 1.00 96.50 676 LEU A N 1
ATOM 5382 C CA . LEU A 1 676 ? 10.566 -32.817 0.825 1.00 96.50 676 LEU A CA 1
ATOM 5383 C C . LEU A 1 676 ? 9.599 -33.901 1.331 1.00 96.50 676 LEU A C 1
ATOM 5385 O O . LEU A 1 676 ? 9.685 -34.284 2.496 1.00 96.50 676 LEU A O 1
ATOM 5389 N N . GLY A 1 677 ? 8.664 -34.380 0.503 1.00 96.94 677 GLY A N 1
ATOM 5390 C CA . GLY A 1 677 ? 7.624 -35.322 0.925 1.00 96.94 677 GLY A CA 1
ATOM 5391 C C . GLY A 1 677 ? 6.602 -34.707 1.887 1.00 96.94 677 GLY A C 1
ATOM 5392 O O . GLY A 1 677 ? 5.989 -35.425 2.671 1.00 96.94 677 GLY A O 1
ATOM 5393 N N . GLN A 1 678 ? 6.435 -33.380 1.856 1.00 96.50 678 GLN A N 1
ATOM 5394 C CA . GLN A 1 678 ? 5.592 -32.619 2.790 1.00 96.50 678 GLN A CA 1
ATOM 5395 C C . GLN A 1 678 ? 4.337 -32.029 2.128 1.00 96.50 678 GLN A C 1
ATOM 5397 O O . GLN A 1 678 ? 3.733 -31.089 2.644 1.00 96.50 678 GLN A O 1
ATOM 5402 N N . MET A 1 679 ? 3.929 -32.573 0.981 1.00 97.19 679 MET A N 1
ATOM 5403 C CA . MET A 1 679 ? 2.675 -32.184 0.336 1.00 97.19 679 MET A CA 1
ATOM 5404 C C . MET A 1 679 ? 1.473 -32.610 1.181 1.00 97.19 679 MET A C 1
ATOM 5406 O O . MET A 1 679 ? 1.452 -33.686 1.776 1.00 97.19 679 MET A O 1
ATOM 5410 N N . ASN A 1 680 ? 0.461 -31.750 1.214 1.00 96.25 680 ASN A N 1
ATOM 5411 C CA . ASN A 1 680 ? -0.841 -32.031 1.802 1.00 96.25 680 ASN A CA 1
ATOM 5412 C C . ASN A 1 680 ? -1.945 -31.646 0.802 1.00 96.25 680 ASN A C 1
ATOM 5414 O O . ASN A 1 680 ? -1.673 -31.021 -0.224 1.00 96.25 680 ASN A O 1
ATOM 5418 N N . GLN A 1 681 ? -3.195 -31.978 1.124 1.00 96.94 681 GLN A N 1
ATOM 5419 C CA . GLN A 1 681 ? -4.336 -31.739 0.235 1.00 96.94 681 GLN A CA 1
ATOM 5420 C C . GLN A 1 681 ? -4.521 -30.255 -0.141 1.00 96.94 681 GLN A C 1
ATOM 5422 O O . GLN A 1 681 ? -4.881 -29.947 -1.274 1.00 96.94 681 GLN A O 1
ATOM 5427 N N . GLU A 1 682 ? -4.263 -29.323 0.782 1.00 97.44 682 GLU A N 1
ATOM 5428 C CA . GLU A 1 682 ? -4.372 -27.881 0.516 1.00 97.44 682 GLU A CA 1
ATOM 5429 C C . GLU A 1 682 ? -3.328 -27.422 -0.514 1.00 97.44 682 GLU A C 1
ATOM 5431 O O . GLU A 1 682 ? -3.639 -26.675 -1.443 1.00 97.44 682 GLU A O 1
ATOM 5436 N N . LEU A 1 683 ? -2.092 -27.911 -0.395 1.00 97.69 683 LEU A N 1
ATOM 5437 C CA . LEU A 1 683 ? -1.002 -27.598 -1.318 1.00 97.69 683 LEU A CA 1
ATOM 5438 C C . LEU A 1 683 ? -1.199 -28.246 -2.695 1.00 97.69 683 LEU A C 1
ATOM 5440 O O . LEU A 1 683 ? -0.903 -27.620 -3.713 1.00 97.69 683 LEU A O 1
ATOM 5444 N N . GLU A 1 684 ? -1.741 -29.461 -2.753 1.00 97.12 684 GLU A N 1
ATOM 5445 C CA . GLU A 1 684 ? -2.128 -30.113 -4.013 1.00 97.12 684 GLU A CA 1
ATOM 5446 C C . GLU A 1 684 ? -3.253 -29.348 -4.721 1.00 97.12 684 GLU A C 1
ATOM 5448 O O . GLU A 1 684 ? -3.191 -29.115 -5.934 1.00 97.12 684 GLU A O 1
ATOM 5453 N N . GLN A 1 685 ? -4.251 -28.882 -3.963 1.00 96.94 685 GLN A N 1
ATOM 5454 C CA . GLN A 1 685 ? -5.321 -28.038 -4.488 1.00 96.94 685 GLN A CA 1
ATOM 5455 C C . GLN A 1 685 ? -4.779 -26.695 -4.989 1.00 96.94 685 GLN A C 1
ATOM 5457 O O . GLN A 1 685 ? -5.190 -26.220 -6.050 1.00 96.94 685 GLN A O 1
ATOM 5462 N N . SER A 1 686 ? -3.832 -26.095 -4.263 1.00 97.06 686 SER A N 1
ATOM 5463 C CA . SER A 1 686 ? -3.131 -24.884 -4.694 1.00 97.06 686 SER A CA 1
ATOM 5464 C C . SER A 1 686 ? -2.406 -25.108 -6.025 1.00 97.06 686 SER A C 1
ATOM 5466 O O . SER A 1 686 ? -2.600 -24.337 -6.963 1.00 97.06 686 SER A O 1
ATOM 5468 N N . CYS A 1 687 ? -1.659 -26.210 -6.163 1.00 97.62 687 CYS A N 1
ATOM 5469 C CA . CYS A 1 687 ? -0.990 -26.570 -7.415 1.00 97.62 687 CYS A CA 1
ATOM 5470 C C . CYS A 1 687 ? -1.980 -26.723 -8.579 1.00 97.62 687 CYS A C 1
ATOM 5472 O O . CYS A 1 687 ? -1.790 -26.121 -9.636 1.00 97.62 687 CYS A O 1
ATOM 5474 N N . SER A 1 688 ? -3.066 -27.469 -8.355 1.00 96.62 688 SER A N 1
ATOM 5475 C CA . SER A 1 688 ? -4.130 -27.681 -9.345 1.00 96.62 688 SER A CA 1
ATOM 5476 C C . SER A 1 688 ? -4.752 -26.364 -9.798 1.00 96.62 688 SER A C 1
ATOM 5478 O O . SER A 1 688 ? -4.979 -26.154 -10.986 1.00 96.62 688 SER A O 1
ATOM 5480 N N . THR A 1 689 ? -4.991 -25.458 -8.848 1.00 97.06 689 THR A N 1
ATOM 5481 C CA . THR A 1 689 ? -5.552 -24.132 -9.115 1.00 97.06 689 THR A CA 1
ATOM 5482 C C . THR A 1 689 ? -4.601 -23.305 -9.975 1.00 97.06 689 THR A C 1
ATOM 5484 O O . THR A 1 689 ? -5.030 -22.721 -10.962 1.00 97.06 689 THR A O 1
ATOM 5487 N N . VAL A 1 690 ? -3.304 -23.297 -9.659 1.00 97.44 690 VAL A N 1
ATOM 5488 C CA . VAL A 1 690 ? -2.297 -22.543 -10.424 1.00 97.44 690 VAL A CA 1
ATOM 5489 C C . VAL A 1 690 ? -2.150 -23.090 -11.846 1.00 97.44 690 VAL A C 1
ATOM 5491 O O . VAL A 1 690 ? -2.167 -22.315 -12.799 1.00 97.44 690 VAL A O 1
ATOM 5494 N N . LEU A 1 691 ? -2.056 -24.413 -12.018 1.00 97.12 691 LEU A N 1
ATOM 5495 C CA . LEU A 1 691 ? -1.990 -25.036 -13.347 1.00 97.12 691 LEU A CA 1
ATOM 5496 C C . LEU A 1 691 ? -3.264 -24.777 -14.161 1.00 97.12 691 LEU A C 1
ATOM 5498 O O . LEU A 1 691 ? -3.175 -24.438 -15.341 1.00 97.12 691 LEU A O 1
ATOM 5502 N N . GLY A 1 692 ? -4.433 -24.872 -13.521 1.00 95.75 692 GLY A N 1
ATOM 5503 C CA . GLY A 1 692 ? -5.716 -24.526 -14.128 1.00 95.75 692 GLY A CA 1
ATOM 5504 C C . GLY A 1 692 ? -5.751 -23.071 -14.591 1.00 95.75 692 GLY A C 1
ATOM 5505 O O . GLY A 1 692 ? -6.067 -22.811 -15.748 1.00 95.75 692 GLY A O 1
ATOM 5506 N N . ASN A 1 693 ? -5.324 -22.136 -13.736 1.00 95.12 693 ASN A N 1
ATOM 5507 C CA . ASN A 1 693 ? -5.245 -20.714 -14.067 1.00 95.12 693 ASN A CA 1
ATOM 5508 C C . ASN A 1 693 ? -4.310 -20.453 -15.254 1.00 95.12 693 ASN A C 1
ATOM 5510 O O . ASN A 1 693 ? -4.678 -19.707 -16.154 1.00 95.12 693 ASN A O 1
ATOM 5514 N N . ILE A 1 694 ? -3.132 -21.087 -15.302 1.00 96.06 694 ILE A N 1
ATOM 5515 C CA . ILE A 1 694 ? -2.208 -20.981 -16.444 1.00 96.06 694 ILE A CA 1
ATOM 5516 C C . ILE A 1 694 ? -2.871 -21.486 -17.732 1.00 96.06 694 ILE A C 1
ATOM 5518 O O . ILE A 1 694 ? -2.724 -20.869 -18.785 1.00 96.06 694 ILE A O 1
ATOM 5522 N N . GLN A 1 695 ? -3.605 -22.599 -17.659 1.00 94.75 695 GLN A N 1
ATOM 5523 C CA . GLN A 1 695 ? -4.274 -23.194 -18.814 1.00 94.75 695 GLN A CA 1
ATOM 5524 C C . GLN A 1 695 ? -5.438 -22.335 -19.330 1.00 94.75 695 GLN A C 1
ATOM 5526 O O . GLN A 1 695 ? -5.659 -22.278 -20.540 1.00 94.75 695 GLN A O 1
ATOM 5531 N N . THR A 1 696 ? -6.183 -21.684 -18.433 1.00 94.25 696 THR A N 1
ATOM 5532 C CA . THR A 1 696 ? -7.355 -20.866 -18.782 1.00 94.25 696 THR A CA 1
ATOM 5533 C C . THR A 1 696 ? -7.050 -19.380 -18.954 1.00 94.25 696 THR A C 1
ATOM 5535 O O . THR A 1 696 ? -7.926 -18.642 -19.406 1.00 94.25 696 THR A O 1
ATOM 5538 N N . SER A 1 697 ? -5.855 -18.916 -18.578 1.00 94.12 697 SER A N 1
ATOM 5539 C CA . SER A 1 697 ? -5.475 -17.506 -18.685 1.00 94.12 697 SER A CA 1
ATOM 5540 C C . SER A 1 697 ? -5.471 -17.061 -20.147 1.00 94.12 697 SER A C 1
ATOM 5542 O O . SER A 1 697 ? -4.925 -17.725 -21.029 1.00 94.12 697 SER A O 1
ATOM 5544 N N . TYR A 1 698 ? -6.067 -15.896 -20.395 1.00 92.94 698 TYR A N 1
ATOM 5545 C CA . TYR A 1 698 ? -6.004 -15.226 -21.693 1.00 92.94 698 TYR A CA 1
ATOM 5546 C C . TYR A 1 698 ? -4.655 -14.521 -21.916 1.00 92.94 698 TYR A C 1
ATOM 5548 O O . TYR A 1 698 ? -4.291 -14.202 -23.050 1.00 92.94 698 TYR A O 1
ATOM 5556 N N . TYR A 1 699 ? -3.915 -14.248 -20.838 1.00 93.81 699 TYR A N 1
ATOM 5557 C CA . TYR A 1 699 ? -2.722 -13.412 -20.873 1.00 93.81 699 TYR A CA 1
ATOM 5558 C C . TYR A 1 699 ? -1.425 -14.218 -20.820 1.00 93.81 699 TYR A C 1
ATOM 5560 O O . TYR A 1 699 ? -0.467 -13.843 -21.494 1.00 93.81 699 TYR A O 1
ATOM 5568 N N . ILE A 1 700 ? -1.379 -15.312 -20.056 1.00 94.75 700 ILE A N 1
ATOM 5569 C CA . ILE A 1 700 ? -0.201 -16.182 -19.976 1.00 94.75 700 ILE A CA 1
ATOM 5570 C C . ILE A 1 700 ? -0.053 -16.985 -21.274 1.00 94.75 700 ILE A C 1
ATOM 5572 O O . ILE A 1 700 ? -1.012 -17.530 -21.818 1.00 94.75 700 ILE A O 1
ATOM 5576 N N . ASN A 1 701 ? 1.182 -17.108 -21.758 1.00 94.19 701 ASN A N 1
ATOM 5577 C CA . ASN A 1 701 ? 1.524 -17.971 -22.874 1.00 94.19 701 ASN A CA 1
ATOM 5578 C C . ASN A 1 701 ? 1.397 -19.449 -22.473 1.00 94.19 701 ASN A C 1
ATOM 5580 O O . ASN A 1 701 ? 2.354 -20.091 -22.039 1.00 94.19 701 ASN A O 1
ATOM 5584 N N . SER A 1 702 ? 0.209 -20.013 -22.670 1.00 90.88 702 SER A N 1
ATOM 5585 C CA . SER A 1 702 ? -0.081 -21.419 -22.374 1.00 90.88 702 SER A CA 1
ATOM 5586 C C . SER A 1 702 ? 0.837 -22.397 -23.117 1.00 90.88 702 SER A C 1
ATOM 5588 O O . SER A 1 702 ? 1.130 -23.474 -22.602 1.00 90.88 702 SER A O 1
ATOM 5590 N N . SER A 1 703 ? 1.360 -22.021 -24.292 1.00 93.75 703 SER A N 1
ATOM 5591 C CA . SER A 1 703 ? 2.286 -22.872 -25.051 1.00 93.75 703 SER A CA 1
ATOM 5592 C C . SER A 1 703 ? 3.631 -23.046 -24.348 1.00 93.75 703 SER A C 1
ATOM 5594 O O . SER A 1 703 ? 4.240 -24.106 -24.470 1.00 93.75 703 SER A O 1
ATOM 5596 N N . TYR A 1 704 ? 4.081 -22.039 -23.597 1.00 95.12 704 TYR A N 1
ATOM 5597 C CA . TYR A 1 704 ? 5.320 -22.113 -22.824 1.00 95.12 704 TYR A CA 1
ATOM 5598 C C . TYR A 1 704 ? 5.201 -23.109 -21.660 1.00 95.12 704 TYR A C 1
ATOM 5600 O O . TYR A 1 704 ? 6.091 -23.929 -21.448 1.00 95.12 704 TYR A O 1
ATOM 5608 N N . PHE A 1 705 ? 4.056 -23.115 -20.971 1.00 96.31 705 PHE A N 1
ATOM 5609 C CA . PHE A 1 705 ? 3.780 -24.032 -19.859 1.00 96.31 705 PHE A CA 1
ATOM 5610 C C . PHE A 1 705 ? 3.171 -25.373 -20.272 1.00 96.31 705 PHE A C 1
ATOM 5612 O O . PHE A 1 705 ? 2.904 -26.210 -19.410 1.00 96.31 705 PHE A O 1
ATOM 5619 N N . LYS A 1 706 ? 2.999 -25.618 -21.574 1.00 95.75 706 LYS A N 1
ATOM 5620 C CA . LYS A 1 706 ? 2.432 -26.860 -22.110 1.00 95.75 706 LYS A CA 1
ATOM 5621 C C . LYS A 1 706 ? 3.063 -28.139 -21.532 1.00 95.75 706 LYS A C 1
ATOM 5623 O O . LYS A 1 706 ? 2.308 -29.044 -21.188 1.00 95.75 706 LYS A O 1
ATOM 5628 N N . PRO A 1 707 ? 4.399 -28.240 -21.344 1.00 96.62 707 PRO A N 1
ATOM 5629 C CA . PRO A 1 707 ? 4.997 -29.426 -20.728 1.00 96.62 707 PRO A CA 1
ATOM 5630 C C . PRO A 1 707 ? 4.511 -29.711 -19.302 1.00 96.62 707 PRO A C 1
ATOM 5632 O O . PRO A 1 707 ? 4.610 -30.850 -18.867 1.00 96.62 707 PRO A O 1
ATOM 5635 N N . LEU A 1 708 ? 4.009 -28.702 -18.581 1.00 96.56 708 LEU A N 1
ATOM 5636 C CA . LEU A 1 708 ? 3.432 -28.853 -17.245 1.00 96.56 708 LEU A CA 1
ATOM 5637 C C . LEU A 1 708 ? 1.925 -29.120 -17.318 1.00 96.56 708 LEU A C 1
ATOM 5639 O O . LEU A 1 708 ? 1.436 -30.038 -16.665 1.00 96.56 708 LEU A O 1
ATOM 5643 N N . THR A 1 709 ? 1.190 -28.345 -18.122 1.00 95.19 709 THR A N 1
ATOM 5644 C CA . THR A 1 709 ? -0.281 -28.409 -18.187 1.00 95.19 709 THR A CA 1
ATOM 5645 C C . THR A 1 709 ? -0.815 -29.635 -18.932 1.00 95.19 709 THR A C 1
ATOM 5647 O O . THR A 1 709 ? -1.937 -30.054 -18.661 1.00 95.19 709 THR A O 1
ATOM 5650 N N . ASP A 1 710 ? -0.024 -30.258 -19.813 1.00 94.00 710 ASP A N 1
ATOM 5651 C CA . ASP A 1 710 ? -0.399 -31.507 -20.498 1.00 94.00 710 ASP A CA 1
ATOM 5652 C C . ASP A 1 710 ? -0.157 -32.766 -19.639 1.00 94.00 710 ASP A C 1
ATOM 5654 O O . ASP A 1 710 ? -0.553 -33.876 -20.020 1.00 94.00 710 ASP A O 1
ATOM 5658 N N . THR A 1 711 ? 0.509 -32.636 -18.486 1.00 91.75 711 THR A N 1
ATOM 5659 C CA . THR A 1 711 ? 0.730 -33.777 -17.589 1.00 91.75 711 THR A CA 1
ATOM 5660 C C . THR A 1 711 ? -0.584 -34.213 -16.938 1.00 91.75 711 THR A C 1
ATOM 5662 O O . THR A 1 711 ? -1.426 -33.402 -16.568 1.00 91.75 711 THR A O 1
ATOM 5665 N N . ARG A 1 712 ? -0.782 -35.530 -16.796 1.00 84.50 712 ARG A N 1
ATOM 5666 C CA . ARG A 1 712 ? -1.997 -36.098 -16.174 1.00 84.50 712 ARG A CA 1
ATOM 5667 C C . ARG A 1 712 ? -1.939 -36.140 -14.646 1.00 84.50 712 ARG A C 1
ATOM 5669 O O . ARG A 1 712 ? -2.930 -36.492 -14.016 1.00 84.50 712 ARG A O 1
ATOM 5676 N N . ASP A 1 713 ? -0.776 -35.853 -14.074 1.00 92.44 713 ASP A N 1
ATOM 5677 C CA . ASP A 1 713 ? -0.459 -36.020 -12.661 1.00 92.44 713 ASP A CA 1
ATOM 5678 C C . ASP A 1 713 ? 0.358 -34.815 -12.166 1.00 92.44 713 ASP A C 1
ATOM 5680 O O . ASP A 1 713 ? 1.366 -34.439 -12.769 1.00 92.44 713 ASP A O 1
ATOM 5684 N N . ILE A 1 714 ? -0.071 -34.251 -11.035 1.00 94.88 714 ILE A N 1
ATOM 5685 C CA . ILE A 1 714 ? 0.557 -33.110 -10.359 1.00 94.88 714 ILE A CA 1
ATOM 5686 C C . ILE A 1 714 ? 2.004 -33.417 -9.964 1.00 94.88 714 ILE A C 1
ATOM 5688 O O . ILE A 1 714 ? 2.867 -32.552 -10.100 1.00 94.88 714 ILE A O 1
ATOM 5692 N N . ALA A 1 715 ? 2.298 -34.631 -9.493 1.00 96.62 715 ALA A N 1
ATOM 5693 C CA . ALA A 1 715 ? 3.647 -35.002 -9.084 1.00 96.62 715 ALA A CA 1
ATOM 5694 C C . ALA A 1 715 ? 4.619 -34.938 -10.269 1.00 96.62 715 ALA A C 1
ATOM 5696 O O . ALA A 1 715 ? 5.739 -34.453 -10.124 1.00 96.62 715 ALA A O 1
ATOM 5697 N N . THR A 1 716 ? 4.190 -35.352 -11.462 1.00 97.06 716 THR A N 1
ATOM 5698 C CA . THR A 1 716 ? 4.982 -35.217 -12.691 1.00 97.06 716 THR A CA 1
ATOM 5699 C C . THR A 1 716 ? 5.274 -33.748 -13.016 1.00 97.06 716 THR A C 1
ATOM 5701 O O . THR A 1 716 ? 6.435 -33.403 -13.236 1.00 97.06 716 THR A O 1
ATOM 5704 N N . ALA A 1 717 ? 4.267 -32.866 -12.982 1.00 97.25 717 ALA A N 1
ATOM 5705 C CA . ALA A 1 717 ? 4.474 -31.429 -13.197 1.00 97.25 717 ALA A CA 1
ATOM 5706 C C . ALA A 1 717 ? 5.442 -30.822 -12.168 1.00 97.25 717 ALA A C 1
ATOM 5708 O O . ALA A 1 717 ? 6.366 -30.095 -12.532 1.00 97.25 717 ALA A O 1
ATOM 5709 N N . LEU A 1 718 ? 5.267 -31.142 -10.883 1.00 97.94 718 LEU A N 1
ATOM 5710 C CA . LEU A 1 718 ? 6.132 -30.643 -9.814 1.00 97.94 718 LEU A CA 1
ATOM 5711 C C . LEU A 1 718 ? 7.566 -31.169 -9.944 1.00 97.94 718 LEU A C 1
ATOM 5713 O O . LEU A 1 718 ? 8.502 -30.406 -9.725 1.00 97.94 718 LEU A O 1
ATOM 5717 N N . ASN A 1 719 ? 7.767 -32.425 -10.349 1.00 97.69 719 ASN A N 1
ATOM 5718 C CA . ASN A 1 719 ? 9.107 -32.946 -10.618 1.00 97.69 719 ASN A CA 1
ATOM 5719 C C . ASN A 1 719 ? 9.783 -32.204 -11.776 1.00 97.69 719 ASN A C 1
ATOM 5721 O O . ASN A 1 719 ? 10.928 -31.795 -11.621 1.00 97.69 719 ASN A O 1
ATOM 5725 N N . LEU A 1 720 ? 9.066 -31.930 -12.873 1.00 97.12 720 LEU A N 1
ATOM 5726 C CA . LEU A 1 720 ? 9.603 -31.132 -13.982 1.00 97.12 720 LEU A CA 1
ATOM 5727 C C . LEU A 1 720 ? 10.047 -29.735 -13.527 1.00 97.12 720 LEU A C 1
ATOM 5729 O O . LEU A 1 720 ? 11.138 -29.298 -13.881 1.00 97.12 720 LEU A O 1
ATOM 5733 N N . VAL A 1 721 ? 9.237 -29.049 -12.713 1.00 97.06 721 VAL A N 1
ATOM 5734 C CA . VAL A 1 721 ? 9.593 -27.721 -12.182 1.00 97.06 721 VAL A CA 1
ATOM 5735 C C . VAL A 1 721 ? 10.787 -27.788 -11.225 1.00 97.06 721 VAL A C 1
ATOM 5737 O O . VAL A 1 721 ? 11.622 -26.889 -11.240 1.00 97.06 721 VAL A O 1
ATOM 5740 N N . ALA A 1 722 ? 10.879 -28.822 -10.385 1.00 95.38 722 ALA A N 1
ATOM 5741 C CA . ALA A 1 722 ? 11.995 -28.984 -9.453 1.00 95.38 722 ALA A CA 1
ATOM 5742 C C . ALA A 1 722 ? 13.314 -29.317 -10.162 1.00 95.38 722 ALA A C 1
ATOM 5744 O O . ALA A 1 722 ? 14.366 -28.849 -9.725 1.00 95.38 722 ALA A O 1
ATOM 5745 N N . ASP A 1 723 ? 13.250 -30.134 -11.214 1.00 93.94 723 ASP A N 1
ATOM 5746 C CA . ASP A 1 723 ? 14.424 -30.651 -11.916 1.00 93.94 723 ASP A CA 1
ATOM 5747 C C . ASP A 1 723 ? 14.936 -29.658 -12.980 1.00 93.94 723 ASP A C 1
ATOM 5749 O O . ASP A 1 723 ? 16.139 -29.617 -13.235 1.00 93.94 723 ASP A O 1
ATOM 5753 N N . HIS A 1 724 ? 14.048 -28.827 -13.546 1.00 91.81 724 HIS A N 1
ATOM 5754 C CA . HIS A 1 724 ? 14.360 -27.825 -14.578 1.00 91.81 724 HIS A CA 1
ATOM 5755 C C . HIS A 1 724 ? 13.737 -26.444 -14.286 1.00 91.81 724 HIS A C 1
ATOM 5757 O O . HIS A 1 724 ? 12.972 -25.914 -15.103 1.00 91.81 724 HIS A O 1
ATOM 5763 N N . PRO A 1 725 ? 14.009 -25.824 -13.121 1.00 91.75 725 PRO A N 1
ATOM 5764 C CA . PRO A 1 725 ? 13.406 -24.543 -12.762 1.00 91.75 725 PRO A CA 1
ATOM 5765 C C . PRO A 1 725 ? 13.746 -23.427 -13.758 1.00 91.75 725 PRO A C 1
ATOM 5767 O O . PRO A 1 725 ? 12.901 -22.580 -14.019 1.00 91.75 725 PRO A O 1
ATOM 5770 N N . GLU A 1 726 ? 14.937 -23.434 -14.356 1.00 89.06 726 GLU A N 1
ATOM 5771 C CA . GLU A 1 726 ? 15.392 -22.470 -15.366 1.00 89.06 726 GLU A CA 1
ATOM 5772 C C . GLU A 1 726 ? 14.600 -22.533 -16.677 1.00 89.06 726 GLU A C 1
ATOM 5774 O O . GLU A 1 726 ? 14.485 -21.524 -17.370 1.00 89.06 726 GLU A O 1
ATOM 5779 N N . GLN A 1 727 ? 14.025 -23.695 -17.007 1.00 90.12 727 GLN A N 1
ATOM 5780 C CA . GLN A 1 727 ? 13.219 -23.868 -18.215 1.00 90.12 727 GLN A CA 1
ATOM 5781 C C . GLN A 1 727 ? 11.855 -23.187 -18.095 1.00 90.12 727 GLN A C 1
ATOM 5783 O O . GLN A 1 727 ? 11.313 -22.748 -19.105 1.00 90.12 727 GLN A O 1
ATOM 5788 N N . PHE A 1 728 ? 11.283 -23.144 -16.890 1.00 92.88 728 PHE A N 1
ATOM 5789 C CA . PHE A 1 728 ? 9.942 -22.603 -16.646 1.00 92.88 728 PHE A CA 1
ATOM 5790 C C 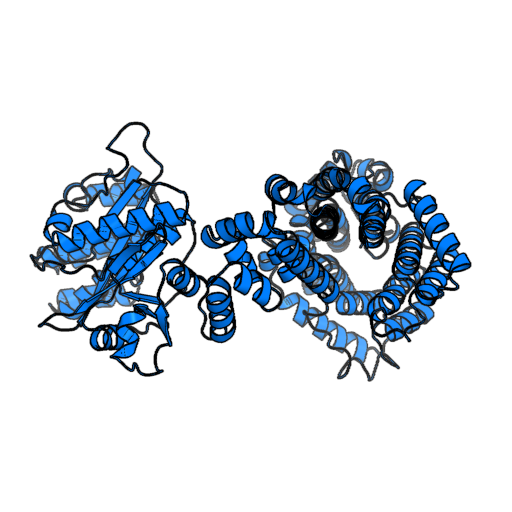. PHE A 1 728 ? 9.992 -21.215 -16.007 1.00 92.88 728 PHE A C 1
ATOM 5792 O O . PHE A 1 728 ? 9.165 -20.357 -16.307 1.00 92.88 728 PHE A O 1
ATOM 5799 N N . PHE A 1 729 ? 11.001 -20.960 -15.185 1.00 94.62 729 PHE A N 1
ATOM 5800 C CA . PHE A 1 729 ? 11.195 -19.721 -14.449 1.00 94.62 729 PHE A CA 1
ATOM 5801 C C . PHE A 1 729 ? 12.677 -19.299 -14.546 1.00 94.62 729 PHE A C 1
ATOM 5803 O O . PHE A 1 729 ? 13.434 -19.457 -13.587 1.00 94.62 729 PHE A O 1
ATOM 5810 N N . PRO A 1 730 ? 13.135 -18.752 -15.687 1.00 90.56 730 PRO A N 1
ATOM 5811 C CA . PRO A 1 730 ? 14.502 -18.236 -15.819 1.00 90.56 730 PRO A CA 1
ATOM 5812 C C . PRO A 1 730 ? 14.730 -17.043 -14.875 1.00 90.56 730 PRO A C 1
ATOM 5814 O O . PRO A 1 730 ? 13.818 -16.259 -14.635 1.00 90.56 730 PRO A O 1
ATOM 5817 N N . PHE A 1 731 ? 15.917 -16.916 -14.279 1.00 88.50 731 PHE A N 1
ATOM 5818 C CA . PHE A 1 731 ? 16.242 -16.060 -13.113 1.00 88.50 731 PHE A CA 1
ATOM 5819 C C . PHE A 1 731 ? 15.495 -16.458 -11.822 1.00 88.50 731 PHE A C 1
ATOM 5821 O O . PHE A 1 731 ? 15.631 -15.822 -10.779 1.00 88.50 731 PHE A O 1
ATOM 5828 N N . ASN A 1 732 ? 14.684 -17.520 -11.894 1.00 67.44 732 ASN A N 1
ATOM 5829 C CA . ASN A 1 732 ? 13.514 -17.807 -11.052 1.00 67.44 732 ASN A CA 1
ATOM 5830 C C . ASN A 1 732 ? 12.413 -16.739 -11.101 1.00 67.44 732 ASN A C 1
ATOM 5832 O O . ASN A 1 732 ? 11.499 -16.763 -10.290 1.00 67.44 732 ASN A O 1
ATOM 5836 N N . TYR A 1 733 ? 12.496 -15.936 -12.167 1.00 65.12 733 TYR A N 1
ATOM 5837 C CA . TYR A 1 733 ? 11.509 -15.181 -12.927 1.00 65.12 733 TYR A CA 1
ATOM 5838 C C . TYR A 1 733 ? 10.644 -14.201 -12.131 1.00 65.12 733 TYR A C 1
ATOM 5840 O O . TYR A 1 733 ? 9.458 -14.408 -11.909 1.00 65.12 733 TYR A O 1
ATOM 5848 N N . ARG A 1 734 ? 11.209 -13.083 -11.680 1.00 54.41 734 ARG A N 1
ATOM 5849 C CA . ARG A 1 734 ? 11.617 -12.012 -12.596 1.00 54.41 734 ARG A CA 1
ATOM 5850 C C . ARG A 1 734 ? 12.881 -11.260 -12.188 1.00 54.41 734 ARG A C 1
ATOM 5852 O O . ARG A 1 734 ? 13.091 -11.075 -10.976 1.00 54.41 734 ARG A O 1
#

pLDDT: mean 91.69, std 8.16, range [48.84, 98.62]

Secondary structure (DSSP, 8-state):
--HHHHHHHHHHHTT-HHHHHHHHT-GGG----SSHHHHHHHHHHHHHH--SHHHHHHHHHHHHHHHHT-GGG--HHHHHHHHHHS-HHHHSTTS-HHHHHHSEEEEEEEEE--TT--EEEEEEEEEE---TTSS-TT--B--HHHHHTB-HHHHHHHHHHHHHHHHHHT---EEEEEES--SS---B-SSTTHHHHHHHHHHHHTT--PPTTEEE--EEEEETTEEEEE--S-HHHHHHHHHHTT-SEEEEEGGGGGT----TTSEEEEESBHHHHHHHHHH--GGGHHHHHHHHHHTT-HHHHHHHGGGS-HHHHHHHHH-HHHHHHHHHHTT-HHHHHHHHHHHHHHHHH-TT--HHHHHHHGGG-SHHHHHHHHTT-HHHHHHHHHHHHHHHHHHT-HHHHHHHHHHHTTTHHHHHTSTTHHHHHHHHHIIIIIIIIIITTT---SSPPHHHHHHHHHHHHHHHHHT----HHHHHHHHHHHHHHHHT-GGGHHHHHHHHHHHHHHTGGG--GGGHHHHHHHHHHHHHHHHSS-GGGHHHHHHHHHHHTT-S-HHHHTTTTS--STT-HHHHHHHHHHHHH-GGGS-HHHHHHHHHHHHHHHHH--GGGGGG-GGG-TTHHHHHHHHHHHHHHTT-HHHHHHHHHHHHHHHHHS-HHHHHTTHHHHHHHHHTT---HHHHHHHHHHHHHHHH-SSS-HHHHHHHHT-SSHHHHHHHHHH-HHHHSGGG--